Protein AF-A0AAE1VNE7-F1 (afdb_monomer)

Secondary structure (DSSP, 8-state):
-GGGG-TT--EEE--SS---SB--HHHHTT-TT--EEE--SS--EEE---S---S----SEEE-TTSEEESPPPGGGTTS-GGGTTT-TT---GGGGGTS-EEEEEEETTEEEEEEE-TTT--EEEEEEES-B-TT-TTHHHHHHHHHT--BTTB--EEEEEE-SS-EEEEEE--TT-BHHHHHTSSSPPPHHHHHHHHHHHHHHHHHHHHS-SS----SS--GGGEEEPTTS-EEE-STTGGGTB---TTS--TTS-THHHHGGGS--TT------HHHHHHHHHHHHHHHHH---TTSSSSS-HHHHHHHHHTT---GGGS-GGGGG-GGGHHHHHHHHHHHHHHT-SSTTTSPPHHHHHHHHHHHHGGGG-

Mean predicted aligned error: 14.88 Å

Organism: NCBI:txid243964

Structure (mmCIF, N/CA/C/O backbone):
data_AF-A0AAE1VNE7-F1
#
_entry.id   AF-A0AAE1VNE7-F1
#
loop_
_atom_site.group_PDB
_atom_site.id
_atom_site.type_symbol
_atom_site.label_atom_id
_atom_site.label_alt_id
_atom_site.label_comp_id
_atom_site.label_asym_id
_atom_site.label_entity_id
_atom_site.label_seq_id
_atom_site.pdbx_PDB_ins_code
_atom_site.Cartn_x
_atom_site.Cartn_y
_atom_site.Cartn_z
_atom_site.occupancy
_atom_site.B_iso_or_equiv
_atom_site.auth_seq_id
_atom_site.auth_comp_id
_atom_site.auth_asym_id
_atom_site.auth_atom_id
_atom_site.pdbx_PDB_model_num
ATOM 1 N N . MET A 1 1 ? 17.280 -9.539 -52.969 1.00 55.34 1 MET A N 1
ATOM 2 C CA . MET A 1 1 ? 16.227 -9.885 -53.967 1.00 55.34 1 MET A CA 1
ATOM 3 C C . MET A 1 1 ? 16.177 -8.709 -54.932 1.00 55.34 1 MET A C 1
ATOM 5 O O . MET A 1 1 ? 16.381 -7.601 -54.491 1.00 55.34 1 MET A O 1
ATOM 9 N N . GLY A 1 2 ? 15.908 -8.838 -56.229 1.00 69.00 2 GLY A N 1
ATOM 10 C CA . GLY A 1 2 ? 15.891 -7.660 -57.131 1.00 69.00 2 GLY A CA 1
ATOM 11 C C . GLY A 1 2 ? 14.767 -6.630 -56.879 1.00 69.00 2 GLY A C 1
ATOM 12 O O . GLY A 1 2 ? 14.366 -5.930 -57.807 1.00 69.00 2 GLY A O 1
ATOM 13 N N . ILE A 1 3 ? 14.211 -6.562 -55.664 1.00 75.56 3 ILE A N 1
ATOM 14 C CA . ILE A 1 3 ? 13.011 -5.808 -55.309 1.00 75.56 3 ILE A CA 1
ATOM 15 C C . ILE A 1 3 ? 13.206 -4.307 -55.479 1.00 75.56 3 ILE A C 1
ATOM 17 O O . ILE A 1 3 ? 12.274 -3.623 -55.882 1.00 75.56 3 ILE A O 1
ATOM 21 N N . ASN A 1 4 ? 14.432 -3.807 -55.302 1.00 77.12 4 ASN A N 1
ATOM 22 C CA . ASN A 1 4 ? 14.792 -2.407 -55.522 1.00 77.12 4 ASN A CA 1
ATOM 23 C C . ASN A 1 4 ? 14.531 -1.907 -56.957 1.00 77.12 4 ASN A C 1
ATOM 25 O O . ASN A 1 4 ? 14.513 -0.693 -57.183 1.00 77.12 4 ASN A O 1
ATOM 29 N N . ARG A 1 5 ? 14.321 -2.806 -57.930 1.00 84.25 5 ARG A N 1
ATOM 30 C CA . ARG A 1 5 ? 13.934 -2.469 -59.311 1.00 84.25 5 ARG A CA 1
ATOM 31 C C . ARG A 1 5 ? 12.447 -2.126 -59.451 1.00 84.25 5 ARG A C 1
ATOM 33 O O . ARG A 1 5 ? 12.064 -1.488 -60.427 1.00 84.25 5 ARG A O 1
ATOM 40 N N . LEU A 1 6 ? 11.612 -2.488 -58.478 1.00 82.75 6 LEU A N 1
ATOM 41 C CA . LEU A 1 6 ? 10.163 -2.280 -58.507 1.00 82.75 6 LEU A CA 1
ATOM 42 C C . LEU A 1 6 ? 9.791 -0.864 -58.042 1.00 82.75 6 LEU A C 1
ATOM 44 O O . LEU A 1 6 ? 9.143 -0.677 -57.016 1.00 82.75 6 LEU A O 1
ATOM 48 N N . LYS A 1 7 ? 10.200 0.161 -58.799 1.00 84.06 7 LYS A N 1
ATOM 49 C CA . LYS A 1 7 ? 10.051 1.576 -58.398 1.00 84.06 7 LYS A CA 1
ATOM 50 C C . LYS A 1 7 ? 8.604 2.023 -58.161 1.00 84.06 7 LYS A C 1
ATOM 52 O O . LYS A 1 7 ? 8.387 2.957 -57.397 1.00 84.06 7 LYS A O 1
ATOM 57 N N . SER A 1 8 ? 7.628 1.342 -58.760 1.00 84.88 8 SER A N 1
ATOM 58 C CA . SER A 1 8 ? 6.193 1.621 -58.593 1.00 84.88 8 SER A CA 1
ATOM 59 C C . SER A 1 8 ? 5.527 0.841 -57.452 1.00 84.88 8 SER A C 1
ATOM 61 O O . SER A 1 8 ? 4.324 0.999 -57.244 1.00 84.88 8 SER A O 1
ATOM 63 N N . LEU A 1 9 ? 6.261 -0.016 -56.730 1.00 84.00 9 LEU A N 1
ATOM 64 C CA . LEU A 1 9 ? 5.701 -0.868 -55.682 1.00 84.00 9 LEU A CA 1
ATOM 65 C C . LEU A 1 9 ? 5.194 -0.025 -54.505 1.00 84.00 9 LEU A C 1
ATOM 67 O O . LEU A 1 9 ? 5.948 0.748 -53.917 1.00 84.00 9 LEU A O 1
ATOM 71 N N . LYS A 1 10 ? 3.913 -0.199 -54.159 1.00 84.19 10 LYS A N 1
ATOM 72 C CA . LYS A 1 10 ? 3.251 0.525 -53.058 1.00 84.19 10 LYS A CA 1
ATOM 73 C C . LYS A 1 10 ? 2.963 -0.339 -51.838 1.00 84.19 10 LYS A C 1
ATOM 75 O O . LYS A 1 10 ? 2.961 0.170 -50.721 1.00 84.19 10 LYS A O 1
ATOM 80 N N . ARG A 1 11 ? 2.729 -1.635 -52.037 1.00 87.94 11 ARG A N 1
ATOM 81 C CA . ARG A 1 11 ? 2.425 -2.598 -50.978 1.00 87.94 11 ARG A CA 1
ATOM 82 C C . ARG A 1 11 ? 3.226 -3.867 -51.213 1.00 87.94 11 ARG A C 1
ATOM 84 O O . ARG A 1 11 ? 3.195 -4.408 -52.313 1.00 87.94 11 ARG A O 1
ATOM 91 N N . LEU A 1 12 ? 3.921 -4.307 -50.174 1.00 86.75 12 LEU A N 1
ATOM 92 C CA . LEU A 1 12 ? 4.586 -5.595 -50.099 1.00 86.75 12 LEU A CA 1
ATOM 93 C C . LEU A 1 12 ? 4.041 -6.329 -48.879 1.00 86.75 12 LEU A C 1
ATOM 95 O O . LEU A 1 12 ? 4.176 -5.850 -47.756 1.00 86.75 12 LEU A O 1
ATOM 99 N N . ASP A 1 13 ? 3.404 -7.465 -49.117 1.00 89.56 13 ASP A N 1
ATOM 100 C CA . ASP A 1 13 ? 2.813 -8.296 -48.077 1.00 89.56 13 ASP A CA 1
ATOM 101 C C . ASP A 1 13 ? 3.308 -9.727 -48.279 1.00 89.56 13 ASP A C 1
ATOM 103 O O . ASP A 1 13 ? 3.004 -10.353 -49.292 1.00 89.56 13 ASP A O 1
ATOM 107 N N . LEU A 1 14 ? 4.149 -10.187 -47.359 1.00 87.62 14 LEU A N 1
ATOM 108 C CA . LEU A 1 14 ? 4.720 -11.534 -47.320 1.00 87.62 14 LEU A CA 1
ATOM 109 C C . LEU A 1 14 ? 4.334 -12.246 -46.015 1.00 87.62 14 LEU A C 1
ATOM 111 O O . LEU A 1 14 ? 4.975 -13.224 -45.636 1.00 87.62 14 LEU A O 1
ATOM 115 N N . SER A 1 15 ? 3.333 -11.730 -45.298 1.00 90.75 15 SER A N 1
ATOM 116 C CA . SER A 1 15 ? 2.900 -12.244 -43.998 1.00 90.75 15 SER A CA 1
ATOM 117 C C . SER A 1 15 ? 2.448 -13.712 -44.053 1.00 90.75 15 SER A C 1
ATOM 119 O O . SER A 1 15 ? 2.023 -14.190 -45.101 1.00 90.75 15 SER A O 1
ATOM 121 N N . PHE A 1 16 ? 2.554 -14.430 -42.931 1.00 90.06 16 PHE A N 1
ATOM 122 C CA . PHE A 1 16 ? 2.102 -15.818 -42.749 1.00 90.06 16 PHE A CA 1
ATOM 123 C C . PHE A 1 16 ? 2.696 -16.811 -43.755 1.00 90.06 16 PHE A C 1
ATOM 125 O O . PHE A 1 16 ? 1.987 -17.621 -44.351 1.00 90.06 16 PHE A O 1
ATOM 132 N N . ASN A 1 17 ? 4.010 -16.740 -43.946 1.00 89.94 17 ASN A N 1
ATOM 133 C CA . ASN A 1 17 ? 4.757 -17.671 -44.786 1.00 89.94 17 ASN A CA 1
ATOM 134 C C . ASN A 1 17 ? 5.909 -18.300 -43.985 1.00 89.94 17 ASN A C 1
ATOM 136 O O . ASN A 1 17 ? 6.130 -17.999 -42.813 1.00 89.94 17 ASN A O 1
ATOM 140 N N . GLU A 1 18 ? 6.670 -19.183 -44.625 1.00 90.75 18 GLU A N 1
ATOM 141 C CA . GLU A 1 18 ? 7.853 -19.825 -44.034 1.00 90.75 18 GLU A CA 1
ATOM 142 C C . GLU A 1 18 ? 9.164 -19.204 -44.542 1.00 90.75 18 GLU A C 1
ATOM 144 O O . GLU A 1 18 ? 10.213 -19.852 -44.584 1.00 90.75 18 GLU A O 1
ATOM 149 N N . PHE A 1 19 ? 9.133 -17.936 -44.963 1.00 87.81 19 PHE A N 1
ATOM 150 C CA . PHE A 1 19 ? 10.329 -17.293 -45.492 1.00 87.81 19 PHE A CA 1
ATOM 151 C C . PHE A 1 19 ? 11.383 -17.118 -44.402 1.00 87.81 19 PHE A C 1
ATOM 153 O O . PHE A 1 19 ? 11.101 -16.681 -43.286 1.00 87.81 19 PHE A O 1
ATOM 160 N N . SER A 1 20 ? 12.624 -17.442 -44.750 1.00 82.75 20 SER A N 1
ATOM 161 C CA . SER A 1 20 ? 13.781 -17.357 -43.870 1.00 82.75 20 SER A CA 1
ATOM 162 C C . SER A 1 20 ? 14.940 -16.711 -44.620 1.00 82.75 20 SER A C 1
ATOM 164 O O . SER A 1 20 ? 15.373 -17.199 -45.658 1.00 82.75 20 SER A O 1
ATOM 166 N N . SER A 1 21 ? 15.403 -15.567 -44.123 1.00 82.75 21 SER A N 1
ATOM 167 C CA . SER A 1 21 ? 16.664 -14.900 -44.476 1.00 82.75 21 SER A CA 1
ATOM 168 C C . SER A 1 21 ? 16.736 -13.571 -43.727 1.00 82.75 21 SER A C 1
ATOM 170 O O . SER A 1 21 ? 15.773 -13.145 -43.084 1.00 82.75 21 SER A O 1
ATOM 172 N N . GLU A 1 22 ? 17.848 -12.857 -43.871 1.00 83.50 22 GLU A N 1
ATOM 173 C CA . GLU A 1 22 ? 17.850 -11.431 -43.565 1.00 83.50 22 GLU A CA 1
ATOM 174 C C . GLU A 1 22 ? 17.065 -10.643 -44.613 1.00 83.50 22 GLU A C 1
ATOM 176 O O . GLU A 1 22 ? 17.094 -10.969 -45.806 1.00 83.50 22 GLU A O 1
ATOM 181 N N . ILE A 1 23 ? 16.357 -9.604 -44.169 1.00 76.81 23 ILE A N 1
ATOM 182 C CA . ILE A 1 23 ? 15.694 -8.677 -45.084 1.00 76.81 23 ILE A CA 1
ATOM 183 C C . ILE A 1 23 ? 16.707 -7.641 -45.569 1.00 76.81 23 ILE A C 1
ATOM 185 O O . ILE A 1 23 ? 17.356 -6.991 -44.748 1.00 76.81 23 ILE A O 1
ATOM 189 N N . PRO A 1 24 ? 16.815 -7.416 -46.888 1.00 75.88 24 PRO A N 1
ATOM 190 C CA . PRO A 1 24 ? 17.729 -6.430 -47.441 1.00 75.88 24 PRO A CA 1
ATOM 191 C C . PRO A 1 24 ? 17.167 -5.014 -47.242 1.00 75.88 24 PRO A C 1
ATOM 193 O O . PRO A 1 24 ? 16.573 -4.416 -48.140 1.00 75.88 24 PRO A O 1
ATOM 196 N N . VAL A 1 25 ? 17.350 -4.459 -46.040 1.00 75.44 25 VAL A N 1
ATOM 197 C CA . VAL A 1 25 ? 16.875 -3.115 -45.652 1.00 75.44 25 VAL A CA 1
ATOM 198 C C . VAL A 1 25 ? 17.381 -2.040 -46.624 1.00 75.44 25 VAL A C 1
ATOM 200 O O . VAL A 1 25 ? 16.646 -1.123 -46.984 1.00 75.44 25 VAL A O 1
ATOM 203 N N . THR A 1 26 ? 18.607 -2.193 -47.127 1.00 75.94 26 THR A N 1
ATOM 204 C CA . THR A 1 26 ? 19.210 -1.305 -48.132 1.00 75.94 26 THR A CA 1
ATOM 205 C C . THR A 1 26 ? 18.457 -1.301 -49.465 1.00 75.94 26 THR A C 1
ATOM 207 O O . THR A 1 26 ? 18.368 -0.254 -50.104 1.00 75.94 26 THR A O 1
ATOM 210 N N . GLU A 1 27 ? 17.879 -2.430 -49.882 1.00 79.25 27 GLU A N 1
ATOM 211 C CA . GLU A 1 27 ? 17.074 -2.542 -51.105 1.00 79.25 27 GLU A CA 1
ATOM 212 C C . GLU A 1 27 ? 15.667 -1.963 -50.900 1.00 79.25 27 GLU A C 1
ATOM 214 O O . GLU A 1 27 ? 15.164 -1.258 -51.778 1.00 79.25 27 GLU A O 1
ATOM 219 N N . LEU A 1 28 ? 15.050 -2.201 -49.734 1.00 77.62 28 LEU A N 1
ATOM 220 C CA . LEU A 1 28 ? 13.747 -1.626 -49.370 1.00 77.62 28 LEU A CA 1
ATOM 221 C C . LEU A 1 28 ? 13.791 -0.094 -49.316 1.00 77.62 28 LEU A C 1
ATOM 223 O O . LEU A 1 28 ? 12.857 0.567 -49.767 1.00 77.62 28 LEU A O 1
ATOM 227 N N . ASN A 1 29 ? 14.909 0.471 -48.855 1.00 74.75 29 ASN A N 1
ATOM 228 C CA . ASN A 1 29 ? 15.132 1.918 -48.824 1.00 74.75 29 ASN A CA 1
ATOM 229 C C . ASN A 1 29 ? 15.161 2.564 -50.222 1.00 74.75 29 ASN A C 1
ATOM 231 O O . ASN A 1 29 ? 14.992 3.775 -50.343 1.00 74.75 29 ASN A O 1
ATOM 235 N N . GLN A 1 30 ? 15.354 1.787 -51.291 1.00 77.44 30 GLN A N 1
ATOM 236 C CA . GLN A 1 30 ? 15.402 2.294 -52.668 1.00 77.44 30 GLN A CA 1
ATOM 237 C C . GLN A 1 30 ? 14.022 2.338 -53.350 1.00 77.44 30 GLN A C 1
ATOM 239 O O . GLN A 1 30 ? 13.952 2.557 -54.569 1.00 77.44 30 GLN A O 1
ATOM 244 N N . LEU A 1 31 ? 12.937 2.116 -52.598 1.00 80.38 31 LEU A N 1
ATOM 245 C CA . LEU A 1 31 ? 11.558 2.076 -53.085 1.00 80.38 31 LEU A CA 1
ATOM 246 C C . LEU A 1 31 ? 10.800 3.363 -52.703 1.00 80.38 31 LEU A C 1
ATOM 248 O O . LEU A 1 31 ? 10.296 3.469 -51.588 1.00 80.38 31 LEU A O 1
ATOM 252 N N . PRO A 1 32 ? 10.670 4.340 -53.621 1.00 79.12 32 PRO A N 1
ATOM 253 C CA . PRO A 1 32 ? 10.179 5.687 -53.297 1.00 79.12 32 PRO A CA 1
ATOM 254 C C . PRO A 1 32 ? 8.667 5.768 -53.032 1.00 79.12 32 PRO A C 1
ATOM 256 O O . PRO A 1 32 ? 8.162 6.806 -52.609 1.00 79.12 32 PRO A O 1
ATOM 259 N N . HIS A 1 33 ? 7.919 4.706 -53.336 1.00 83.94 33 HIS A N 1
ATOM 260 C CA . HIS A 1 33 ? 6.458 4.685 -53.243 1.00 83.94 33 HIS A CA 1
ATOM 261 C C . HIS A 1 33 ? 5.922 3.602 -52.311 1.00 83.94 33 HIS A C 1
ATOM 263 O O . HIS A 1 33 ? 4.703 3.455 -52.210 1.00 83.94 33 HIS A O 1
ATOM 269 N N . LEU A 1 34 ? 6.798 2.860 -51.630 1.00 84.00 34 LEU A N 1
ATOM 270 C CA . LEU A 1 34 ? 6.374 1.785 -50.748 1.00 84.00 34 LEU A CA 1
ATOM 271 C C . LEU A 1 34 ? 5.711 2.381 -49.497 1.00 84.00 34 LEU A C 1
ATOM 273 O O . LEU A 1 34 ? 6.306 3.152 -48.752 1.00 84.00 34 LEU A O 1
ATOM 277 N N . MET A 1 35 ? 4.442 2.045 -49.292 1.00 84.94 35 MET A N 1
ATOM 278 C CA . MET A 1 35 ? 3.613 2.541 -48.192 1.00 84.94 35 MET A CA 1
ATOM 279 C C . MET A 1 35 ? 3.193 1.424 -47.241 1.00 84.94 35 MET A C 1
ATOM 281 O O . MET A 1 35 ? 2.962 1.701 -46.068 1.00 84.94 35 MET A O 1
ATOM 285 N N . THR A 1 36 ? 3.112 0.183 -47.714 1.00 87.50 36 THR A N 1
ATOM 286 C CA . THR A 1 36 ? 2.771 -0.967 -46.875 1.00 87.50 36 THR A CA 1
ATOM 287 C C . THR A 1 36 ? 3.875 -2.012 -46.924 1.00 87.50 36 THR A C 1
ATOM 289 O O . THR A 1 36 ? 4.247 -2.448 -48.014 1.00 87.50 36 THR A O 1
ATOM 292 N N . LEU A 1 37 ? 4.349 -2.435 -45.752 1.00 88.00 37 LEU A N 1
ATOM 293 C CA . LEU A 1 37 ? 5.242 -3.580 -45.593 1.00 88.00 37 LEU A CA 1
ATOM 294 C C . LEU A 1 37 ? 4.729 -4.506 -44.489 1.00 88.00 37 LEU A C 1
ATOM 296 O O . LEU A 1 37 ? 4.773 -4.154 -43.313 1.00 88.00 37 LEU A O 1
ATOM 300 N N . ARG A 1 38 ? 4.255 -5.690 -44.868 1.00 90.00 38 ARG A N 1
ATOM 301 C CA . ARG A 1 38 ? 3.780 -6.726 -43.943 1.00 90.00 38 ARG A CA 1
ATOM 302 C C . ARG A 1 38 ? 4.599 -7.985 -44.119 1.00 90.00 38 ARG A C 1
ATOM 304 O O . ARG A 1 38 ? 4.781 -8.462 -45.236 1.00 90.00 38 ARG A O 1
ATOM 311 N N . LEU A 1 39 ? 5.153 -8.466 -43.022 1.00 89.69 39 LEU A N 1
ATOM 312 C CA . LEU A 1 39 ? 6.116 -9.560 -42.974 1.00 89.69 39 LEU A CA 1
ATOM 313 C C . LEU A 1 39 ? 5.802 -10.507 -41.814 1.00 89.69 39 LEU A C 1
ATOM 315 O O . LEU A 1 39 ? 6.605 -11.392 -41.532 1.00 89.69 39 LEU A O 1
ATOM 319 N N . GLU A 1 40 ? 4.689 -10.303 -41.105 1.00 91.25 40 GLU A N 1
ATOM 320 C CA . GLU A 1 40 ? 4.411 -10.988 -39.850 1.00 91.25 40 GLU A CA 1
ATOM 321 C C . GLU A 1 40 ? 4.373 -12.513 -39.983 1.00 91.25 40 GLU A C 1
ATOM 323 O O . GLU A 1 40 ? 4.068 -13.039 -41.049 1.00 91.25 40 GLU A O 1
ATOM 328 N N . PHE A 1 41 ? 4.697 -13.211 -38.894 1.00 90.62 41 PHE A N 1
ATOM 329 C CA . PHE A 1 41 ? 4.684 -14.673 -38.795 1.00 90.62 41 PHE A CA 1
ATOM 330 C C . PHE A 1 41 ? 5.463 -15.355 -39.927 1.00 90.62 41 PHE A C 1
ATOM 332 O O . PHE A 1 41 ? 4.905 -16.096 -40.731 1.00 90.62 41 PHE A O 1
ATOM 339 N N . ASN A 1 42 ? 6.761 -15.063 -39.974 1.00 89.31 42 ASN A N 1
ATOM 340 C CA . ASN A 1 42 ? 7.753 -15.688 -40.846 1.00 89.31 42 ASN A CA 1
ATOM 341 C C . ASN A 1 42 ? 9.008 -16.032 -40.019 1.00 89.31 42 ASN A C 1
ATOM 343 O O . ASN A 1 42 ? 9.038 -15.889 -38.798 1.00 89.31 42 ASN A O 1
ATOM 347 N N . SER A 1 43 ? 10.076 -16.481 -40.676 1.00 88.31 43 SER A N 1
ATOM 348 C CA . SER A 1 43 ? 11.383 -16.748 -40.061 1.00 88.31 43 SER A CA 1
ATOM 349 C C . SER A 1 43 ? 12.458 -15.734 -40.479 1.00 88.31 43 SER A C 1
ATOM 351 O O . SER A 1 43 ? 13.650 -16.054 -40.464 1.00 88.31 43 SER A O 1
ATOM 353 N N . PHE A 1 44 ? 12.077 -14.507 -40.852 1.00 87.25 44 PHE A N 1
ATOM 354 C CA . PHE A 1 44 ? 13.041 -13.470 -41.234 1.00 87.25 44 PHE A CA 1
ATOM 355 C C . PHE A 1 44 ? 13.895 -13.007 -40.045 1.00 87.25 44 PHE A C 1
ATOM 357 O O . PHE A 1 44 ? 13.420 -12.948 -38.912 1.00 87.25 44 PHE A O 1
ATOM 364 N N . SER A 1 45 ? 15.156 -12.655 -40.292 1.00 83.50 45 SER A N 1
ATOM 365 C CA . SER A 1 45 ? 16.134 -12.269 -39.264 1.00 83.50 45 SER A CA 1
ATOM 366 C C . SER A 1 45 ? 16.923 -11.007 -39.638 1.00 83.50 45 SER A C 1
ATOM 368 O O . SER A 1 45 ? 16.654 -10.359 -40.647 1.00 83.50 45 SER A O 1
ATOM 370 N N . GLY A 1 46 ? 17.906 -10.643 -38.812 1.00 77.25 46 GLY A N 1
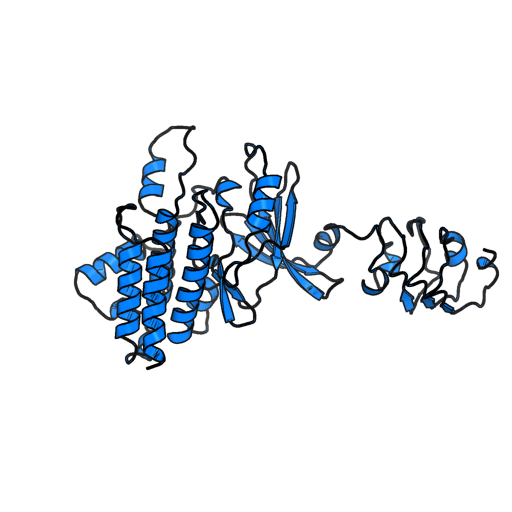ATOM 371 C CA . GLY A 1 46 ? 18.781 -9.489 -39.035 1.00 77.25 46 GLY A CA 1
ATOM 372 C C . GLY A 1 46 ? 18.386 -8.264 -38.207 1.00 77.25 46 GLY A C 1
ATOM 373 O O . GLY A 1 46 ? 17.514 -8.337 -37.334 1.00 77.25 46 GLY A O 1
ATOM 374 N N . SER A 1 47 ? 19.063 -7.144 -38.467 1.00 74.81 47 SER A N 1
ATOM 375 C CA . SER A 1 47 ? 18.833 -5.859 -37.800 1.00 74.81 47 SER A CA 1
ATOM 376 C C . SER A 1 47 ? 18.296 -4.821 -38.775 1.00 74.81 47 SER A C 1
ATOM 378 O O . SER A 1 47 ? 18.741 -4.726 -39.915 1.00 74.81 47 SER A O 1
ATOM 380 N N . LEU A 1 48 ? 17.376 -3.984 -38.299 1.00 71.69 48 LEU A N 1
ATOM 381 C CA . LEU A 1 48 ? 16.848 -2.846 -39.057 1.00 71.69 48 LEU A CA 1
ATOM 382 C C . LEU A 1 48 ? 17.761 -1.605 -38.969 1.00 71.69 48 LEU A C 1
ATOM 384 O O . LEU A 1 48 ? 17.420 -0.542 -39.485 1.00 71.69 48 LEU A O 1
ATOM 388 N N . SER A 1 49 ? 18.923 -1.733 -38.315 1.00 61.41 49 SER A N 1
ATOM 389 C CA . SER A 1 49 ? 19.874 -0.659 -37.996 1.00 61.41 49 SER A CA 1
ATOM 390 C C . SER A 1 49 ? 20.831 -0.302 -39.142 1.00 61.41 49 SER A C 1
ATOM 392 O O . SER A 1 49 ? 22.037 -0.208 -38.924 1.00 61.41 49 SER A O 1
ATOM 394 N N . ALA A 1 50 ? 20.327 -0.129 -40.362 1.00 54.97 50 ALA A N 1
ATOM 395 C CA . ALA A 1 50 ? 21.117 0.523 -41.402 1.00 54.97 50 ALA A CA 1
ATOM 396 C C . ALA A 1 50 ? 21.046 2.036 -41.155 1.00 54.97 50 ALA A C 1
ATOM 398 O O . ALA A 1 50 ? 19.963 2.624 -41.239 1.00 54.97 50 ALA A O 1
ATOM 399 N N . ASP A 1 51 ? 22.179 2.619 -40.768 1.00 52.75 51 ASP A N 1
ATOM 400 C CA . ASP A 1 51 ? 22.327 4.036 -40.455 1.00 52.75 51 ASP A CA 1
ATOM 401 C C . ASP A 1 51 ? 21.682 4.919 -41.537 1.00 52.75 51 ASP A C 1
ATOM 403 O O . ASP A 1 51 ? 21.876 4.724 -42.735 1.00 52.75 51 ASP A O 1
ATOM 407 N N . GLU A 1 52 ? 20.873 5.877 -41.077 1.00 53.56 52 GLU A N 1
ATOM 408 C CA . GLU A 1 52 ? 20.291 6.956 -41.882 1.00 53.56 52 GLU A CA 1
ATOM 409 C C . GLU A 1 52 ? 19.382 6.508 -43.044 1.00 53.56 52 GLU A C 1
ATOM 411 O O . GLU A 1 52 ? 19.595 6.839 -44.213 1.00 53.56 52 GLU A O 1
ATOM 416 N N . ALA A 1 53 ? 18.273 5.832 -42.718 1.00 52.31 53 ALA A N 1
ATOM 417 C CA . ALA A 1 53 ? 17.128 5.714 -43.623 1.00 52.31 53 ALA A CA 1
ATOM 418 C C . ALA A 1 53 ? 16.555 7.112 -43.934 1.00 52.31 53 ALA A C 1
ATOM 420 O O . ALA A 1 53 ? 15.664 7.639 -43.266 1.00 52.31 53 ALA A O 1
ATOM 421 N N . LYS A 1 54 ? 17.121 7.740 -44.960 1.00 47.00 54 LYS A N 1
ATOM 422 C CA . LYS A 1 54 ? 16.677 8.994 -45.555 1.00 47.00 54 LYS A CA 1
ATOM 423 C C . LYS A 1 54 ? 15.227 8.821 -46.009 1.00 47.00 54 LYS A C 1
ATOM 425 O O . LYS A 1 54 ? 15.008 8.159 -47.012 1.00 47.00 54 LYS A O 1
ATOM 430 N N . ALA A 1 55 ? 14.276 9.373 -45.250 1.00 48.16 55 ALA A N 1
ATOM 431 C CA . ALA A 1 55 ? 12.996 10.012 -45.621 1.00 48.16 55 ALA A CA 1
ATOM 432 C C . ALA A 1 55 ? 12.082 9.459 -46.756 1.00 48.16 55 ALA A C 1
ATOM 434 O O . ALA A 1 55 ? 11.008 10.014 -46.969 1.00 48.16 55 ALA A O 1
ATOM 435 N N . ALA A 1 56 ? 12.440 8.407 -47.491 1.00 48.75 56 ALA A N 1
ATOM 436 C CA . ALA A 1 56 ? 11.795 8.012 -48.742 1.00 48.75 56 ALA A CA 1
ATOM 437 C C . ALA A 1 56 ? 10.620 7.052 -48.535 1.00 48.75 56 ALA A C 1
ATOM 439 O O . ALA A 1 56 ? 9.718 6.999 -49.366 1.00 48.75 56 ALA A O 1
ATOM 440 N N . VAL A 1 57 ? 10.598 6.327 -47.415 1.00 59.38 57 VAL A N 1
ATOM 441 C CA . VAL A 1 57 ? 9.565 5.329 -47.145 1.00 59.38 57 VAL A CA 1
ATOM 442 C C . VAL A 1 57 ? 8.654 5.835 -46.036 1.00 59.38 57 VAL A C 1
ATOM 444 O O . VAL A 1 57 ? 8.778 5.488 -44.862 1.00 59.38 57 VAL A O 1
ATOM 447 N N . SER A 1 58 ? 7.720 6.712 -46.405 1.00 66.94 58 SER A N 1
ATOM 448 C CA . SER A 1 58 ? 6.589 7.048 -45.537 1.00 66.94 58 SER A CA 1
ATOM 449 C C . SER A 1 58 ? 5.621 5.870 -45.511 1.00 66.94 58 SER A C 1
ATOM 451 O O . SER A 1 58 ? 4.525 5.932 -46.069 1.00 66.94 58 SER A O 1
ATOM 453 N N . PHE A 1 59 ? 6.034 4.785 -44.850 1.00 74.12 59 PHE A N 1
ATOM 454 C CA . PHE A 1 59 ? 5.149 3.672 -44.559 1.00 74.12 59 PHE A CA 1
ATOM 455 C C . PHE A 1 59 ? 3.896 4.220 -43.861 1.00 74.12 59 PHE A C 1
ATOM 457 O O . PHE A 1 59 ? 3.992 5.020 -42.922 1.00 74.12 59 PHE A O 1
ATOM 464 N N . LYS A 1 60 ? 2.732 3.825 -44.364 1.00 81.25 60 LYS A N 1
ATOM 465 C CA . LYS A 1 60 ? 1.420 4.011 -43.746 1.00 81.25 60 LYS A CA 1
ATOM 466 C C . LYS A 1 60 ? 1.033 2.779 -42.933 1.00 81.25 60 LYS A C 1
ATOM 468 O O . LYS A 1 60 ? 0.367 2.915 -41.918 1.00 81.25 60 LYS A O 1
ATOM 473 N N . GLU A 1 61 ? 1.486 1.601 -43.357 1.00 82.75 61 GLU A N 1
ATOM 474 C CA . GLU A 1 61 ? 1.209 0.321 -42.710 1.00 82.75 61 GLU A CA 1
ATOM 475 C C . GLU A 1 61 ? 2.505 -0.500 -42.650 1.00 82.75 61 GLU A C 1
ATOM 477 O O . GLU A 1 61 ? 3.199 -0.659 -43.655 1.00 82.75 61 GLU A O 1
ATOM 482 N N . PHE A 1 62 ? 2.856 -0.994 -41.466 1.00 86.38 62 PHE A N 1
ATOM 483 C CA . PHE A 1 62 ? 4.084 -1.751 -41.240 1.00 86.38 62 PHE A CA 1
ATOM 484 C C . PHE A 1 62 ? 3.853 -2.820 -40.168 1.00 86.38 62 PHE A C 1
ATOM 486 O O . PHE A 1 62 ? 3.311 -2.503 -39.106 1.00 86.38 62 PHE A O 1
ATOM 493 N N . ASN A 1 63 ? 4.264 -4.063 -40.423 1.00 83.06 63 ASN A N 1
ATOM 494 C CA . ASN A 1 63 ? 4.228 -5.151 -39.445 1.00 83.06 63 ASN A CA 1
ATOM 495 C C . ASN A 1 63 ? 5.312 -6.202 -39.738 1.00 83.06 63 ASN A C 1
ATOM 497 O O . ASN A 1 63 ? 5.415 -6.701 -40.854 1.00 83.06 63 ASN A O 1
ATOM 501 N N . ILE A 1 64 ? 6.115 -6.532 -38.728 1.00 86.25 64 ILE A N 1
ATOM 502 C CA . ILE A 1 64 ? 7.167 -7.557 -38.757 1.00 86.25 64 ILE A CA 1
ATOM 503 C C . ILE A 1 64 ? 7.057 -8.550 -37.592 1.00 86.25 64 ILE A C 1
ATOM 505 O O . ILE A 1 64 ? 7.983 -9.325 -37.362 1.00 86.25 64 ILE A O 1
ATOM 509 N N . SER A 1 65 ? 5.956 -8.525 -36.840 1.00 85.81 65 SER A N 1
ATOM 510 C CA . SER A 1 65 ? 5.729 -9.382 -35.669 1.00 85.81 65 SER A CA 1
ATOM 511 C C . SER A 1 65 ? 5.920 -10.874 -35.963 1.00 85.81 65 SER A C 1
ATOM 513 O O . SER A 1 65 ? 5.789 -11.330 -37.092 1.00 85.81 65 SER A O 1
ATOM 515 N N . GLY A 1 66 ? 6.275 -11.661 -34.949 1.00 81.75 66 GLY A N 1
ATOM 516 C CA . GLY A 1 66 ? 6.431 -13.110 -35.081 1.00 81.75 66 GLY A CA 1
ATOM 517 C C . GLY A 1 66 ? 7.595 -13.538 -35.980 1.00 81.75 66 GLY A C 1
ATOM 518 O O . GLY A 1 66 ? 7.522 -14.611 -36.562 1.00 81.75 66 GLY A O 1
ATOM 519 N N . ASN A 1 67 ? 8.636 -12.707 -36.106 1.00 84.50 67 ASN A N 1
ATOM 520 C CA . ASN A 1 67 ? 9.877 -13.012 -36.827 1.00 84.50 67 ASN A CA 1
ATOM 521 C C . ASN A 1 67 ? 11.082 -13.117 -35.878 1.00 84.50 67 ASN A C 1
ATOM 523 O O . ASN A 1 67 ? 10.970 -13.002 -34.662 1.00 84.50 67 ASN A O 1
ATOM 527 N N . ASN A 1 68 ? 12.278 -13.308 -36.429 1.00 82.88 68 ASN A N 1
ATOM 528 C CA . ASN A 1 68 ? 13.540 -13.428 -35.703 1.00 82.88 68 ASN A CA 1
ATOM 529 C C . ASN A 1 68 ? 14.400 -12.142 -35.763 1.00 82.88 68 ASN A C 1
ATOM 531 O O . ASN A 1 68 ? 15.625 -12.213 -35.647 1.00 82.88 68 ASN A O 1
ATOM 535 N N . PHE A 1 69 ? 13.788 -10.966 -35.964 1.00 77.19 69 PHE A N 1
ATOM 536 C CA . PHE A 1 69 ? 14.509 -9.684 -35.986 1.00 77.19 69 PHE A CA 1
ATOM 537 C C . PHE A 1 69 ? 15.111 -9.331 -34.623 1.00 77.19 69 PHE A C 1
ATOM 539 O O . PHE A 1 69 ? 14.545 -9.632 -33.565 1.00 77.19 69 PHE A O 1
ATOM 546 N N . SER A 1 70 ? 16.266 -8.663 -34.655 1.00 71.62 70 SER A N 1
ATOM 547 C CA . SER A 1 70 ? 16.995 -8.240 -33.459 1.00 71.62 70 SER A CA 1
ATOM 548 C C . SER A 1 70 ? 17.628 -6.852 -33.613 1.00 71.62 70 SER A C 1
ATOM 550 O O . SER A 1 70 ? 17.626 -6.282 -34.699 1.00 71.62 70 SER A O 1
ATOM 552 N N . GLY A 1 71 ? 18.146 -6.280 -32.522 1.00 69.44 71 GLY A N 1
ATOM 553 C CA . GLY A 1 71 ? 18.717 -4.927 -32.519 1.00 69.44 71 GLY A CA 1
ATOM 554 C C . GLY A 1 71 ? 17.745 -3.857 -32.010 1.00 69.44 71 GLY A C 1
ATOM 555 O O . GLY A 1 71 ? 16.733 -4.167 -31.386 1.00 69.44 71 GLY A O 1
ATOM 556 N N . LYS A 1 72 ? 18.081 -2.579 -32.217 1.00 65.94 72 LYS A N 1
ATOM 557 C CA . LYS A 1 72 ? 17.253 -1.436 -31.786 1.00 65.94 72 LYS A CA 1
ATOM 558 C C . LYS A 1 72 ? 16.223 -1.086 -32.861 1.00 65.94 72 LYS A C 1
ATOM 560 O O . LYS A 1 72 ? 16.559 -1.125 -34.042 1.00 65.94 72 LYS A O 1
ATOM 565 N N . ILE A 1 73 ? 15.014 -0.677 -32.461 1.00 67.56 73 ILE A N 1
ATOM 566 C CA . ILE A 1 73 ? 14.028 -0.102 -33.390 1.00 67.56 73 ILE A CA 1
ATOM 567 C C . ILE A 1 73 ? 14.573 1.246 -33.888 1.00 67.56 73 ILE A C 1
ATOM 569 O O . ILE A 1 73 ? 14.837 2.131 -33.067 1.00 67.56 73 ILE A O 1
ATOM 573 N N . PRO A 1 74 ? 14.756 1.435 -35.204 1.00 69.56 74 PRO A N 1
ATOM 574 C CA . PRO A 1 74 ? 15.136 2.728 -35.757 1.00 69.56 74 PRO A CA 1
ATOM 575 C C . PRO A 1 74 ? 14.048 3.789 -35.536 1.00 69.56 74 PRO A C 1
ATOM 577 O O . PRO A 1 74 ? 12.859 3.497 -35.649 1.00 69.56 74 PRO A O 1
ATOM 580 N N . ASN A 1 75 ? 14.434 5.051 -35.317 1.00 66.31 75 ASN A N 1
ATOM 581 C CA . ASN A 1 75 ? 13.486 6.147 -35.047 1.00 66.31 75 ASN A CA 1
ATOM 582 C C . ASN A 1 75 ? 12.416 6.339 -36.142 1.00 66.31 75 ASN A C 1
ATOM 584 O O . ASN A 1 75 ? 11.316 6.786 -35.856 1.00 66.31 75 ASN A O 1
ATOM 588 N N . TRP A 1 76 ? 12.696 5.994 -37.399 1.00 69.62 76 TRP A N 1
ATOM 589 C CA . TRP A 1 76 ? 11.719 6.118 -38.490 1.00 69.62 76 TRP A CA 1
ATOM 590 C C . TRP A 1 76 ? 10.605 5.051 -38.445 1.00 69.62 76 TRP A C 1
ATOM 592 O O . TRP A 1 76 ? 9.564 5.222 -39.083 1.00 69.62 76 TRP A O 1
ATOM 602 N N . LEU A 1 77 ? 10.796 3.982 -37.662 1.00 70.00 77 LEU A N 1
ATOM 603 C CA . LEU A 1 77 ? 9.800 2.943 -37.388 1.00 70.00 77 LEU A CA 1
ATOM 604 C C . LEU A 1 77 ? 9.058 3.143 -36.062 1.00 70.00 77 LEU A C 1
ATOM 606 O O . LEU A 1 77 ? 8.063 2.460 -35.833 1.00 70.00 77 LEU A O 1
ATOM 610 N N . SER A 1 78 ? 9.471 4.093 -35.215 1.00 67.62 78 SER A N 1
ATOM 611 C CA . SER A 1 78 ? 8.874 4.287 -33.882 1.00 67.62 78 SER A CA 1
ATOM 612 C C . SER A 1 78 ? 7.421 4.768 -33.907 1.00 67.62 78 SER A C 1
ATOM 614 O O . SER A 1 78 ? 6.745 4.739 -32.888 1.00 67.62 78 SER A O 1
ATOM 616 N N . LYS A 1 79 ? 6.932 5.224 -35.064 1.00 68.88 79 LYS A N 1
ATOM 617 C CA . LYS A 1 79 ? 5.537 5.640 -35.258 1.00 68.88 79 LYS A CA 1
ATOM 618 C C . LYS A 1 79 ? 4.546 4.470 -35.372 1.00 68.88 79 LYS A C 1
ATOM 620 O O . LYS A 1 79 ? 3.345 4.718 -35.417 1.00 68.88 79 LYS A O 1
ATOM 625 N N . PHE A 1 80 ? 5.027 3.231 -35.500 1.00 69.88 80 PHE A N 1
ATOM 626 C CA . PHE A 1 80 ? 4.185 2.038 -35.622 1.00 69.88 80 PHE A CA 1
ATOM 627 C C . PHE A 1 80 ? 3.937 1.389 -34.255 1.00 69.88 80 PHE A C 1
ATOM 629 O O . PHE A 1 80 ? 4.829 1.416 -33.410 1.00 69.88 80 PHE A O 1
ATOM 636 N N . PRO A 1 81 ? 2.745 0.806 -34.023 1.00 65.50 81 PRO A N 1
ATOM 637 C CA . PRO A 1 81 ? 2.388 0.218 -32.733 1.00 65.50 81 PRO A CA 1
ATOM 638 C C . PRO A 1 81 ? 3.268 -0.991 -32.409 1.00 65.50 81 PRO A C 1
ATOM 640 O O . PRO A 1 81 ? 3.722 -1.690 -33.313 1.00 65.50 81 PRO A O 1
ATOM 643 N N . VAL A 1 82 ? 3.444 -1.323 -31.128 1.00 58.22 82 VAL A N 1
ATOM 644 C CA . VAL A 1 82 ? 4.307 -2.459 -30.759 1.00 58.22 82 VAL A CA 1
ATOM 645 C C . VAL A 1 82 ? 3.802 -3.814 -31.207 1.00 58.22 82 VAL A C 1
ATOM 647 O O . VAL A 1 82 ? 4.616 -4.695 -31.475 1.00 58.22 82 VAL A O 1
ATOM 650 N N . ALA A 1 83 ? 2.498 -3.963 -31.433 1.00 71.56 83 ALA A N 1
ATOM 651 C CA . ALA A 1 83 ? 1.945 -5.127 -32.120 1.00 71.56 83 ALA A CA 1
ATOM 652 C C . ALA A 1 83 ? 2.613 -5.400 -33.485 1.00 71.56 83 ALA A C 1
ATOM 654 O O . ALA A 1 83 ? 2.652 -6.546 -33.914 1.00 71.56 83 ALA A O 1
ATOM 655 N N . SER A 1 84 ? 3.193 -4.386 -34.140 1.00 75.69 84 SER A N 1
ATOM 656 C CA . SER A 1 84 ? 3.973 -4.537 -35.374 1.00 75.69 84 SER A CA 1
ATOM 657 C C . SER A 1 84 ? 5.350 -5.182 -35.170 1.00 75.69 84 SER A C 1
ATOM 659 O O . SER A 1 84 ? 6.020 -5.487 -36.151 1.00 75.69 84 SER A O 1
ATOM 661 N N . PHE A 1 85 ? 5.794 -5.383 -33.929 1.00 69.88 85 PHE A N 1
ATOM 662 C CA . PHE A 1 85 ? 7.125 -5.888 -33.570 1.00 69.88 85 PHE A CA 1
ATOM 663 C C . PHE A 1 85 ? 7.082 -7.056 -32.566 1.00 69.88 85 PHE A C 1
ATOM 665 O O . PHE A 1 85 ? 8.116 -7.679 -32.311 1.00 69.88 85 PHE A O 1
ATOM 672 N N . THR A 1 86 ? 5.914 -7.377 -31.995 1.00 69.50 86 THR A N 1
ATOM 673 C CA . THR A 1 86 ? 5.734 -8.446 -30.996 1.00 69.50 86 THR A CA 1
ATOM 674 C C . THR A 1 86 ? 6.276 -9.788 -31.485 1.00 69.50 86 THR A C 1
ATOM 676 O O . THR A 1 86 ? 6.178 -10.126 -32.658 1.00 69.50 86 THR A O 1
ATOM 679 N N . GLY A 1 87 ? 6.882 -10.577 -30.596 1.00 65.94 87 GLY A N 1
ATOM 680 C CA . GLY A 1 87 ? 7.458 -11.882 -30.951 1.00 65.94 87 GLY A CA 1
ATOM 681 C C . GLY A 1 87 ? 8.824 -11.830 -31.652 1.00 65.94 87 GLY A C 1
ATOM 682 O O . GLY A 1 87 ? 9.430 -12.883 -31.828 1.00 65.94 87 GLY A O 1
ATOM 683 N N . CYS A 1 88 ? 9.353 -10.644 -31.987 1.00 70.88 88 CYS A N 1
ATOM 684 C CA . CYS A 1 88 ? 10.738 -10.496 -32.444 1.00 70.88 88 CYS A CA 1
ATOM 685 C C . CYS A 1 88 ? 11.730 -10.646 -31.281 1.00 70.88 88 CYS A C 1
ATOM 687 O O . CYS A 1 88 ? 11.554 -10.059 -30.214 1.00 70.88 88 CYS A O 1
ATOM 689 N N . LYS A 1 89 ? 12.811 -11.409 -31.482 1.00 60.22 89 LYS A N 1
ATOM 690 C CA . LYS A 1 89 ? 13.703 -11.845 -30.390 1.00 60.22 89 LYS A CA 1
ATOM 691 C C . LYS A 1 89 ? 14.575 -10.743 -29.763 1.00 60.22 89 LYS A C 1
ATOM 693 O O . LYS A 1 89 ? 15.166 -10.989 -28.713 1.00 60.22 89 LYS A O 1
ATOM 698 N N . GLY A 1 90 ? 14.682 -9.552 -30.366 1.00 53.25 90 GLY A N 1
ATOM 699 C CA . GLY A 1 90 ? 15.557 -8.471 -29.876 1.00 53.25 90 GLY A CA 1
ATOM 700 C C . GLY A 1 90 ? 14.905 -7.287 -29.154 1.00 53.25 90 GLY A C 1
ATOM 701 O O . GLY A 1 90 ? 15.645 -6.474 -28.603 1.00 53.25 90 GLY A O 1
ATOM 702 N N . PHE A 1 91 ? 13.575 -7.171 -29.102 1.00 53.62 91 PHE A N 1
ATOM 703 C CA . PHE A 1 91 ? 12.888 -5.998 -28.523 1.00 53.62 91 PHE A CA 1
ATOM 704 C C . PHE A 1 91 ? 12.473 -6.207 -27.056 1.00 53.62 91 PHE A C 1
ATOM 706 O O . PHE A 1 91 ? 11.332 -5.984 -26.674 1.00 53.62 91 PHE A O 1
ATOM 713 N N . ASN A 1 92 ? 13.417 -6.652 -26.221 1.00 45.09 92 ASN A N 1
ATOM 714 C CA . ASN A 1 92 ? 13.155 -7.103 -24.846 1.00 45.09 92 ASN A CA 1
ATOM 715 C C . ASN A 1 92 ? 13.788 -6.201 -23.766 1.00 45.09 92 ASN A C 1
ATOM 717 O O . ASN A 1 92 ? 14.404 -6.730 -22.836 1.00 45.09 92 ASN A O 1
ATOM 721 N N . LYS A 1 93 ? 13.738 -4.861 -23.859 1.00 45.84 93 LYS A N 1
ATOM 722 C CA . LYS A 1 93 ? 14.465 -4.016 -22.888 1.00 45.84 93 LYS A CA 1
ATOM 723 C C . LYS A 1 93 ? 13.665 -2.874 -22.266 1.00 45.84 93 LYS A C 1
ATOM 725 O O . LYS A 1 93 ? 13.139 -2.004 -22.935 1.00 45.84 93 LYS A O 1
ATOM 730 N N . VAL A 1 94 ? 13.782 -2.850 -20.936 1.00 44.16 94 VAL A N 1
ATOM 731 C CA . VAL A 1 94 ? 13.572 -1.787 -19.933 1.00 44.16 94 VAL A CA 1
ATOM 732 C C . VAL A 1 94 ? 13.916 -0.354 -20.392 1.00 44.16 94 VAL A C 1
ATOM 734 O O . VAL A 1 94 ? 13.454 0.594 -19.767 1.00 44.16 94 VAL A O 1
ATOM 737 N N . ASP A 1 95 ? 14.665 -0.167 -21.480 1.00 45.59 95 ASP A N 1
ATOM 738 C CA . ASP A 1 95 ? 15.015 1.141 -22.047 1.00 45.59 95 ASP A CA 1
ATOM 739 C C . ASP A 1 95 ? 13.797 1.930 -22.572 1.00 45.59 95 ASP A C 1
ATOM 741 O O . ASP A 1 95 ? 13.853 3.159 -22.635 1.00 45.59 95 ASP A O 1
ATOM 745 N N . ASP A 1 96 ? 12.667 1.277 -22.866 1.00 44.53 96 ASP A N 1
ATOM 746 C CA . ASP A 1 96 ? 11.426 1.983 -23.225 1.00 44.53 96 ASP A CA 1
ATOM 747 C C . ASP A 1 96 ? 10.773 2.689 -22.015 1.00 44.53 96 ASP A C 1
ATOM 749 O O . ASP A 1 96 ? 10.070 3.687 -22.186 1.00 44.53 96 ASP A O 1
ATOM 753 N N . LEU A 1 97 ? 11.115 2.297 -20.773 1.00 41.97 97 LEU A N 1
ATOM 754 C CA . LEU A 1 97 ? 10.752 3.060 -19.565 1.00 41.97 97 LEU A CA 1
ATOM 755 C C . LEU A 1 97 ? 11.480 4.413 -19.484 1.00 41.97 97 LEU A C 1
ATOM 757 O O . LEU A 1 97 ? 11.020 5.297 -18.766 1.00 41.97 97 LEU A O 1
ATOM 761 N N . LEU A 1 98 ? 12.595 4.594 -20.208 1.00 41.97 98 LEU A N 1
ATOM 762 C CA . LEU A 1 98 ? 13.373 5.841 -20.214 1.00 41.97 98 LEU A CA 1
ATOM 763 C C . LEU A 1 98 ? 12.873 6.865 -21.250 1.00 41.97 98 LEU A C 1
ATOM 765 O O . LEU A 1 98 ? 13.275 8.025 -21.184 1.00 41.97 98 LEU A O 1
ATOM 769 N N . LYS A 1 99 ? 12.010 6.465 -22.196 1.00 42.94 99 LYS A N 1
ATOM 770 C CA . LYS A 1 99 ? 11.435 7.352 -23.232 1.00 42.94 99 LYS A CA 1
ATOM 771 C C . LYS A 1 99 ? 9.997 7.786 -22.950 1.00 42.94 99 LYS A C 1
ATOM 773 O O . LYS A 1 99 ? 9.516 8.738 -23.560 1.00 42.94 99 LYS A O 1
ATOM 778 N N . ALA A 1 100 ? 9.307 7.093 -22.054 1.00 48.34 100 ALA A N 1
ATOM 779 C CA . ALA A 1 100 ? 7.970 7.457 -21.623 1.00 48.34 100 ALA A CA 1
ATOM 780 C C . ALA A 1 100 ? 8.000 8.739 -20.774 1.00 48.34 100 ALA A C 1
ATOM 782 O O . ALA A 1 100 ? 8.917 8.951 -19.979 1.00 48.34 100 ALA A O 1
ATOM 783 N N . SER A 1 101 ? 6.986 9.597 -20.918 1.00 52.69 101 SER A N 1
ATOM 784 C CA . SER A 1 101 ? 6.799 10.757 -20.044 1.00 52.69 101 SER A CA 1
ATOM 785 C C . SER A 1 101 ? 6.634 10.270 -18.602 1.00 52.69 101 SER A C 1
ATOM 787 O O . SER A 1 101 ? 5.571 9.777 -18.2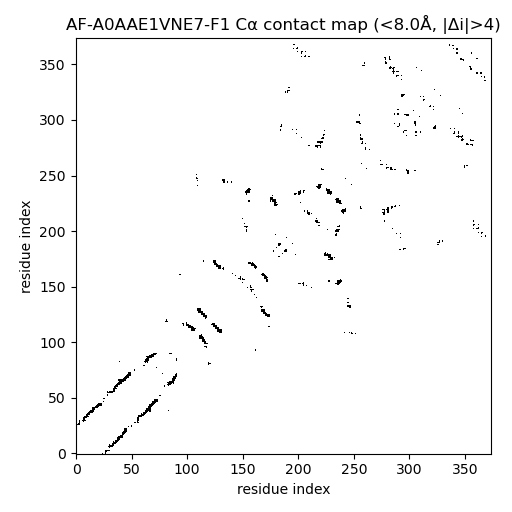23 1.00 52.69 101 SER A O 1
ATOM 789 N N . ALA A 1 102 ? 7.708 10.348 -17.821 1.00 62.28 102 ALA A N 1
ATOM 790 C CA . ALA A 1 102 ? 7.712 9.942 -16.428 1.00 62.28 102 ALA A CA 1
ATOM 791 C C . ALA A 1 102 ? 7.134 11.078 -15.575 1.00 62.28 102 ALA A C 1
ATOM 793 O O . ALA A 1 102 ? 7.771 12.113 -15.378 1.00 62.28 102 ALA A O 1
ATOM 794 N N . GLU A 1 103 ? 5.923 10.886 -15.060 1.00 76.50 103 GLU A N 1
ATOM 795 C CA . GLU A 1 103 ? 5.328 11.795 -14.082 1.00 76.50 103 GLU A CA 1
ATOM 796 C C . GLU A 1 103 ? 5.831 11.399 -12.688 1.00 76.50 103 GLU A C 1
ATOM 798 O O . GLU A 1 103 ? 5.661 10.260 -12.249 1.00 76.50 103 GLU A O 1
ATOM 803 N N . MET A 1 104 ? 6.478 12.319 -11.971 1.00 75.50 104 MET A N 1
ATOM 804 C CA . MET A 1 104 ? 6.907 12.053 -10.598 1.00 75.50 104 MET A CA 1
ATOM 805 C C . MET A 1 104 ? 5.682 11.992 -9.677 1.00 75.50 104 MET A C 1
ATOM 807 O O . MET A 1 104 ? 5.065 13.013 -9.393 1.00 75.50 104 MET A O 1
ATOM 811 N N . LEU A 1 105 ? 5.374 10.802 -9.156 1.00 80.19 105 LEU A N 1
ATOM 812 C CA . LEU A 1 105 ? 4.274 10.599 -8.206 1.00 80.19 105 LEU A CA 1
ATOM 813 C C . LEU A 1 105 ? 4.629 11.087 -6.800 1.00 80.19 105 LEU A C 1
ATOM 815 O O . LEU A 1 105 ? 3.764 11.528 -6.048 1.00 80.19 105 LEU A O 1
ATOM 819 N N . GLY A 1 106 ? 5.904 10.980 -6.416 1.00 72.38 106 GLY A N 1
ATOM 820 C CA . GLY A 1 106 ? 6.363 11.460 -5.118 1.00 72.38 106 GLY A CA 1
ATOM 821 C C . GLY A 1 106 ? 7.715 10.911 -4.682 1.00 72.38 106 GLY A C 1
ATOM 822 O O . GLY A 1 106 ? 8.227 9.922 -5.211 1.00 72.38 106 GLY A O 1
ATOM 823 N N . LYS A 1 107 ? 8.292 11.570 -3.673 1.00 73.50 107 LYS A N 1
ATOM 824 C CA . LYS A 1 107 ? 9.535 11.163 -3.011 1.00 73.50 107 LYS A CA 1
ATOM 825 C C . LYS A 1 107 ? 9.214 10.600 -1.628 1.00 73.50 107 LYS A C 1
ATOM 827 O O . LYS A 1 107 ? 8.759 11.324 -0.747 1.00 73.50 107 LYS A O 1
ATOM 832 N N . GLY A 1 108 ? 9.444 9.304 -1.451 1.00 67.50 108 GLY A N 1
ATOM 833 C CA . GLY A 1 108 ? 9.292 8.599 -0.183 1.00 67.50 108 GLY A CA 1
ATOM 834 C C . GLY A 1 108 ? 10.615 8.447 0.570 1.00 67.50 108 GLY A C 1
ATOM 835 O O . GLY A 1 108 ? 11.688 8.810 0.092 1.00 67.50 108 GLY A O 1
ATOM 836 N N . SER A 1 109 ? 10.543 7.837 1.753 1.00 67.69 109 SER A N 1
ATOM 837 C CA . SER A 1 109 ? 11.713 7.555 2.608 1.00 67.69 109 SER A CA 1
ATOM 838 C C . SER A 1 109 ? 12.694 6.526 2.023 1.00 67.69 109 SER A C 1
ATOM 840 O O . SER A 1 109 ? 13.824 6.414 2.489 1.00 67.69 109 SER A O 1
ATOM 842 N N . VAL A 1 110 ? 12.255 5.782 1.008 1.00 69.62 110 VAL A N 1
ATOM 843 C CA . VAL A 1 110 ? 12.965 4.645 0.402 1.00 69.62 110 VAL A CA 1
ATOM 844 C C . VAL A 1 110 ? 13.328 4.876 -1.072 1.00 69.62 110 VAL A C 1
ATOM 846 O O . VAL A 1 110 ? 14.025 4.064 -1.672 1.00 69.62 110 VAL A O 1
ATOM 849 N N . GLY A 1 111 ? 12.844 5.952 -1.696 1.00 77.06 111 GLY A N 1
ATOM 850 C CA . GLY A 1 111 ? 12.899 6.092 -3.150 1.00 77.06 111 GLY A CA 1
ATOM 851 C C . GLY A 1 111 ? 12.044 7.226 -3.694 1.00 77.06 111 GLY A C 1
ATOM 852 O O . GLY A 1 111 ? 11.188 7.760 -2.990 1.00 77.06 111 GLY A O 1
ATOM 853 N N . THR A 1 112 ? 12.233 7.532 -4.971 1.00 81.94 112 THR A N 1
ATOM 854 C CA . THR A 1 112 ? 11.303 8.342 -5.765 1.00 81.94 112 THR A CA 1
ATOM 855 C C . THR A 1 112 ? 10.498 7.421 -6.675 1.00 81.94 112 THR A C 1
ATOM 857 O O . THR A 1 112 ? 11.074 6.540 -7.315 1.00 81.94 112 THR A O 1
ATOM 860 N N . SER A 1 113 ? 9.183 7.618 -6.728 1.00 87.62 113 SER A N 1
ATOM 861 C CA . SER A 1 113 ? 8.275 6.854 -7.585 1.00 87.62 113 SER A CA 1
ATOM 862 C C . SER A 1 113 ? 7.852 7.684 -8.791 1.00 87.62 113 SER A C 1
ATOM 864 O O . SER A 1 113 ? 7.468 8.847 -8.647 1.00 87.62 113 SER A O 1
ATOM 866 N N . TYR A 1 114 ? 7.883 7.062 -9.964 1.00 83.00 114 TYR A N 1
ATOM 867 C CA . TYR A 1 114 ? 7.496 7.655 -11.238 1.00 83.00 114 TYR A CA 1
ATOM 868 C C . TYR A 1 114 ? 6.379 6.827 -11.860 1.00 83.00 114 TYR A C 1
ATOM 870 O O . TYR A 1 114 ? 6.485 5.603 -11.926 1.00 83.00 114 TYR A O 1
ATOM 878 N N . LYS A 1 115 ? 5.319 7.488 -12.316 1.00 86.88 115 LYS A N 1
ATOM 879 C CA . LYS A 1 115 ? 4.296 6.894 -13.170 1.00 86.88 115 LYS A CA 1
ATOM 880 C C . LYS A 1 115 ? 4.811 6.927 -14.595 1.00 86.88 115 LYS A C 1
ATOM 882 O O . LYS A 1 115 ? 5.200 7.981 -15.095 1.00 86.88 115 LYS A O 1
ATOM 887 N N . VAL A 1 116 ? 4.813 5.766 -15.226 1.00 80.56 116 VAL A N 1
ATOM 888 C CA . VAL A 1 116 ? 5.366 5.577 -16.557 1.00 80.56 116 VAL A CA 1
ATOM 889 C C . VAL A 1 116 ? 4.306 4.889 -17.400 1.00 80.56 116 VAL A C 1
ATOM 891 O O . VAL A 1 116 ? 3.888 3.774 -17.091 1.00 80.56 116 VAL A O 1
ATOM 894 N N . ALA A 1 117 ? 3.839 5.577 -18.438 1.00 75.50 117 ALA A N 1
ATOM 895 C CA . ALA A 1 117 ? 2.988 4.971 -19.451 1.00 75.50 117 ALA A CA 1
ATOM 896 C C . ALA A 1 117 ? 3.881 4.208 -20.429 1.00 75.50 117 ALA A C 1
ATOM 898 O O . ALA A 1 117 ? 4.719 4.804 -21.104 1.00 75.50 117 ALA A O 1
ATOM 899 N N . ILE A 1 118 ? 3.720 2.893 -20.492 1.00 66.31 118 ILE A N 1
ATOM 900 C CA . ILE A 1 118 ? 4.384 2.065 -21.488 1.00 66.31 118 ILE A CA 1
ATOM 901 C C . ILE A 1 118 ? 3.653 2.326 -22.805 1.00 66.31 118 ILE A C 1
ATOM 903 O O . ILE A 1 118 ? 2.561 1.807 -23.032 1.00 66.31 118 ILE A O 1
ATOM 907 N N . LEU A 1 119 ? 4.253 3.176 -23.646 1.00 49.03 119 LEU A N 1
ATOM 908 C CA . LEU A 1 119 ? 3.683 3.653 -24.918 1.00 49.03 119 LEU A CA 1
ATOM 909 C C . LEU A 1 119 ? 3.220 2.506 -25.833 1.00 49.03 119 LEU A C 1
ATOM 911 O O . LEU A 1 119 ? 2.302 2.663 -26.631 1.00 49.03 119 LEU A O 1
ATOM 915 N N . ASP A 1 120 ? 3.837 1.348 -25.649 1.00 48.84 120 ASP A N 1
ATOM 916 C CA . ASP A 1 120 ? 3.753 0.176 -26.500 1.00 48.84 120 ASP A CA 1
ATOM 917 C C . ASP A 1 120 ? 2.604 -0.779 -26.150 1.00 48.84 120 ASP A C 1
ATOM 919 O O . ASP A 1 120 ? 2.018 -1.398 -27.038 1.00 48.84 120 ASP A O 1
ATOM 923 N N . SER A 1 121 ? 2.269 -0.900 -24.862 1.00 54.25 121 SER A N 1
ATOM 924 C CA . SER A 1 121 ? 1.180 -1.758 -24.374 1.00 54.25 121 SER A CA 1
ATOM 925 C C . SER A 1 121 ? -0.039 -0.973 -23.892 1.00 54.25 121 SER A C 1
ATOM 927 O O . SER A 1 121 ? -1.098 -1.560 -23.691 1.00 54.25 121 SER A O 1
ATOM 929 N N . GLY A 1 122 ? 0.097 0.340 -23.681 1.00 62.84 122 GLY A N 1
ATOM 930 C CA . GLY A 1 122 ? -0.899 1.144 -22.974 1.00 62.84 122 GLY A CA 1
ATOM 931 C C . GLY A 1 122 ? -0.929 0.880 -21.463 1.00 62.84 122 GLY A C 1
ATOM 932 O O . GLY A 1 122 ? -1.690 1.536 -20.750 1.00 62.84 122 GLY A O 1
ATOM 933 N N . ASP A 1 123 ? -0.093 -0.037 -20.960 1.00 67.31 123 ASP A N 1
ATOM 934 C CA . ASP A 1 123 ? 0.038 -0.284 -19.529 1.00 67.31 123 ASP A CA 1
ATOM 935 C C . ASP A 1 123 ? 0.617 0.949 -18.846 1.00 67.31 123 ASP A C 1
ATOM 937 O O . ASP A 1 123 ? 1.551 1.590 -19.330 1.00 67.31 123 ASP A O 1
ATOM 941 N N . VAL A 1 124 ? 0.122 1.232 -17.649 1.00 82.00 124 VAL A N 1
ATOM 942 C CA . VAL A 1 124 ? 0.731 2.223 -16.772 1.00 82.00 124 VAL A CA 1
ATOM 943 C C . VAL A 1 124 ? 1.399 1.480 -15.628 1.00 82.00 124 VAL A C 1
ATOM 945 O O . VAL A 1 124 ? 0.770 0.685 -14.929 1.00 82.00 124 VAL A O 1
ATOM 948 N N . VAL A 1 125 ? 2.687 1.740 -15.432 1.00 84.94 125 VAL A N 1
ATOM 949 C CA . VAL A 1 125 ? 3.482 1.146 -14.357 1.00 84.94 125 VAL A CA 1
ATOM 950 C C . VAL A 1 125 ? 4.038 2.221 -13.440 1.00 84.94 125 VAL A C 1
ATOM 952 O O . VAL A 1 125 ? 4.138 3.399 -13.793 1.00 84.94 125 VAL A O 1
ATOM 955 N N . VAL A 1 126 ? 4.424 1.803 -12.242 1.00 89.19 126 VAL A N 1
ATOM 956 C CA . VAL A 1 126 ? 5.209 2.611 -11.317 1.00 89.19 126 VAL A CA 1
ATOM 957 C C . VAL A 1 126 ? 6.638 2.102 -11.325 1.00 89.19 126 VAL A C 1
ATOM 959 O O . VAL A 1 126 ? 6.899 0.954 -10.964 1.00 89.19 126 VAL A O 1
ATOM 962 N N . VAL A 1 127 ? 7.570 2.979 -11.689 1.00 84.62 127 VAL A N 1
ATOM 963 C CA . VAL A 1 127 ? 9.006 2.741 -11.550 1.00 84.62 127 VAL A CA 1
ATOM 964 C C . VAL A 1 127 ? 9.486 3.454 -10.299 1.00 84.62 127 VAL A C 1
ATOM 966 O O . VAL A 1 127 ? 9.428 4.680 -10.195 1.00 84.62 127 VAL A O 1
ATOM 969 N N . LYS A 1 128 ? 9.980 2.687 -9.332 1.00 86.19 128 LYS A N 1
ATOM 970 C CA . LYS A 1 128 ? 10.542 3.215 -8.096 1.00 86.19 128 LYS A CA 1
ATOM 971 C C . LYS A 1 128 ? 12.059 3.183 -8.147 1.00 86.19 128 LYS A C 1
ATOM 973 O O . LYS A 1 128 ? 12.662 2.111 -8.116 1.00 86.19 128 LYS A O 1
ATOM 978 N N . ARG A 1 129 ? 12.670 4.369 -8.182 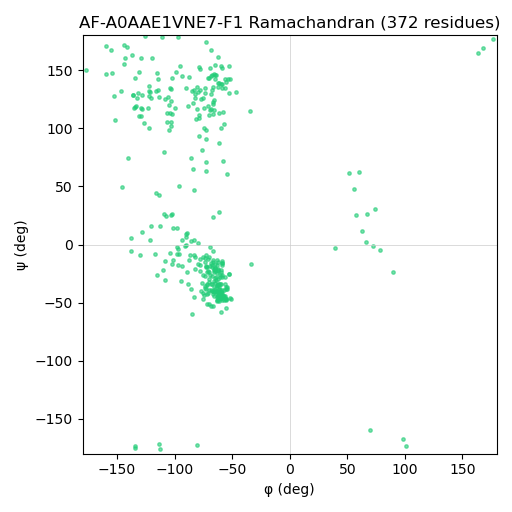1.00 82.12 129 ARG A N 1
ATOM 979 C CA . ARG A 1 129 ? 14.119 4.550 -8.081 1.00 82.12 129 ARG A CA 1
ATOM 980 C C . ARG A 1 129 ? 14.516 4.662 -6.625 1.00 82.12 129 ARG A C 1
ATOM 982 O O . ARG A 1 129 ? 14.086 5.564 -5.907 1.00 82.12 129 ARG A O 1
ATOM 989 N N . VAL A 1 130 ? 15.342 3.732 -6.196 1.00 82.12 130 VAL A N 1
ATOM 990 C CA . VAL A 1 130 ? 15.730 3.569 -4.805 1.00 82.12 130 VAL A CA 1
ATOM 991 C C . VAL A 1 130 ? 16.909 4.498 -4.465 1.00 82.12 130 VAL A C 1
ATOM 993 O O . VAL A 1 130 ? 17.861 4.562 -5.234 1.00 82.12 130 VAL A O 1
ATOM 996 N N . ILE A 1 131 ? 16.833 5.247 -3.349 1.00 70.44 131 ILE A N 1
ATOM 997 C CA . ILE A 1 131 ? 17.747 6.383 -3.057 1.00 70.44 131 ILE A CA 1
ATOM 998 C C . ILE A 1 131 ? 19.214 5.953 -2.918 1.00 70.44 131 ILE A C 1
ATOM 1000 O O . ILE A 1 131 ? 20.086 6.595 -3.493 1.00 70.44 131 ILE A O 1
ATOM 1004 N N . GLU A 1 132 ? 19.495 4.903 -2.145 1.00 66.50 132 GLU A N 1
ATOM 1005 C CA . GLU A 1 132 ? 20.870 4.473 -1.883 1.00 66.50 132 GLU A CA 1
ATOM 1006 C C . GLU A 1 132 ? 20.915 2.968 -1.613 1.00 66.50 132 GLU A C 1
ATOM 1008 O O . GLU A 1 132 ? 20.464 2.479 -0.574 1.00 66.50 132 GLU A O 1
ATOM 1013 N N . LYS A 1 133 ? 21.441 2.213 -2.580 1.00 60.44 133 LYS A N 1
ATOM 1014 C CA . LYS A 1 133 ? 21.587 0.760 -2.476 1.00 60.44 133 LYS A CA 1
ATOM 1015 C C . LYS A 1 133 ? 22.635 0.419 -1.414 1.00 60.44 133 LYS A C 1
ATOM 1017 O O . LYS A 1 133 ? 23.766 0.903 -1.469 1.00 60.44 133 LYS A O 1
ATOM 1022 N N . LEU A 1 134 ? 22.300 -0.466 -0.472 1.00 60.69 134 LEU A N 1
ATOM 1023 C CA . LEU A 1 134 ? 23.283 -0.973 0.489 1.00 60.69 134 LEU A CA 1
ATOM 1024 C C . LEU A 1 134 ? 24.413 -1.714 -0.247 1.00 60.69 134 LEU A C 1
ATOM 1026 O O . LEU A 1 134 ? 24.213 -2.814 -0.762 1.00 60.69 134 LEU A O 1
ATOM 1030 N N . LYS A 1 135 ? 25.635 -1.162 -0.213 1.00 56.44 135 LYS A N 1
ATOM 1031 C CA . LYS A 1 135 ? 26.840 -1.767 -0.824 1.00 56.44 135 LYS A CA 1
ATOM 1032 C C . LYS A 1 135 ? 27.188 -3.169 -0.283 1.00 56.44 135 LYS A C 1
ATOM 1034 O O . LYS A 1 135 ? 28.008 -3.859 -0.874 1.00 56.44 135 LYS A O 1
ATOM 1039 N N . LYS A 1 136 ? 26.601 -3.587 0.848 1.00 56.44 136 LYS A N 1
ATOM 1040 C CA . LYS A 1 136 ? 26.944 -4.825 1.578 1.00 56.44 136 LYS A CA 1
ATOM 1041 C C . LYS A 1 136 ? 26.045 -6.033 1.288 1.00 56.44 136 LYS A C 1
ATOM 1043 O O . LYS A 1 136 ? 26.306 -7.104 1.835 1.00 56.44 136 LYS A O 1
ATOM 1048 N N . ILE A 1 137 ? 24.992 -5.906 0.480 1.00 61.62 137 ILE A N 1
ATOM 1049 C CA . ILE A 1 137 ? 24.116 -7.052 0.198 1.00 61.62 137 ILE A CA 1
ATOM 1050 C C . ILE A 1 137 ? 24.798 -7.946 -0.835 1.00 61.62 137 ILE A C 1
ATOM 1052 O O . ILE A 1 137 ? 24.914 -7.577 -2.000 1.00 61.62 137 ILE A O 1
ATOM 1056 N N . LYS A 1 138 ? 25.253 -9.122 -0.386 1.00 61.06 138 LYS A N 1
ATOM 1057 C CA . LYS A 1 138 ? 25.978 -10.089 -1.224 1.00 61.06 138 LYS A CA 1
ATOM 1058 C C . LYS A 1 138 ? 25.120 -10.675 -2.354 1.00 61.06 138 LYS A C 1
ATOM 1060 O O . LYS A 1 138 ? 25.673 -11.001 -3.393 1.00 61.06 138 LYS A O 1
ATOM 1065 N N . ASP A 1 139 ? 23.801 -10.776 -2.161 1.00 73.12 139 ASP A N 1
ATOM 1066 C CA . ASP A 1 139 ? 22.867 -11.339 -3.147 1.00 73.12 139 ASP A CA 1
ATOM 1067 C C . ASP A 1 139 ? 21.543 -10.551 -3.211 1.00 73.12 139 ASP A C 1
ATOM 1069 O O . ASP A 1 139 ? 20.505 -10.958 -2.690 1.00 73.12 139 ASP A O 1
ATOM 1073 N N . VAL A 1 140 ? 21.593 -9.363 -3.823 1.00 73.81 140 VAL A N 1
ATOM 1074 C CA . VAL A 1 140 ? 20.400 -8.522 -4.065 1.00 73.81 140 VAL A CA 1
ATOM 1075 C C . VAL A 1 140 ? 19.426 -9.210 -5.022 1.00 73.81 140 VAL A C 1
ATOM 1077 O O . VAL A 1 140 ? 18.217 -9.051 -4.907 1.00 73.81 140 VAL A O 1
ATOM 1080 N N . ASP A 1 141 ? 19.957 -9.975 -5.966 1.00 73.44 141 ASP A N 1
ATOM 1081 C CA . ASP A 1 141 ? 19.216 -10.585 -7.061 1.00 73.44 141 ASP A CA 1
ATOM 1082 C C . ASP A 1 141 ? 18.390 -11.792 -6.579 1.00 73.44 141 ASP A C 1
ATOM 1084 O O . ASP A 1 141 ? 17.186 -11.869 -6.823 1.00 73.44 141 ASP A O 1
ATOM 1088 N N . GLY A 1 142 ? 18.990 -12.690 -5.790 1.00 74.25 142 GLY A N 1
ATOM 1089 C CA . GLY A 1 142 ? 18.275 -13.764 -5.098 1.00 74.25 142 GLY A CA 1
ATOM 1090 C C . GLY A 1 142 ? 17.261 -13.240 -4.084 1.00 74.25 142 GLY A C 1
ATOM 1091 O O . GLY A 1 142 ? 16.157 -13.780 -3.984 1.00 74.25 142 GLY A O 1
ATOM 1092 N N . PHE A 1 143 ? 17.580 -12.135 -3.401 1.00 75.25 143 PHE A N 1
ATOM 1093 C CA . PHE A 1 143 ? 16.622 -11.431 -2.555 1.00 75.25 143 PHE A CA 1
ATOM 1094 C C . PHE A 1 143 ? 15.415 -10.964 -3.381 1.00 75.25 143 PHE A C 1
ATOM 1096 O O . PHE A 1 143 ? 14.301 -11.392 -3.103 1.00 75.25 143 PHE A O 1
ATOM 1103 N N . LEU A 1 144 ? 15.613 -10.164 -4.434 1.00 77.69 144 LEU A N 1
ATOM 1104 C CA . LEU A 1 144 ? 14.527 -9.636 -5.271 1.00 77.69 144 LEU A CA 1
ATOM 1105 C C . LEU A 1 144 ? 13.695 -10.733 -5.941 1.00 77.69 144 LEU A C 1
ATOM 1107 O O . LEU A 1 144 ? 12.481 -10.571 -6.032 1.00 77.69 144 LEU A O 1
ATOM 1111 N N . ARG A 1 145 ? 14.289 -11.873 -6.318 1.00 74.50 145 ARG A N 1
ATOM 1112 C CA . ARG A 1 145 ? 13.537 -13.054 -6.778 1.00 74.50 145 ARG A CA 1
ATOM 1113 C C . ARG A 1 145 ? 12.593 -13.613 -5.713 1.00 74.50 145 ARG A C 1
ATOM 1115 O O . ARG A 1 145 ? 11.462 -13.965 -6.035 1.00 74.50 145 ARG A O 1
ATOM 1122 N N . LEU A 1 146 ? 13.015 -13.664 -4.447 1.00 72.69 146 LEU A N 1
ATOM 1123 C CA . LEU A 1 146 ? 12.157 -14.117 -3.347 1.00 72.69 146 LEU A CA 1
ATOM 1124 C C . LEU A 1 146 ? 10.931 -13.202 -3.176 1.00 72.69 146 LEU A C 1
ATOM 1126 O O . LEU A 1 146 ? 9.816 -13.708 -3.046 1.00 72.69 146 LEU A O 1
ATOM 1130 N N . PHE A 1 147 ? 11.116 -11.876 -3.220 1.00 73.12 147 PHE A N 1
ATOM 1131 C CA . PHE A 1 147 ? 10.002 -10.909 -3.144 1.00 73.12 147 PHE A CA 1
ATOM 1132 C C . PHE A 1 147 ? 9.168 -10.896 -4.416 1.00 73.12 147 PHE A C 1
ATOM 1134 O O . PHE A 1 147 ? 7.951 -10.751 -4.353 1.00 73.12 147 PHE A O 1
ATOM 1141 N N . GLY A 1 148 ? 9.812 -11.116 -5.560 1.00 72.38 148 GLY A N 1
ATOM 1142 C CA . GLY A 1 148 ? 9.176 -11.285 -6.855 1.00 72.38 148 GLY A CA 1
ATOM 1143 C C . GLY A 1 148 ? 8.189 -12.445 -6.900 1.00 72.38 148 GLY A C 1
ATOM 1144 O O . GLY A 1 148 ? 7.329 -12.424 -7.767 1.00 72.38 148 GLY A O 1
ATOM 1145 N N . ASN A 1 149 ? 8.238 -13.393 -5.958 1.00 74.88 149 ASN A N 1
ATOM 1146 C CA . ASN A 1 149 ? 7.288 -14.505 -5.852 1.00 74.88 149 ASN A CA 1
ATOM 1147 C C . ASN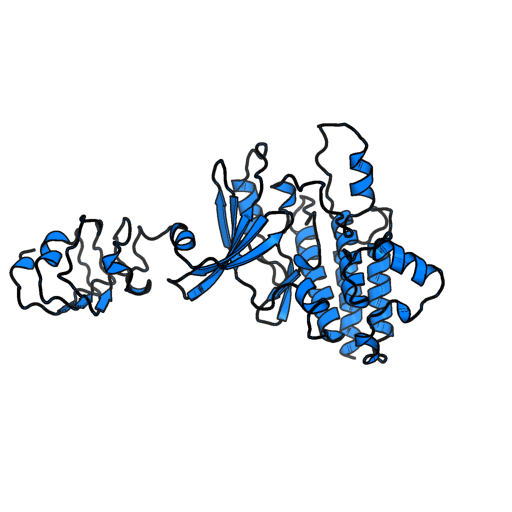 A 1 149 ? 6.136 -14.253 -4.864 1.00 74.88 149 ASN A C 1
ATOM 1149 O O . ASN A 1 149 ? 5.189 -15.038 -4.820 1.00 74.88 149 ASN A O 1
ATOM 1153 N N . LEU A 1 150 ? 6.172 -13.164 -4.086 1.00 77.94 150 LEU A N 1
ATOM 1154 C CA . LEU A 1 150 ? 5.065 -12.795 -3.204 1.00 77.94 150 LEU A CA 1
ATOM 1155 C C . LEU A 1 150 ? 3.852 -12.422 -4.066 1.00 77.94 150 LEU A C 1
ATOM 1157 O O . LEU A 1 150 ? 3.876 -11.427 -4.792 1.00 77.94 150 LEU A O 1
ATOM 1161 N N . ARG A 1 151 ? 2.803 -13.245 -4.009 1.00 83.19 151 ARG A N 1
ATOM 1162 C CA . ARG A 1 151 ? 1.538 -13.045 -4.725 1.00 83.19 151 ARG A CA 1
ATOM 1163 C C . ARG A 1 151 ? 0.381 -13.184 -3.749 1.00 83.19 151 ARG A C 1
ATOM 1165 O O . ARG A 1 151 ? 0.195 -14.241 -3.151 1.00 83.19 151 ARG A O 1
ATOM 1172 N N . HIS A 1 152 ? -0.375 -12.107 -3.574 1.00 89.56 152 HIS A N 1
ATOM 1173 C CA . HIS A 1 152 ? -1.556 -12.068 -2.718 1.00 89.56 152 HIS A CA 1
ATOM 1174 C C . HIS A 1 152 ? -2.448 -10.897 -3.138 1.00 89.56 152 HIS A C 1
ATOM 1176 O O . HIS A 1 152 ? -1.937 -9.847 -3.517 1.00 89.56 152 HIS A O 1
ATOM 1182 N N . THR A 1 153 ? -3.768 -11.044 -3.018 1.00 90.88 153 THR A N 1
ATOM 1183 C CA . THR A 1 153 ? -4.758 -10.029 -3.432 1.00 90.88 153 THR A CA 1
ATOM 1184 C C . THR A 1 153 ? -4.595 -8.684 -2.727 1.00 90.88 153 THR A C 1
ATOM 1186 O O . THR A 1 153 ? -4.980 -7.663 -3.266 1.00 90.88 153 THR A O 1
ATOM 1189 N N . ASN A 1 154 ? -4.024 -8.681 -1.522 1.00 96.75 154 ASN A N 1
ATOM 1190 C CA . ASN A 1 154 ? -3.754 -7.476 -0.729 1.00 96.75 154 ASN A CA 1
ATOM 1191 C C . ASN A 1 154 ? -2.260 -7.112 -0.658 1.00 96.75 154 ASN A C 1
ATOM 1193 O O . ASN A 1 154 ? -1.825 -6.503 0.319 1.00 96.75 154 ASN A O 1
ATOM 1197 N N . VAL A 1 155 ? -1.451 -7.524 -1.639 1.00 92.75 155 VAL A N 1
ATOM 1198 C CA . VAL A 1 155 ? -0.021 -7.185 -1.732 1.00 92.75 155 VAL A CA 1
ATOM 1199 C C . VAL A 1 155 ? 0.295 -6.730 -3.152 1.00 92.75 155 VAL A C 1
ATOM 1201 O O . VAL A 1 155 ? 0.054 -7.458 -4.114 1.00 92.75 155 VAL A O 1
ATOM 1204 N N . VAL A 1 156 ? 0.888 -5.544 -3.286 1.00 91.81 156 VAL A N 1
ATOM 1205 C CA . VAL A 1 156 ? 1.365 -5.038 -4.575 1.00 91.81 156 VAL A CA 1
ATOM 1206 C C . VAL A 1 156 ? 2.560 -5.878 -5.018 1.00 91.81 156 VAL A C 1
ATOM 1208 O O . VAL A 1 156 ? 3.602 -5.916 -4.362 1.00 91.81 156 VAL A O 1
ATOM 1211 N N . SER A 1 157 ? 2.387 -6.587 -6.129 1.00 84.06 157 SER A N 1
ATOM 1212 C CA . SER A 1 157 ? 3.360 -7.559 -6.621 1.00 84.06 157 SER A CA 1
ATOM 1213 C C . SER A 1 157 ? 4.466 -6.878 -7.425 1.00 84.06 157 SER A C 1
ATOM 1215 O O . SER A 1 157 ? 4.193 -6.058 -8.298 1.00 84.06 157 SER A O 1
ATOM 1217 N N . LEU A 1 158 ? 5.724 -7.233 -7.148 1.00 82.31 158 LEU A N 1
ATOM 1218 C CA . LEU A 1 158 ? 6.862 -6.786 -7.954 1.00 82.31 158 LEU A CA 1
ATOM 1219 C C . LEU A 1 158 ? 6.783 -7.445 -9.340 1.00 82.31 158 LEU A C 1
ATOM 1221 O O . LEU A 1 158 ? 6.873 -8.672 -9.441 1.00 82.31 158 LEU A O 1
ATOM 1225 N N . ARG A 1 159 ? 6.625 -6.634 -10.391 1.00 76.12 159 ARG A N 1
ATOM 1226 C CA . ARG A 1 159 ? 6.517 -7.091 -11.787 1.00 76.12 159 ARG A CA 1
ATOM 1227 C C . ARG A 1 159 ? 7.890 -7.339 -12.398 1.00 76.12 159 ARG A C 1
ATOM 1229 O O . ARG A 1 159 ? 8.106 -8.362 -13.038 1.00 76.12 159 ARG A O 1
ATOM 1236 N N . ALA A 1 160 ? 8.815 -6.410 -12.180 1.00 75.62 160 ALA A N 1
ATOM 1237 C CA . ALA A 1 160 ? 10.189 -6.499 -12.658 1.00 75.62 160 ALA A CA 1
ATOM 1238 C C . ALA A 1 160 ? 11.123 -5.652 -11.788 1.00 75.62 160 ALA A C 1
ATOM 1240 O O . ALA A 1 160 ? 10.683 -4.820 -10.994 1.00 75.62 160 ALA A O 1
ATOM 1241 N N . TYR A 1 161 ? 12.428 -5.839 -11.954 1.00 77.62 161 TYR A N 1
ATOM 1242 C CA . TYR A 1 161 ? 13.436 -4.967 -11.365 1.00 77.62 161 TYR A CA 1
ATOM 1243 C C . TYR A 1 161 ? 14.619 -4.799 -12.315 1.00 77.62 161 TYR A C 1
ATOM 1245 O O . TYR A 1 161 ? 14.907 -5.667 -13.136 1.00 77.62 161 TYR A O 1
ATOM 1253 N N . TYR A 1 162 ? 15.328 -3.687 -12.162 1.00 75.19 162 TYR A N 1
ATOM 1254 C CA . TYR A 1 162 ? 16.641 -3.460 -12.751 1.00 75.19 162 TYR A CA 1
ATOM 1255 C C . TYR A 1 162 ? 17.633 -3.189 -11.627 1.00 75.19 162 TYR A C 1
ATOM 1257 O O . TYR A 1 162 ? 17.369 -2.384 -10.737 1.00 75.19 162 TYR A O 1
ATOM 1265 N N . SER A 1 163 ? 18.776 -3.867 -11.654 1.00 75.12 163 SER A N 1
ATOM 1266 C CA . SER A 1 163 ? 19.811 -3.718 -10.637 1.00 75.12 163 SER A CA 1
ATOM 1267 C C . SER A 1 163 ? 21.180 -3.622 -11.297 1.00 75.12 163 SER A C 1
ATOM 1269 O O . SER A 1 163 ? 21.651 -4.585 -11.896 1.00 75.12 163 SER A O 1
ATOM 1271 N N . SER A 1 164 ? 21.850 -2.487 -11.106 1.00 73.50 164 SER A N 1
ATOM 1272 C CA . SER A 1 164 ? 23.249 -2.266 -11.474 1.00 73.50 164 SER A CA 1
ATOM 1273 C C . SER A 1 164 ? 24.113 -2.074 -10.217 1.00 73.50 164 SER A C 1
ATOM 1275 O O . SER A 1 164 ? 23.665 -2.298 -9.084 1.00 73.50 164 SER A O 1
ATOM 1277 N N . LYS A 1 165 ? 25.384 -1.692 -10.394 1.00 69.81 165 LYS A N 1
ATOM 1278 C CA . LYS A 1 165 ? 26.264 -1.331 -9.269 1.00 69.81 165 LYS A CA 1
ATOM 1279 C C . LYS A 1 165 ? 25.796 -0.062 -8.548 1.00 69.81 165 LYS A C 1
ATOM 1281 O O . LYS A 1 165 ? 25.988 0.039 -7.341 1.00 69.81 165 LYS A O 1
ATOM 1286 N N . GLU A 1 166 ? 25.176 0.863 -9.273 1.00 71.62 166 GLU A N 1
ATOM 1287 C CA . GLU A 1 166 ? 24.837 2.204 -8.782 1.00 71.62 166 GLU A CA 1
ATOM 1288 C C . GLU A 1 166 ? 23.332 2.400 -8.590 1.00 71.62 166 GLU A C 1
ATOM 1290 O O . GLU A 1 166 ? 22.920 3.234 -7.789 1.00 71.62 166 GLU A O 1
ATOM 1295 N N . GLU A 1 167 ? 22.502 1.600 -9.264 1.00 73.69 167 GLU A N 1
ATOM 1296 C CA . GLU A 1 167 ? 21.057 1.806 -9.289 1.00 73.69 167 GLU A CA 1
ATOM 1297 C C . GLU A 1 167 ? 20.262 0.540 -8.980 1.00 73.69 167 GLU A C 1
ATOM 1299 O O . GLU A 1 167 ? 20.649 -0.585 -9.313 1.00 73.69 167 GLU A O 1
ATOM 1304 N N . LEU A 1 168 ? 19.106 0.755 -8.354 1.00 78.44 168 LEU A N 1
ATOM 1305 C CA . LEU A 1 168 ? 18.055 -0.236 -8.195 1.00 78.44 168 LEU A CA 1
ATOM 1306 C C . LEU A 1 168 ? 16.718 0.414 -8.563 1.00 78.44 168 LEU A C 1
ATOM 1308 O O . LEU A 1 168 ? 16.301 1.393 -7.937 1.00 78.44 168 LEU A O 1
ATOM 1312 N N . LEU A 1 169 ? 16.063 -0.144 -9.577 1.00 81.69 169 LEU A N 1
ATOM 1313 C CA . LEU A 1 169 ? 14.723 0.230 -10.010 1.00 81.69 169 LEU A CA 1
ATOM 1314 C C . LEU A 1 169 ? 13.784 -0.945 -9.764 1.00 81.69 169 LEU A C 1
ATOM 1316 O O . LEU A 1 169 ? 14.098 -2.081 -10.119 1.00 81.69 169 LEU A O 1
ATOM 1320 N N . LEU A 1 170 ? 12.632 -0.666 -9.169 1.00 84.00 170 LEU A N 1
ATOM 1321 C CA . LEU A 1 170 ? 11.580 -1.645 -8.912 1.00 84.00 170 LEU A CA 1
ATOM 1322 C C . LEU A 1 170 ? 10.343 -1.250 -9.712 1.00 84.00 170 LEU A C 1
ATOM 1324 O O . LEU A 1 170 ? 9.960 -0.082 -9.695 1.00 84.00 170 LEU A O 1
ATOM 1328 N N . VAL A 1 171 ? 9.740 -2.203 -10.417 1.00 82.31 171 VAL A N 1
ATOM 1329 C CA . VAL A 1 171 ? 8.596 -1.964 -11.300 1.00 82.31 171 VAL A CA 1
ATOM 1330 C C . VAL A 1 171 ? 7.363 -2.661 -10.737 1.00 82.31 171 VAL A C 1
ATOM 1332 O O . VAL A 1 171 ? 7.386 -3.868 -10.483 1.00 82.31 171 VAL A O 1
ATOM 1335 N N . TYR A 1 172 ? 6.289 -1.898 -10.574 1.00 85.94 172 TYR A N 1
ATOM 1336 C CA . TYR A 1 172 ? 4.988 -2.345 -10.076 1.00 85.94 172 TYR A CA 1
ATOM 1337 C C . TYR A 1 172 ? 3.881 -1.888 -11.025 1.00 85.94 172 TYR A C 1
ATOM 1339 O O . TYR A 1 172 ? 4.072 -0.935 -11.781 1.00 85.94 172 TYR A O 1
ATOM 1347 N N . ASP A 1 173 ? 2.713 -2.517 -10.960 1.00 84.31 173 ASP A N 1
ATOM 1348 C CA . ASP A 1 173 ? 1.536 -2.006 -11.665 1.00 84.31 173 ASP A CA 1
ATOM 1349 C C . ASP A 1 173 ? 1.060 -0.684 -11.038 1.00 84.31 173 ASP A C 1
ATOM 1351 O O . ASP A 1 173 ? 1.179 -0.467 -9.826 1.00 84.31 173 ASP A O 1
ATOM 1355 N N . PHE A 1 174 ? 0.548 0.232 -11.864 1.00 87.62 174 PHE A N 1
ATOM 1356 C CA . PHE A 1 174 ? -0.007 1.493 -11.380 1.00 87.62 174 PHE A CA 1
ATOM 1357 C C . PHE A 1 174 ? -1.399 1.290 -10.786 1.00 87.62 174 PHE A C 1
ATOM 1359 O O . PHE A 1 174 ? -2.308 0.804 -11.453 1.00 87.62 174 PHE A O 1
ATOM 1366 N N . LEU A 1 175 ? -1.570 1.721 -9.535 1.00 91.25 175 LEU A N 1
ATOM 1367 C CA . LEU A 1 175 ? -2.845 1.678 -8.829 1.00 91.25 175 LEU A CA 1
ATOM 1368 C C . LEU A 1 175 ? -3.472 3.086 -8.810 1.00 91.25 175 LEU A C 1
ATOM 1370 O O . LEU A 1 175 ? -2.984 3.959 -8.085 1.00 91.25 175 LEU A O 1
ATOM 1374 N N . PRO A 1 176 ? -4.522 3.342 -9.619 1.00 84.38 176 PRO A N 1
ATOM 1375 C CA . PRO A 1 176 ? -5.004 4.698 -9.899 1.00 84.38 176 PRO A CA 1
ATOM 1376 C C . PRO A 1 176 ? -5.704 5.367 -8.714 1.00 84.38 176 PRO A C 1
ATOM 1378 O O . PRO A 1 176 ? -5.729 6.593 -8.643 1.00 84.38 176 PRO A O 1
ATOM 1381 N N . ASN A 1 177 ? -6.227 4.585 -7.766 1.00 88.62 177 ASN A N 1
ATOM 1382 C CA . ASN A 1 177 ? -6.946 5.105 -6.600 1.00 88.62 177 ASN A CA 1
ATOM 1383 C C . ASN A 1 177 ? -6.005 5.621 -5.493 1.00 88.62 177 ASN A C 1
ATOM 1385 O O . ASN A 1 177 ? -6.464 6.104 -4.458 1.00 88.62 177 ASN A O 1
ATOM 1389 N N . GLY A 1 178 ? -4.688 5.572 -5.721 1.00 91.06 178 GLY A N 1
ATOM 1390 C CA . GLY A 1 178 ? -3.691 6.179 -4.846 1.00 91.06 178 GLY A CA 1
ATOM 1391 C C . GLY A 1 178 ? -3.548 5.471 -3.498 1.00 91.06 178 GLY A C 1
ATOM 1392 O O . GLY A 1 178 ? -3.868 4.292 -3.354 1.00 91.06 178 GLY A O 1
ATOM 1393 N N . SER A 1 179 ? -3.000 6.190 -2.515 1.00 94.12 179 SER A N 1
ATOM 1394 C CA . SER A 1 179 ? -2.741 5.663 -1.174 1.00 94.12 179 SER A CA 1
ATOM 1395 C C . SER A 1 179 ? -3.858 5.986 -0.186 1.00 94.12 179 SER A C 1
ATOM 1397 O O . SER A 1 179 ? -4.516 7.025 -0.281 1.00 94.12 179 SER A O 1
ATOM 1399 N N . LEU A 1 180 ? -4.003 5.144 0.838 1.00 95.69 180 LEU A N 1
ATOM 1400 C CA . LEU A 1 180 ? -4.918 5.365 1.954 1.00 95.69 180 LEU A CA 1
ATOM 1401 C C . LEU A 1 180 ? -4.660 6.714 2.633 1.00 95.69 180 LEU A C 1
ATOM 1403 O O . LEU A 1 180 ? -5.612 7.400 2.987 1.00 95.69 180 LEU A O 1
ATOM 1407 N N . ARG A 1 181 ? -3.394 7.133 2.767 1.00 92.88 181 ARG A N 1
ATOM 1408 C CA . ARG A 1 181 ? -3.043 8.466 3.285 1.00 92.88 181 ARG A CA 1
ATOM 1409 C C . ARG A 1 181 ? -3.721 9.589 2.497 1.00 92.88 181 ARG A C 1
ATOM 1411 O O . ARG A 1 181 ? -4.270 10.508 3.099 1.00 92.88 181 ARG A O 1
ATOM 1418 N N . ASN A 1 182 ? -3.667 9.533 1.167 1.00 91.75 182 ASN A N 1
ATOM 1419 C CA . ASN A 1 182 ? -4.253 10.571 0.316 1.00 91.75 182 ASN A CA 1
ATOM 1420 C C . ASN A 1 182 ? -5.782 10.546 0.361 1.00 91.75 182 ASN A C 1
ATOM 1422 O O . ASN A 1 182 ? -6.402 11.597 0.251 1.00 91.75 182 ASN A O 1
ATOM 1426 N N . LEU A 1 183 ? -6.380 9.366 0.536 1.00 92.69 183 LEU A N 1
ATOM 1427 C CA . LEU A 1 183 ? -7.828 9.216 0.652 1.00 92.69 183 LEU A CA 1
ATOM 1428 C C . LEU A 1 183 ? -8.350 9.677 2.021 1.00 92.69 183 LEU A C 1
ATOM 1430 O O . LEU A 1 183 ? -9.337 10.398 2.077 1.00 92.69 183 LEU A O 1
ATOM 1434 N N . LEU A 1 184 ? -7.671 9.329 3.120 1.00 91.19 184 LEU A N 1
ATOM 1435 C CA . LEU A 1 184 ? -8.064 9.732 4.478 1.00 91.19 184 LEU A CA 1
ATOM 1436 C C . LEU A 1 184 ? -7.922 11.236 4.725 1.00 91.19 184 LEU A C 1
ATOM 1438 O O . LEU A 1 184 ? -8.695 11.802 5.487 1.00 91.19 184 LEU A O 1
ATOM 1442 N N . HIS A 1 185 ? -6.923 11.874 4.115 1.00 88.69 185 HIS A N 1
ATOM 1443 C CA . HIS A 1 185 ? -6.625 13.298 4.319 1.00 88.69 185 HIS A CA 1
ATOM 1444 C C . HIS A 1 185 ? -6.896 14.141 3.067 1.00 88.69 185 HIS A C 1
ATOM 1446 O O . HIS A 1 185 ? -6.392 15.259 2.936 1.00 88.69 185 HIS A O 1
ATOM 1452 N N . GLY A 1 186 ? -7.638 13.570 2.119 1.00 85.00 186 GLY A N 1
ATOM 1453 C CA . GLY A 1 186 ? -8.052 14.223 0.889 1.00 85.00 186 GLY A CA 1
ATOM 1454 C C . GLY A 1 186 ? -9.264 15.126 1.094 1.00 85.00 186 GLY A C 1
ATOM 1455 O O . GLY A 1 186 ? -9.725 15.362 2.206 1.00 85.00 186 GLY A O 1
ATOM 1456 N N . ARG A 1 187 ? -9.799 15.637 -0.019 1.00 79.00 187 ARG A N 1
ATOM 1457 C CA . ARG A 1 187 ? -10.994 16.498 -0.003 1.00 79.00 187 ARG A CA 1
ATOM 1458 C C . ARG A 1 187 ? -12.292 15.731 0.241 1.00 79.00 187 ARG A C 1
ATOM 1460 O O . ARG A 1 187 ? -13.254 16.330 0.701 1.00 79.00 187 ARG A O 1
ATOM 1467 N N . THR A 1 188 ? -12.321 14.446 -0.107 1.00 84.31 188 THR A N 1
ATOM 1468 C CA . THR A 1 188 ? -13.514 13.604 -0.002 1.00 84.31 188 THR A CA 1
ATOM 1469 C C . THR A 1 188 ? -13.367 12.678 1.201 1.00 84.31 188 THR A C 1
ATOM 1471 O O . THR A 1 188 ? -12.496 11.807 1.166 1.00 84.31 188 THR A O 1
ATOM 1474 N N . PRO A 1 189 ? -14.192 12.836 2.250 1.00 85.94 189 PRO A N 1
ATOM 1475 C CA . PRO A 1 189 ? -14.163 11.950 3.404 1.00 85.94 189 PRO A CA 1
ATOM 1476 C C . PRO A 1 189 ? -14.515 10.511 3.026 1.00 85.94 189 PRO A C 1
ATOM 1478 O O . PRO A 1 189 ? -15.453 10.272 2.266 1.00 85.94 189 PRO A O 1
ATOM 1481 N N . LEU A 1 190 ? -13.794 9.548 3.600 1.00 93.12 190 LEU A N 1
ATOM 1482 C CA . LEU A 1 190 ? -14.161 8.136 3.511 1.00 93.12 190 LEU A CA 1
ATOM 1483 C C . LEU A 1 190 ? -15.256 7.801 4.527 1.00 93.12 190 LEU A C 1
ATOM 1485 O O . LEU A 1 190 ? -15.139 8.180 5.699 1.00 93.12 190 LEU A O 1
ATOM 1489 N N . ASP A 1 191 ? -16.264 7.043 4.093 1.00 93.94 191 ASP A N 1
ATOM 1490 C CA . ASP A 1 191 ? -17.259 6.435 4.978 1.00 93.94 191 ASP A CA 1
ATOM 1491 C C . ASP A 1 191 ? -16.661 5.330 5.869 1.00 93.94 191 ASP A C 1
ATOM 1493 O O . ASP A 1 191 ? -15.521 4.885 5.681 1.00 93.94 191 ASP A O 1
ATOM 1497 N N . TRP A 1 192 ? -17.427 4.913 6.882 1.00 95.19 192 TRP A N 1
ATOM 1498 C CA . TRP A 1 192 ? -16.986 3.904 7.844 1.00 95.19 192 TRP A CA 1
ATOM 1499 C C . TRP A 1 192 ? -16.723 2.537 7.195 1.00 95.19 192 TRP A C 1
ATOM 1501 O O . TRP A 1 192 ? -15.653 1.958 7.399 1.00 95.19 192 TRP A O 1
ATOM 1511 N N . THR A 1 193 ? -17.649 2.042 6.373 1.00 95.00 193 THR A N 1
ATOM 1512 C CA . THR A 1 193 ? -17.545 0.724 5.730 1.00 95.00 193 THR A CA 1
ATOM 1513 C C . THR A 1 193 ? -16.290 0.625 4.855 1.00 95.00 193 THR A C 1
ATOM 1515 O O . THR A 1 193 ? -15.545 -0.357 4.916 1.00 95.00 193 THR A O 1
ATOM 1518 N N . THR A 1 194 ? -15.968 1.675 4.101 1.00 95.75 194 THR A N 1
ATOM 1519 C CA . THR A 1 194 ? -14.764 1.775 3.266 1.00 95.75 194 THR A CA 1
ATOM 1520 C C . THR A 1 194 ? -13.497 1.817 4.119 1.00 95.75 194 THR A C 1
ATOM 1522 O O . THR A 1 194 ? -12.522 1.118 3.824 1.00 95.75 194 THR A O 1
ATOM 1525 N N . ARG A 1 195 ? -13.502 2.582 5.218 1.00 97.25 195 ARG A N 1
ATOM 1526 C CA . ARG A 1 195 ? -12.394 2.624 6.189 1.00 97.25 195 ARG A CA 1
ATOM 1527 C C . ARG A 1 195 ? -12.113 1.245 6.789 1.00 97.25 195 ARG A C 1
ATOM 1529 O O . ARG A 1 195 ? -10.956 0.811 6.802 1.00 97.25 195 ARG A O 1
ATOM 1536 N N . LEU A 1 196 ? -13.153 0.536 7.229 1.00 97.25 196 LEU A N 1
ATOM 1537 C CA . LEU A 1 196 ? -13.041 -0.811 7.791 1.00 97.25 196 LEU A CA 1
ATOM 1538 C C . LEU A 1 196 ? -12.583 -1.829 6.732 1.00 97.25 196 LEU A C 1
ATOM 1540 O O . LEU A 1 196 ? -11.689 -2.637 7.003 1.00 97.25 196 LEU A O 1
ATOM 1544 N N . LYS A 1 197 ? -13.099 -1.738 5.497 1.00 97.56 197 LYS A N 1
ATOM 1545 C CA . LYS A 1 197 ? -12.654 -2.553 4.351 1.00 97.56 197 LYS A CA 1
ATOM 1546 C C . LYS A 1 197 ? -11.154 -2.391 4.097 1.00 97.56 197 LYS A C 1
ATOM 1548 O O . LYS A 1 197 ? -10.446 -3.386 3.919 1.00 97.56 197 LYS A O 1
ATOM 1553 N N . TYR A 1 198 ? -10.648 -1.157 4.098 1.00 98.31 198 TYR A N 1
ATOM 1554 C CA . TYR A 1 198 ? -9.223 -0.890 3.895 1.00 98.31 198 TYR A CA 1
ATOM 1555 C C . TYR A 1 198 ? -8.361 -1.388 5.057 1.00 98.31 198 TYR A C 1
ATOM 1557 O O . TYR A 1 198 ? -7.311 -1.989 4.810 1.00 98.31 198 TYR A O 1
ATOM 1565 N N . ALA A 1 199 ? -8.819 -1.227 6.304 1.00 98.50 199 ALA A N 1
ATOM 1566 C CA . ALA A 1 199 ? -8.157 -1.792 7.481 1.00 98.50 199 ALA A CA 1
ATOM 1567 C C . ALA A 1 199 ? -8.006 -3.319 7.363 1.00 98.50 199 ALA A C 1
ATOM 1569 O O . ALA A 1 199 ? -6.912 -3.858 7.555 1.00 98.50 199 ALA A O 1
ATOM 1570 N N . LEU A 1 200 ? -9.087 -4.013 6.988 1.00 98.56 200 LEU A N 1
ATOM 1571 C CA . LEU A 1 200 ? -9.098 -5.465 6.823 1.00 98.56 200 LEU A CA 1
ATOM 1572 C C . LEU A 1 200 ? -8.191 -5.920 5.671 1.00 98.56 200 LEU A C 1
ATOM 1574 O O . LEU A 1 200 ? -7.422 -6.868 5.836 1.00 98.56 200 LEU A O 1
ATOM 1578 N N . GLY A 1 201 ? -8.237 -5.245 4.519 1.00 98.31 201 GLY A N 1
ATOM 1579 C CA . GLY A 1 201 ? -7.366 -5.558 3.381 1.00 98.31 201 GLY A CA 1
ATOM 1580 C C . GLY A 1 201 ? -5.882 -5.420 3.731 1.00 98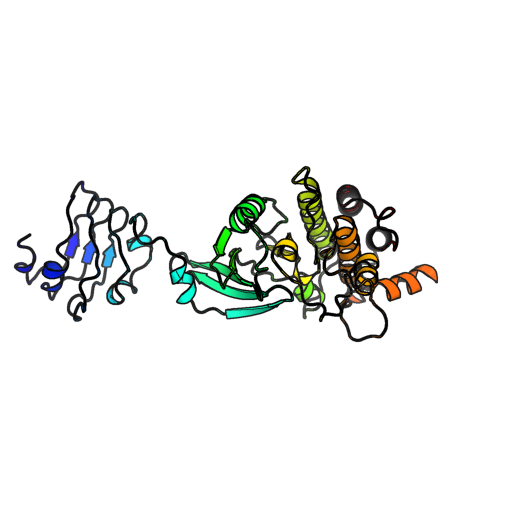.31 201 GLY A C 1
ATOM 1581 O O . GLY A 1 201 ? -5.093 -6.337 3.491 1.00 98.31 201 GLY A O 1
ATOM 1582 N N . ALA A 1 202 ? -5.504 -4.330 4.401 1.00 98.50 202 ALA A N 1
ATOM 1583 C CA . ALA A 1 202 ? -4.136 -4.132 4.875 1.00 98.50 202 ALA A CA 1
ATOM 1584 C C . ALA A 1 202 ? -3.708 -5.196 5.908 1.00 98.50 202 ALA A C 1
ATOM 1586 O O . ALA A 1 202 ? -2.589 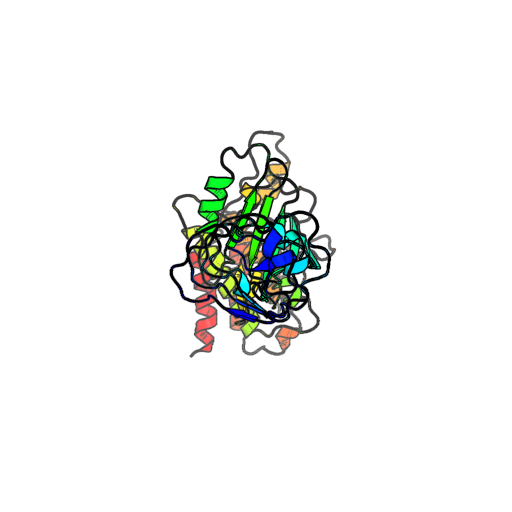-5.715 5.828 1.00 98.50 202 ALA A O 1
ATOM 1587 N N . ALA A 1 203 ? -4.600 -5.586 6.831 1.00 98.56 203 ALA A N 1
ATOM 1588 C CA . ALA A 1 203 ? -4.336 -6.655 7.797 1.00 98.56 203 ALA A CA 1
ATOM 1589 C C . ALA A 1 203 ? -4.059 -8.000 7.106 1.00 98.56 203 ALA A C 1
ATOM 1591 O O . ALA A 1 203 ? -3.071 -8.660 7.436 1.00 98.56 203 ALA A O 1
ATOM 1592 N N . LYS A 1 204 ? -4.871 -8.363 6.100 1.00 98.38 204 LYS A N 1
ATOM 1593 C CA . LYS A 1 204 ? -4.692 -9.572 5.275 1.00 98.38 204 LYS A CA 1
ATOM 1594 C C . LYS A 1 204 ? -3.334 -9.590 4.571 1.00 98.38 204 LYS A C 1
ATOM 1596 O O . LYS A 1 204 ? -2.648 -10.616 4.582 1.00 98.38 204 LYS A O 1
ATOM 1601 N N . GLY A 1 205 ? -2.920 -8.457 3.998 1.00 97.00 205 GLY A N 1
ATOM 1602 C CA . GLY A 1 205 ? -1.615 -8.304 3.344 1.00 97.00 205 GLY A CA 1
ATOM 1603 C C . GLY A 1 205 ? -0.439 -8.491 4.308 1.00 97.00 205 GLY A C 1
ATOM 1604 O O . GLY A 1 205 ? 0.491 -9.251 4.028 1.00 97.00 205 GLY A O 1
ATOM 1605 N N . LEU A 1 206 ? -0.490 -7.862 5.486 1.00 96.69 206 LEU A N 1
ATOM 1606 C CA . LEU A 1 206 ? 0.555 -8.013 6.506 1.00 96.69 206 LEU A CA 1
ATOM 1607 C C . LEU A 1 206 ? 0.585 -9.423 7.108 1.00 96.69 206 LEU A C 1
ATOM 1609 O O . LEU A 1 206 ? 1.664 -9.980 7.323 1.00 96.69 206 LEU A O 1
ATOM 1613 N N . ARG A 1 207 ? -0.581 -10.036 7.340 1.00 96.50 207 ARG A N 1
ATOM 1614 C CA . ARG A 1 207 ? -0.688 -11.427 7.796 1.00 96.50 207 ARG A CA 1
ATOM 1615 C C . ARG A 1 207 ? -0.076 -12.396 6.795 1.00 96.50 207 ARG A C 1
ATOM 1617 O O . ARG A 1 207 ? 0.658 -13.297 7.205 1.00 96.50 207 ARG A O 1
ATOM 1624 N N . PHE A 1 208 ? -0.327 -12.188 5.501 1.00 94.75 208 PHE A N 1
ATOM 1625 C CA . PHE A 1 208 ? 0.317 -12.944 4.429 1.00 94.75 208 PHE A CA 1
ATOM 1626 C C . PHE A 1 208 ? 1.834 -12.848 4.540 1.00 94.75 208 PHE A C 1
ATOM 1628 O O . PHE A 1 208 ? 2.496 -13.877 4.694 1.00 94.75 208 PHE A O 1
ATOM 1635 N N . LEU A 1 209 ? 2.363 -11.625 4.576 1.00 92.44 209 LEU A N 1
ATOM 1636 C CA . LEU A 1 209 ? 3.798 -11.373 4.662 1.00 92.44 209 LEU A CA 1
ATOM 1637 C C . LEU A 1 209 ? 4.437 -12.050 5.883 1.00 92.44 209 LEU A C 1
ATOM 1639 O O . LEU A 1 209 ? 5.484 -12.684 5.765 1.00 92.44 209 LEU A O 1
ATOM 1643 N N . HIS A 1 210 ? 3.793 -11.968 7.051 1.00 93.19 210 HIS A N 1
ATOM 1644 C CA . HIS A 1 210 ? 4.300 -12.570 8.291 1.00 93.19 210 HIS A CA 1
ATOM 1645 C C . HIS A 1 210 ? 4.271 -14.104 8.287 1.00 93.19 210 HIS A C 1
ATOM 1647 O O . HIS A 1 210 ? 4.975 -14.718 9.092 1.00 93.19 210 HIS A O 1
ATOM 1653 N N . SER A 1 211 ? 3.480 -14.712 7.399 1.00 90.31 211 SER A N 1
ATOM 1654 C CA . SER A 1 211 ? 3.320 -16.167 7.265 1.00 90.31 211 SER A CA 1
ATOM 1655 C C . SER A 1 211 ? 4.106 -16.795 6.109 1.00 90.31 211 SER A C 1
ATOM 1657 O O . SER A 1 211 ? 4.228 -18.015 6.067 1.00 90.31 211 SER A O 1
ATOM 1659 N N . TYR A 1 212 ? 4.628 -15.989 5.178 1.00 81.62 212 TYR A N 1
ATOM 1660 C CA . TYR A 1 212 ? 5.094 -16.460 3.868 1.00 81.62 212 TYR A CA 1
ATOM 1661 C C . TYR A 1 212 ? 6.297 -17.423 3.914 1.00 81.62 212 TYR A C 1
ATOM 1663 O O . TYR A 1 212 ? 6.517 -18.160 2.957 1.00 81.62 212 TYR A O 1
ATOM 1671 N N . ASN A 1 213 ? 7.083 -17.470 5.000 1.00 68.81 213 ASN A N 1
ATOM 1672 C CA . ASN A 1 213 ? 8.180 -18.438 5.130 1.00 68.81 213 ASN A CA 1
ATOM 1673 C C . ASN A 1 213 ? 8.616 -18.663 6.599 1.00 68.81 213 ASN A C 1
ATOM 1675 O O . ASN A 1 213 ? 8.235 -17.917 7.500 1.00 68.81 213 ASN A O 1
ATOM 1679 N N . LYS A 1 214 ? 9.484 -19.661 6.849 1.00 60.34 214 LYS A N 1
ATOM 1680 C CA . LYS A 1 214 ? 10.201 -19.863 8.130 1.00 60.34 214 LYS A CA 1
ATOM 1681 C C . LYS A 1 214 ? 11.138 -18.694 8.469 1.00 60.34 214 LYS A C 1
ATOM 1683 O O . LYS A 1 214 ? 11.506 -18.508 9.631 1.00 60.34 214 LYS A O 1
ATOM 1688 N N . THR A 1 215 ? 11.537 -17.905 7.470 1.00 60.78 215 THR A N 1
ATOM 1689 C CA . THR A 1 215 ? 12.246 -16.642 7.673 1.00 60.78 215 THR A CA 1
ATOM 1690 C C . THR A 1 215 ? 11.241 -15.595 8.157 1.00 60.78 215 THR A C 1
ATOM 1692 O O . THR A 1 215 ? 10.190 -15.400 7.558 1.00 60.78 215 THR A O 1
ATOM 1695 N N . LYS A 1 216 ? 11.529 -14.940 9.288 1.00 73.06 216 LYS A N 1
ATOM 1696 C CA . LYS A 1 216 ? 10.639 -13.961 9.943 1.00 73.06 216 LYS A CA 1
ATOM 1697 C C . LYS A 1 216 ? 10.580 -12.641 9.161 1.00 73.06 216 LYS A C 1
ATOM 1699 O O . LYS A 1 216 ? 11.035 -11.610 9.655 1.00 73.06 216 LYS A O 1
ATOM 1704 N N . ILE A 1 217 ? 10.070 -12.688 7.933 1.00 84.19 217 ILE A N 1
ATOM 1705 C CA . ILE A 1 217 ? 9.919 -11.528 7.056 1.00 84.19 217 ILE A CA 1
ATOM 1706 C C . ILE A 1 217 ? 8.971 -10.526 7.724 1.00 84.19 217 ILE A C 1
ATOM 1708 O O . ILE A 1 217 ? 7.975 -10.904 8.348 1.00 84.19 217 ILE A O 1
ATOM 1712 N N . CYS A 1 218 ? 9.320 -9.248 7.614 1.00 89.00 218 CYS A N 1
ATOM 1713 C CA . CYS A 1 218 ? 8.534 -8.112 8.075 1.00 89.00 218 CYS A CA 1
ATOM 1714 C C . CYS A 1 218 ? 8.556 -7.005 7.011 1.00 89.00 218 CYS A C 1
ATOM 1716 O O . CYS A 1 218 ? 9.390 -7.018 6.103 1.00 89.00 218 CYS A O 1
ATOM 1718 N N . HIS A 1 219 ? 7.635 -6.056 7.104 1.00 90.50 219 HIS A N 1
ATOM 1719 C CA . HIS A 1 219 ? 7.567 -4.884 6.244 1.00 90.50 219 HIS A CA 1
ATOM 1720 C C . HIS A 1 219 ? 8.705 -3.907 6.574 1.00 90.50 219 HIS A C 1
ATOM 1722 O O . HIS A 1 219 ? 9.481 -3.516 5.700 1.00 90.50 219 HIS A O 1
ATOM 1728 N N . GLY A 1 220 ? 8.851 -3.563 7.857 1.00 84.19 220 GLY A N 1
ATOM 1729 C CA . GLY A 1 220 ? 9.937 -2.758 8.423 1.00 84.19 220 GLY A CA 1
ATOM 1730 C C . GLY A 1 220 ? 9.692 -1.248 8.435 1.00 84.19 220 GLY A C 1
ATOM 1731 O O . GLY A 1 220 ? 10.249 -0.549 9.273 1.00 84.19 220 GLY A O 1
ATOM 1732 N N . ASN A 1 221 ? 8.834 -0.717 7.568 1.00 81.12 221 ASN A N 1
ATOM 1733 C CA . ASN A 1 221 ? 8.500 0.713 7.580 1.00 81.12 221 ASN A CA 1
ATOM 1734 C C . ASN A 1 221 ? 7.045 0.975 7.177 1.00 81.12 221 ASN A C 1
ATOM 1736 O O . ASN A 1 221 ? 6.804 1.748 6.267 1.00 81.12 221 ASN A O 1
ATOM 1740 N N . PHE A 1 222 ? 6.099 0.264 7.792 1.00 91.75 222 PHE A N 1
ATOM 1741 C CA . PHE A 1 222 ? 4.696 0.288 7.375 1.00 91.75 222 PHE A CA 1
ATOM 1742 C C . PHE A 1 222 ? 3.989 1.596 7.765 1.00 91.75 222 PHE A C 1
ATOM 1744 O O . PHE A 1 222 ? 4.065 2.020 8.919 1.00 91.75 222 PHE A O 1
ATOM 1751 N N . THR A 1 223 ? 3.298 2.228 6.820 1.00 92.25 223 THR A N 1
ATOM 1752 C CA . THR A 1 223 ? 2.543 3.479 6.999 1.00 92.25 223 THR A CA 1
ATOM 1753 C C . THR A 1 223 ? 1.266 3.478 6.149 1.00 92.25 223 THR A C 1
ATOM 1755 O O . THR A 1 223 ? 1.088 2.618 5.289 1.00 92.25 223 THR A O 1
ATOM 1758 N N . SER A 1 224 ? 0.384 4.467 6.328 1.00 93.88 224 SER A N 1
ATOM 1759 C CA . SER A 1 224 ? -0.801 4.634 5.466 1.00 93.88 224 SER A CA 1
ATOM 1760 C C . SER A 1 224 ? -0.463 5.027 4.022 1.00 93.88 224 SER A C 1
ATOM 1762 O O . SER A 1 224 ? -1.294 4.853 3.132 1.00 93.88 224 SER A O 1
ATOM 1764 N N . SER A 1 225 ? 0.754 5.515 3.753 1.00 91.75 225 SER A N 1
ATOM 1765 C CA . SER A 1 225 ? 1.239 5.727 2.383 1.00 91.75 225 SER A CA 1
ATOM 1766 C C . SER A 1 225 ? 1.558 4.417 1.661 1.00 91.75 225 SER A C 1
ATOM 1768 O O . SER A 1 225 ? 1.528 4.398 0.435 1.00 91.75 225 SER A O 1
ATOM 1770 N N . ASP A 1 226 ? 1.848 3.347 2.409 1.00 93.06 226 ASP A N 1
ATOM 1771 C CA . ASP A 1 226 ? 2.196 2.027 1.869 1.00 93.06 226 ASP A CA 1
ATOM 1772 C C . ASP A 1 226 ? 0.959 1.139 1.662 1.00 93.06 226 ASP A C 1
ATOM 1774 O O . ASP A 1 226 ? 1.082 -0.044 1.359 1.00 93.06 226 ASP A O 1
ATOM 1778 N N . ILE A 1 227 ? -0.244 1.682 1.862 1.00 96.81 227 ILE A N 1
ATOM 1779 C CA . ILE A 1 227 ? -1.504 1.013 1.545 1.00 96.81 227 ILE A CA 1
ATOM 1780 C C . ILE A 1 227 ? -2.056 1.692 0.302 1.00 96.81 227 ILE A C 1
ATOM 1782 O O . ILE A 1 227 ? -2.539 2.819 0.378 1.00 96.81 227 ILE A O 1
ATOM 1786 N N . LEU A 1 228 ? -1.966 1.017 -0.837 1.00 96.38 228 LEU A N 1
ATOM 1787 C CA . LEU A 1 228 ? -2.495 1.480 -2.114 1.00 96.38 228 LEU A CA 1
ATOM 1788 C C . LEU A 1 228 ? -3.846 0.830 -2.393 1.00 96.38 228 LEU A C 1
ATOM 1790 O O . LEU A 1 228 ? -4.084 -0.302 -1.977 1.00 96.38 228 LEU A O 1
ATOM 1794 N N . ILE A 1 229 ? -4.725 1.535 -3.096 1.00 96.31 229 ILE A N 1
ATOM 1795 C CA . ILE A 1 229 ? -6.047 1.023 -3.454 1.00 96.31 229 ILE A CA 1
ATOM 1796 C C . ILE A 1 229 ? -6.046 0.593 -4.921 1.00 96.31 229 ILE A C 1
ATOM 1798 O O . ILE A 1 229 ? -5.717 1.385 -5.805 1.00 96.31 229 ILE A O 1
ATOM 1802 N N . ASP A 1 230 ? -6.392 -0.668 -5.181 1.00 87.19 230 ASP A N 1
ATOM 1803 C CA . ASP A 1 230 ? -6.487 -1.205 -6.540 1.00 87.19 230 ASP A CA 1
ATOM 1804 C C . ASP A 1 230 ? -7.714 -0.666 -7.297 1.00 87.19 230 ASP A C 1
ATOM 1806 O O . ASP A 1 230 ? -8.559 0.042 -6.742 1.00 87.19 230 ASP A O 1
ATOM 1810 N N . HIS A 1 231 ? -7.828 -0.995 -8.584 1.00 86.88 231 HIS A N 1
ATOM 1811 C CA . HIS A 1 231 ? -8.946 -0.573 -9.438 1.00 86.88 231 HIS A CA 1
ATOM 1812 C C . HIS A 1 231 ? -10.307 -1.152 -9.028 1.00 86.88 231 HIS A C 1
ATOM 1814 O O . HIS A 1 231 ? -11.332 -0.613 -9.434 1.00 86.88 231 HIS A O 1
ATOM 1820 N N . TYR A 1 232 ? -10.333 -2.200 -8.205 1.00 85.38 232 TYR A N 1
ATOM 1821 C CA . TYR A 1 232 ? -11.551 -2.781 -7.633 1.00 85.38 232 TYR A CA 1
ATOM 1822 C C . TYR A 1 232 ? -11.891 -2.202 -6.246 1.00 85.38 232 TYR A C 1
ATOM 1824 O O . TYR A 1 232 ? -12.839 -2.647 -5.592 1.00 85.38 232 TYR A O 1
ATOM 1832 N N . GLY A 1 233 ? -11.120 -1.224 -5.764 1.00 88.44 233 GLY A N 1
ATOM 1833 C CA . GLY A 1 233 ? -11.320 -0.619 -4.452 1.00 88.44 233 GLY A CA 1
ATOM 1834 C C . GLY A 1 233 ? -10.887 -1.525 -3.297 1.00 88.44 233 GLY A C 1
ATOM 1835 O O . GLY A 1 233 ? -11.509 -1.486 -2.233 1.00 88.44 233 GLY A O 1
ATOM 1836 N N . ASN A 1 234 ? -9.881 -2.381 -3.483 1.00 92.31 234 ASN A N 1
ATOM 1837 C CA . ASN A 1 234 ? -9.279 -3.190 -2.423 1.00 92.31 234 ASN A CA 1
ATOM 1838 C C . ASN A 1 234 ? -7.943 -2.597 -1.974 1.00 92.31 234 ASN A C 1
ATOM 1840 O O . ASN A 1 234 ? -7.160 -2.102 -2.779 1.00 92.31 234 ASN A O 1
ATOM 1844 N N . ALA A 1 235 ? -7.666 -2.690 -0.673 1.00 97.44 235 ALA A N 1
ATOM 1845 C CA . ALA A 1 235 ? -6.400 -2.245 -0.107 1.00 97.44 235 ALA A CA 1
ATOM 1846 C C . ALA A 1 235 ? -5.282 -3.274 -0.331 1.00 97.44 235 ALA A C 1
ATOM 1848 O O . ALA A 1 235 ? -5.434 -4.453 -0.001 1.00 97.44 235 ALA A O 1
ATOM 1849 N N . CYS A 1 236 ? -4.137 -2.801 -0.811 1.00 97.19 236 CYS A N 1
ATOM 1850 C CA . CYS A 1 236 ? -2.943 -3.574 -1.121 1.00 97.19 236 CYS A CA 1
ATOM 1851 C C . CYS A 1 236 ? -1.723 -2.950 -0.444 1.00 97.19 236 CYS A C 1
ATOM 1853 O O . CYS A 1 236 ? -1.464 -1.760 -0.607 1.00 97.19 236 CYS A O 1
ATOM 1855 N N . ILE A 1 237 ? -0.942 -3.745 0.289 1.00 96.25 237 ILE A N 1
ATOM 1856 C CA . ILE A 1 237 ? 0.306 -3.253 0.884 1.00 96.25 237 ILE A CA 1
ATOM 1857 C C . ILE A 1 237 ? 1.413 -3.187 -0.178 1.00 96.25 237 ILE A C 1
ATOM 1859 O O . ILE A 1 237 ? 1.604 -4.139 -0.937 1.00 96.25 237 ILE A O 1
ATOM 1863 N N . SER A 1 238 ? 2.139 -2.076 -0.246 1.00 92.69 238 SER A N 1
ATOM 1864 C CA . SER A 1 238 ? 3.276 -1.843 -1.145 1.00 92.69 238 SER A CA 1
ATOM 1865 C C . SER A 1 238 ? 4.590 -1.776 -0.368 1.00 92.69 238 SER A C 1
ATOM 1867 O O . SER A 1 238 ? 4.592 -1.896 0.846 1.00 92.69 238 SER A O 1
ATOM 1869 N N . ASP A 1 239 ? 5.724 -1.592 -1.054 1.00 86.62 239 ASP A N 1
ATOM 1870 C CA . ASP A 1 239 ? 7.016 -1.260 -0.420 1.00 86.62 239 ASP A CA 1
ATOM 1871 C C . ASP A 1 239 ? 7.532 -2.247 0.641 1.00 86.62 239 ASP A C 1
ATOM 1873 O O . ASP A 1 239 ? 8.361 -1.924 1.503 1.00 86.62 239 ASP A O 1
ATOM 1877 N N . ILE A 1 240 ? 7.098 -3.499 0.519 1.00 86.88 240 ILE A N 1
ATOM 1878 C CA . ILE A 1 240 ? 7.466 -4.577 1.422 1.00 86.88 240 ILE A CA 1
ATOM 1879 C C . ILE A 1 240 ? 8.978 -4.831 1.386 1.00 86.88 240 ILE A C 1
ATOM 1881 O O . ILE A 1 240 ? 9.609 -4.900 0.332 1.00 86.88 240 ILE A O 1
ATOM 1885 N N . CYS A 1 241 ? 9.565 -5.005 2.571 1.00 76.31 241 CYS A N 1
ATOM 1886 C CA . CYS A 1 241 ? 10.927 -5.513 2.760 1.00 76.31 241 CYS A CA 1
ATOM 1887 C C . CYS A 1 241 ? 12.059 -4.648 2.181 1.00 76.31 241 CYS A C 1
ATOM 1889 O O . CYS A 1 241 ? 13.219 -5.062 2.200 1.00 76.31 241 CYS A O 1
ATOM 1891 N N . LEU A 1 242 ? 11.769 -3.409 1.774 1.00 76.12 242 LEU A N 1
ATOM 1892 C CA . LEU A 1 242 ? 12.782 -2.463 1.298 1.00 76.12 242 LEU A CA 1
ATOM 1893 C C . LEU A 1 242 ? 13.822 -2.113 2.374 1.00 76.12 242 LEU A C 1
ATOM 1895 O O . LEU A 1 242 ? 14.952 -1.767 2.046 1.00 76.12 242 LEU A O 1
ATOM 1899 N N . HIS A 1 243 ? 13.492 -2.280 3.657 1.00 75.38 243 HIS A N 1
ATOM 1900 C CA . HIS A 1 243 ? 14.434 -2.104 4.767 1.00 75.38 243 HIS A CA 1
ATOM 1901 C C . HIS A 1 243 ? 15.626 -3.079 4.737 1.00 75.38 243 HIS A C 1
ATOM 1903 O O . HIS A 1 243 ? 16.653 -2.801 5.350 1.00 75.38 243 HIS A O 1
ATOM 1909 N N . LEU A 1 244 ? 15.500 -4.218 4.049 1.00 74.31 244 LEU A N 1
ATOM 1910 C CA . LEU A 1 244 ? 16.593 -5.179 3.858 1.00 74.31 244 LEU A CA 1
ATOM 1911 C C . LEU A 1 244 ? 17.506 -4.768 2.699 1.00 74.31 244 LEU A C 1
ATOM 1913 O O . LEU A 1 244 ? 18.655 -5.195 2.656 1.00 74.31 244 LEU A O 1
ATOM 1917 N N . LEU A 1 245 ? 17.004 -3.927 1.791 1.00 68.69 245 LEU A N 1
ATOM 1918 C CA . LEU A 1 245 ? 17.726 -3.404 0.633 1.00 68.69 245 LEU A CA 1
ATOM 1919 C C . LEU A 1 245 ? 18.396 -2.049 0.907 1.00 68.69 245 LEU A C 1
ATOM 1921 O O . LEU A 1 245 ? 19.309 -1.663 0.172 1.00 68.69 245 LEU A O 1
ATOM 1925 N N . LEU A 1 246 ? 17.957 -1.339 1.956 1.00 69.44 246 LEU A N 1
ATOM 1926 C CA . LEU A 1 246 ? 18.235 0.085 2.145 1.00 69.44 246 LEU A CA 1
ATOM 1927 C C . LEU A 1 246 ? 18.683 0.485 3.536 1.00 69.44 246 LEU A C 1
ATOM 1929 O O . LEU A 1 246 ? 18.141 0.048 4.550 1.00 69.44 246 LEU A O 1
ATOM 1933 N N . GLN A 1 247 ? 19.611 1.442 3.564 1.00 60.47 247 GLN A N 1
ATOM 1934 C CA . GLN A 1 247 ? 19.852 2.240 4.751 1.00 60.47 247 GLN A CA 1
ATOM 1935 C C . GLN A 1 247 ? 18.764 3.308 4.824 1.00 60.47 247 GLN A C 1
ATOM 1937 O O . GLN A 1 247 ? 18.866 4.361 4.209 1.00 60.47 247 GLN A O 1
ATOM 1942 N N . ILE A 1 248 ? 17.683 3.020 5.549 1.00 60.78 248 ILE A N 1
ATOM 1943 C CA . ILE A 1 248 ? 16.605 3.995 5.745 1.00 60.78 248 ILE A CA 1
ATOM 1944 C C . ILE A 1 248 ? 17.169 5.164 6.576 1.00 60.78 248 ILE A C 1
ATOM 1946 O O . ILE A 1 248 ? 17.530 4.934 7.741 1.00 60.78 248 ILE A O 1
ATOM 1950 N N . PRO A 1 249 ? 17.241 6.398 6.030 1.00 54.06 249 PRO A N 1
ATOM 1951 C CA . PRO A 1 249 ? 17.808 7.538 6.739 1.00 54.06 249 PRO A CA 1
ATOM 1952 C C . PRO A 1 249 ? 17.106 7.774 8.080 1.00 54.06 249 PRO A C 1
ATOM 1954 O O . PRO A 1 249 ? 15.886 7.641 8.211 1.00 54.06 249 PRO A O 1
ATOM 1957 N N . ASN A 1 250 ? 17.874 8.166 9.098 1.00 49.38 250 ASN A N 1
ATOM 1958 C CA . ASN A 1 250 ? 17.357 8.485 10.435 1.00 49.38 250 ASN A CA 1
ATOM 1959 C C . ASN A 1 250 ? 16.462 9.738 10.473 1.00 49.38 250 ASN A C 1
ATOM 1961 O O . ASN A 1 250 ? 15.880 10.024 11.514 1.00 49.38 250 ASN A O 1
ATOM 1965 N N . SER A 1 251 ? 16.336 10.465 9.360 1.00 45.12 251 SER A N 1
ATOM 1966 C CA . SER A 1 251 ? 15.880 11.857 9.316 1.00 45.12 251 SER A CA 1
ATOM 1967 C C . SER A 1 251 ? 14.369 12.082 9.261 1.00 45.12 251 SER A C 1
ATOM 1969 O O . SER A 1 251 ? 13.944 13.230 9.211 1.00 45.12 251 SER A O 1
ATOM 1971 N N . SER A 1 252 ? 13.527 11.048 9.314 1.00 47.25 252 SER A N 1
ATOM 1972 C CA . SER A 1 252 ? 12.090 11.272 9.489 1.00 47.25 252 SER A CA 1
ATOM 1973 C C . SER A 1 252 ? 11.666 10.917 10.907 1.00 47.25 252 SER A C 1
ATOM 1975 O O . SER A 1 252 ? 11.902 9.800 11.386 1.00 47.25 252 SER A O 1
ATOM 1977 N N . ASN A 1 253 ? 10.992 11.873 11.549 1.00 51.22 253 ASN A N 1
ATOM 1978 C CA . ASN A 1 253 ? 10.053 11.698 12.656 1.00 51.22 253 ASN A CA 1
ATOM 1979 C C . ASN A 1 253 ? 8.949 10.700 12.257 1.00 51.22 253 ASN A C 1
ATOM 1981 O O . ASN A 1 253 ? 7.773 11.047 12.169 1.00 51.22 253 ASN A O 1
ATOM 1985 N N . ASN A 1 254 ? 9.321 9.457 11.944 1.00 59.12 254 ASN A N 1
ATOM 1986 C CA . ASN A 1 254 ? 8.392 8.423 11.549 1.00 59.12 254 ASN A CA 1
ATOM 1987 C C . ASN A 1 254 ? 7.638 7.998 12.810 1.00 59.12 254 ASN A C 1
ATOM 1989 O O . ASN A 1 254 ? 8.080 7.133 13.567 1.00 59.12 254 ASN A O 1
ATOM 1993 N N . ARG A 1 255 ? 6.511 8.670 13.047 1.00 74.62 255 ARG A N 1
ATOM 1994 C CA . ARG A 1 255 ? 5.656 8.488 14.223 1.00 74.62 255 ARG A CA 1
ATOM 1995 C C . ARG A 1 255 ? 4.922 7.144 14.235 1.00 74.62 255 ARG A C 1
ATOM 1997 O O . ARG A 1 255 ? 4.252 6.845 15.218 1.00 74.62 255 ARG A O 1
ATOM 2004 N N . TYR A 1 256 ? 5.102 6.333 13.191 1.00 84.50 256 TYR A N 1
ATOM 2005 C CA . TYR A 1 256 ? 4.654 4.945 13.113 1.00 84.50 256 TYR A CA 1
ATOM 2006 C C . TYR A 1 256 ? 5.674 3.966 13.711 1.00 84.50 256 TYR A C 1
ATOM 2008 O O . TYR A 1 256 ? 5.375 2.781 13.854 1.00 84.50 256 TYR A O 1
ATOM 2016 N N . LYS A 1 257 ? 6.890 4.424 14.057 1.00 85.19 257 LYS A N 1
ATOM 2017 C CA . LYS A 1 257 ? 7.940 3.561 14.613 1.00 85.19 257 LYS A CA 1
ATOM 2018 C C . LYS A 1 257 ? 7.569 3.059 16.002 1.00 85.19 257 LYS A C 1
ATOM 2020 O O . LYS A 1 257 ? 7.208 3.832 16.889 1.00 85.19 257 LYS A O 1
ATOM 2025 N N . ALA A 1 258 ? 7.762 1.759 16.184 1.00 88.25 258 ALA A N 1
ATOM 2026 C CA . ALA A 1 258 ? 7.635 1.112 17.475 1.00 88.25 258 ALA A CA 1
ATOM 2027 C C . ALA A 1 258 ? 8.703 1.624 18.470 1.00 88.25 258 ALA A C 1
ATOM 2029 O O . ALA A 1 258 ? 9.831 1.923 18.049 1.00 88.25 258 ALA A O 1
ATOM 2030 N N . PRO A 1 259 ? 8.395 1.725 19.778 1.00 87.31 259 PRO A N 1
ATOM 2031 C CA . PRO A 1 259 ? 9.310 2.272 20.784 1.00 87.31 259 PRO A CA 1
ATOM 2032 C C . PRO A 1 259 ? 10.688 1.595 20.812 1.00 87.31 259 PRO A C 1
ATOM 2034 O O . PRO A 1 259 ? 11.708 2.275 20.926 1.00 87.31 259 PRO A O 1
ATOM 2037 N N . GLU A 1 260 ? 10.743 0.276 20.617 1.00 84.81 260 GLU A N 1
ATOM 2038 C CA . GLU A 1 260 ? 11.979 -0.514 20.637 1.00 84.81 260 GLU A CA 1
ATOM 2039 C C . GLU A 1 260 ? 12.963 -0.162 19.510 1.00 84.81 260 GLU A C 1
ATOM 2041 O O . GLU A 1 260 ? 14.166 -0.376 19.656 1.00 84.81 260 GLU A O 1
ATOM 2046 N N . LEU A 1 261 ? 12.479 0.419 18.405 1.00 79.75 261 LEU A N 1
ATOM 2047 C CA . LEU A 1 261 ? 13.323 0.865 17.291 1.00 79.75 261 LEU A CA 1
ATOM 2048 C C . LEU A 1 261 ? 14.001 2.216 17.573 1.00 79.75 261 LEU A C 1
ATOM 2050 O O . LEU A 1 261 ? 14.955 2.579 16.883 1.00 79.75 261 LEU A O 1
ATOM 2054 N N . SER A 1 262 ? 13.516 2.967 18.569 1.00 69.25 262 SER A N 1
ATOM 2055 C CA . SER A 1 262 ? 14.091 4.257 18.975 1.00 69.25 262 SER A CA 1
ATOM 2056 C C . SER A 1 262 ? 15.237 4.083 19.977 1.00 69.25 262 SER A C 1
ATOM 2058 O O . SER A 1 262 ? 16.254 4.763 19.862 1.00 69.25 262 SER A O 1
ATOM 2060 N N . THR A 1 263 ? 15.114 3.134 20.911 1.00 57.09 263 THR A N 1
ATOM 2061 C CA . THR A 1 263 ? 16.118 2.860 21.960 1.00 57.09 263 THR A CA 1
ATOM 2062 C C . THR A 1 263 ? 17.429 2.295 21.399 1.00 57.09 263 THR A C 1
ATOM 2064 O O . THR A 1 263 ? 18.495 2.527 21.962 1.00 57.09 263 THR A O 1
ATOM 2067 N N . GLN A 1 264 ? 17.384 1.613 20.250 1.00 52.91 264 GLN A N 1
ATOM 2068 C CA . GLN A 1 264 ? 18.576 1.079 19.574 1.00 52.91 264 GLN A CA 1
ATOM 2069 C C . GLN A 1 264 ? 19.484 2.158 18.957 1.00 52.91 264 GLN A C 1
ATOM 2071 O O . GLN A 1 264 ? 20.606 1.843 18.576 1.00 52.91 264 GLN A O 1
ATOM 2076 N N . ASN A 1 265 ? 19.046 3.422 18.877 1.00 48.97 265 ASN A N 1
ATOM 2077 C CA . ASN A 1 265 ? 19.869 4.507 18.330 1.00 48.97 265 ASN A CA 1
ATOM 2078 C C . ASN A 1 265 ? 20.942 5.020 19.318 1.00 48.97 265 ASN A C 1
ATOM 2080 O O . ASN A 1 265 ? 21.832 5.746 18.892 1.00 48.97 265 ASN A O 1
ATOM 2084 N N . ASN A 1 266 ? 20.883 4.646 20.605 1.00 45.12 266 ASN A N 1
ATOM 2085 C CA . ASN A 1 266 ? 21.812 5.135 21.640 1.00 45.12 266 ASN A CA 1
ATOM 2086 C C . ASN A 1 266 ? 22.980 4.180 21.950 1.00 45.12 266 ASN A C 1
ATOM 2088 O O . ASN A 1 266 ? 23.839 4.513 22.761 1.00 45.12 266 ASN A O 1
ATOM 2092 N N . MET A 1 267 ? 23.039 3.002 21.322 1.00 44.72 267 MET A N 1
ATOM 2093 C CA . MET A 1 267 ? 24.171 2.083 21.461 1.00 44.72 267 MET A CA 1
ATOM 2094 C C . MET A 1 267 ? 25.046 2.181 20.210 1.00 44.72 267 MET A C 1
ATOM 2096 O O . MET A 1 267 ? 24.705 1.617 19.170 1.00 44.72 267 MET A O 1
ATOM 2100 N N . ASN A 1 268 ? 26.173 2.892 20.326 1.00 41.44 268 ASN A N 1
ATOM 2101 C CA . ASN A 1 268 ? 27.273 2.967 19.356 1.00 41.44 268 ASN A CA 1
ATOM 2102 C C . ASN A 1 268 ? 27.867 1.573 19.075 1.00 41.44 268 ASN A C 1
ATOM 2104 O O . ASN A 1 268 ? 28.973 1.240 19.491 1.00 41.44 268 ASN A O 1
ATOM 2108 N N . THR A 1 269 ? 27.140 0.727 18.353 1.00 42.06 269 THR A N 1
ATOM 2109 C CA . THR A 1 269 ? 27.684 -0.513 17.812 1.00 42.06 269 THR A CA 1
ATOM 2110 C C . THR A 1 269 ? 27.406 -0.532 16.320 1.00 42.06 269 THR A C 1
ATOM 2112 O O . THR A 1 269 ? 26.295 -0.792 15.864 1.00 42.06 269 THR A O 1
ATOM 2115 N N . ASN A 1 270 ? 28.460 -0.279 15.544 1.00 43.59 270 ASN A N 1
ATOM 2116 C CA . ASN A 1 270 ? 28.535 -0.443 14.088 1.00 43.59 270 ASN A CA 1
ATOM 2117 C C . ASN A 1 270 ? 28.322 -1.908 13.628 1.00 43.59 270 ASN A C 1
ATOM 2119 O O . ASN A 1 270 ? 28.864 -2.328 12.607 1.00 43.59 270 ASN A O 1
ATOM 2123 N N . GLN A 1 271 ? 27.577 -2.718 14.387 1.00 41.28 271 GLN A N 1
ATOM 2124 C CA . GLN A 1 271 ? 27.478 -4.163 14.206 1.00 41.28 271 GLN A CA 1
ATOM 2125 C C . GLN A 1 271 ? 26.065 -4.746 14.337 1.00 41.28 271 GLN A C 1
ATOM 2127 O O . GLN A 1 271 ? 25.899 -5.913 14.004 1.00 41.28 271 GLN A O 1
ATOM 2132 N N . ASN A 1 272 ? 25.033 -3.977 14.711 1.00 39.25 272 ASN A N 1
ATOM 2133 C CA . ASN A 1 272 ? 23.654 -4.478 14.665 1.00 39.25 272 ASN A CA 1
ATOM 2134 C C . ASN A 1 272 ? 22.767 -3.597 13.772 1.00 39.25 272 ASN A C 1
ATOM 2136 O O . ASN A 1 272 ? 22.317 -2.540 14.218 1.00 39.25 272 ASN A O 1
ATOM 2140 N N . PRO A 1 273 ? 22.497 -3.995 12.510 1.00 50.78 273 PRO A N 1
ATOM 2141 C CA . PRO A 1 273 ? 21.494 -3.311 11.700 1.00 50.78 273 PRO A CA 1
ATOM 2142 C C . PRO A 1 273 ? 20.159 -3.310 12.455 1.00 50.78 273 PRO A C 1
ATOM 2144 O O . PRO A 1 273 ? 19.818 -4.305 13.099 1.00 50.78 273 PRO A O 1
ATOM 2147 N N . ARG A 1 274 ? 19.422 -2.187 12.391 1.00 59.00 274 ARG A N 1
ATOM 2148 C CA . ARG A 1 274 ? 18.068 -2.031 12.954 1.00 59.00 274 ARG A CA 1
ATOM 2149 C C . ARG A 1 274 ? 17.294 -3.334 12.828 1.00 59.00 274 ARG A C 1
ATOM 2151 O O . ARG A 1 274 ? 17.003 -3.776 11.715 1.00 59.00 274 ARG A O 1
ATOM 2158 N N . LYS A 1 275 ? 16.950 -3.947 13.959 1.00 69.31 275 LYS A N 1
ATOM 2159 C CA . LYS A 1 275 ? 16.256 -5.233 13.939 1.00 69.31 275 LYS A CA 1
ATOM 2160 C C . LYS A 1 275 ? 14.758 -4.991 13.814 1.00 69.31 275 LYS A C 1
ATOM 2162 O O . LYS A 1 275 ? 14.012 -5.117 14.783 1.00 69.31 275 LYS A O 1
ATOM 2167 N N . PHE A 1 276 ? 14.340 -4.606 12.611 1.00 83.19 276 PHE A N 1
ATOM 2168 C CA . PHE A 1 276 ? 12.935 -4.631 12.224 1.00 83.19 276 PHE A CA 1
ATOM 2169 C C . PHE A 1 276 ? 12.357 -6.022 12.502 1.00 83.19 276 PHE A C 1
ATOM 2171 O O . PHE A 1 276 ? 13.044 -7.042 12.394 1.00 83.19 276 PHE A O 1
ATOM 2178 N N . SER A 1 277 ? 11.106 -6.061 12.945 1.00 89.81 277 SER A N 1
ATOM 2179 C CA . SER A 1 277 ? 10.448 -7.298 13.338 1.00 89.81 277 SER A CA 1
ATOM 2180 C C . SER A 1 277 ? 8.981 -7.297 12.937 1.00 89.81 277 SER A C 1
ATOM 2182 O O . SER A 1 277 ? 8.351 -6.256 12.773 1.00 89.81 277 SER A O 1
ATOM 2184 N N . GLN A 1 278 ? 8.387 -8.485 12.879 1.00 93.44 278 GLN A N 1
ATOM 2185 C CA . GLN A 1 278 ? 6.942 -8.613 12.686 1.00 93.44 278 GLN A CA 1
ATOM 2186 C C . GLN A 1 278 ? 6.153 -7.852 13.764 1.00 93.44 278 GLN A C 1
ATOM 2188 O O . GLN A 1 278 ? 5.119 -7.262 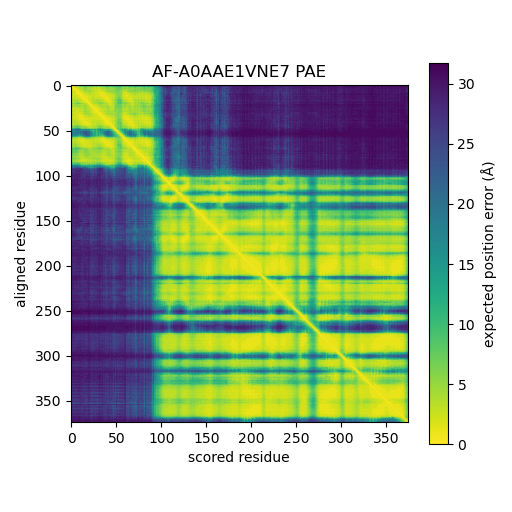13.482 1.00 93.44 278 GLN A O 1
ATOM 2193 N N . LYS A 1 279 ? 6.666 -7.790 15.002 1.00 94.44 279 LYS A N 1
ATOM 2194 C CA . LYS A 1 279 ? 6.018 -7.049 16.094 1.00 94.44 279 LYS A CA 1
ATOM 2195 C C . LYS A 1 279 ? 6.152 -5.533 15.952 1.00 94.44 279 LYS A C 1
ATOM 2197 O O . LYS A 1 279 ? 5.283 -4.820 16.450 1.00 94.44 279 LYS A O 1
ATOM 2202 N N . SER A 1 280 ? 7.193 -5.031 15.283 1.00 93.19 280 SER A N 1
ATOM 2203 C CA . SER A 1 280 ? 7.262 -3.605 14.953 1.00 93.19 280 SER A CA 1
ATOM 2204 C C . SER A 1 280 ? 6.268 -3.239 13.851 1.00 93.19 280 SER A C 1
ATOM 2206 O O . SER A 1 280 ? 5.660 -2.181 13.953 1.00 93.19 280 SER A O 1
ATOM 2208 N N . ASP A 1 281 ? 6.017 -4.127 12.878 1.00 94.88 281 ASP A N 1
ATOM 2209 C CA . ASP A 1 281 ? 4.950 -3.906 11.886 1.00 94.88 281 ASP A CA 1
ATOM 2210 C C . ASP A 1 281 ? 3.570 -3.858 12.541 1.00 94.88 281 ASP A C 1
ATOM 2212 O O . ASP A 1 281 ? 2.771 -2.998 12.194 1.00 94.88 281 ASP A O 1
ATOM 2216 N N . VAL A 1 282 ? 3.300 -4.745 13.511 1.00 97.31 282 VAL A N 1
ATOM 2217 C CA . VAL A 1 282 ? 2.033 -4.744 14.267 1.00 97.31 282 VAL A CA 1
ATOM 2218 C C . VAL A 1 282 ? 1.811 -3.387 14.937 1.00 97.31 282 VAL A C 1
ATOM 2220 O O . VAL A 1 282 ? 0.723 -2.830 14.848 1.00 97.31 282 VAL A O 1
ATOM 2223 N N . TYR A 1 283 ? 2.847 -2.811 15.553 1.00 96.25 283 TYR A N 1
ATOM 2224 C CA . TYR A 1 283 ? 2.746 -1.476 16.145 1.00 96.25 283 TYR A CA 1
ATOM 2225 C C . TYR A 1 283 ? 2.452 -0.405 15.092 1.00 96.25 283 TYR A C 1
ATOM 2227 O O . TYR A 1 283 ? 1.551 0.413 15.275 1.00 96.25 283 TYR A O 1
ATOM 2235 N N . SER A 1 284 ? 3.183 -0.415 13.974 1.00 95.12 284 SER A N 1
ATOM 2236 C CA . SER A 1 284 ? 2.962 0.532 12.879 1.00 95.12 284 SER A CA 1
ATOM 2237 C C . SER A 1 284 ? 1.557 0.406 12.279 1.00 95.12 284 SER A C 1
ATOM 2239 O O . SER A 1 284 ? 0.918 1.421 12.011 1.00 95.12 284 SER A O 1
ATOM 2241 N N . PHE A 1 285 ? 1.034 -0.817 12.156 1.00 98.06 285 PHE A N 1
ATOM 2242 C CA . PHE A 1 285 ? -0.348 -1.084 11.766 1.00 98.06 285 PHE A CA 1
ATOM 2243 C C . PHE A 1 285 ? -1.346 -0.512 12.783 1.00 98.06 285 PHE A C 1
ATOM 2245 O O . PHE A 1 285 ? -2.319 0.118 12.388 1.00 98.06 285 PHE A O 1
ATOM 2252 N N . GLY A 1 286 ? -1.067 -0.621 14.086 1.00 97.81 286 GLY A N 1
ATOM 2253 C CA . GLY A 1 286 ? -1.857 0.039 15.131 1.00 97.81 286 GLY A CA 1
ATOM 2254 C C . GLY A 1 286 ? -1.941 1.559 14.956 1.00 97.81 286 GLY A C 1
ATOM 2255 O O . GLY A 1 286 ? -3.011 2.134 15.127 1.00 97.81 286 GLY A O 1
ATOM 2256 N N . VAL A 1 287 ? -0.850 2.217 14.545 1.00 95.75 287 VAL A N 1
ATOM 2257 C CA . VAL A 1 287 ? -0.872 3.658 14.227 1.00 95.75 287 VAL A CA 1
ATOM 2258 C C . VAL A 1 287 ? -1.735 3.944 12.996 1.00 95.75 287 VAL A C 1
ATOM 2260 O O . VAL A 1 287 ? -2.492 4.909 13.016 1.00 95.75 287 VAL A O 1
ATOM 2263 N N . VAL A 1 288 ? -1.675 3.102 11.959 1.00 97.06 288 VAL A N 1
ATOM 2264 C CA . VAL A 1 288 ? -2.549 3.223 10.776 1.00 97.06 288 VAL A CA 1
ATOM 2265 C C . VAL A 1 288 ? -4.025 3.074 11.153 1.00 97.06 288 VAL A C 1
ATOM 2267 O O . VAL A 1 288 ? -4.846 3.857 10.687 1.00 97.06 288 VAL A O 1
ATOM 2270 N N . LEU A 1 289 ? -4.373 2.131 12.035 1.00 98.00 289 LEU A N 1
ATOM 2271 C CA . LEU A 1 289 ? -5.745 2.000 12.536 1.00 98.00 289 LEU A CA 1
ATOM 2272 C C . LEU A 1 289 ? -6.211 3.270 13.260 1.00 98.00 289 LEU A C 1
ATOM 2274 O O . LEU A 1 289 ? -7.346 3.697 13.071 1.00 98.00 289 LEU A O 1
ATOM 2278 N N . LEU A 1 290 ? -5.336 3.914 14.039 1.00 95.62 290 LEU A N 1
ATOM 2279 C CA . LEU A 1 290 ? -5.665 5.205 14.645 1.00 95.62 290 LEU A CA 1
ATOM 2280 C C . LEU A 1 290 ? -5.859 6.309 13.603 1.00 95.62 290 LEU A C 1
ATOM 2282 O O . LEU A 1 290 ? -6.753 7.130 13.775 1.00 95.62 290 LEU A O 1
ATOM 2286 N N . GLU A 1 291 ? -5.069 6.355 12.530 1.00 95.06 291 GLU A N 1
ATOM 2287 C CA . GLU A 1 291 ? -5.3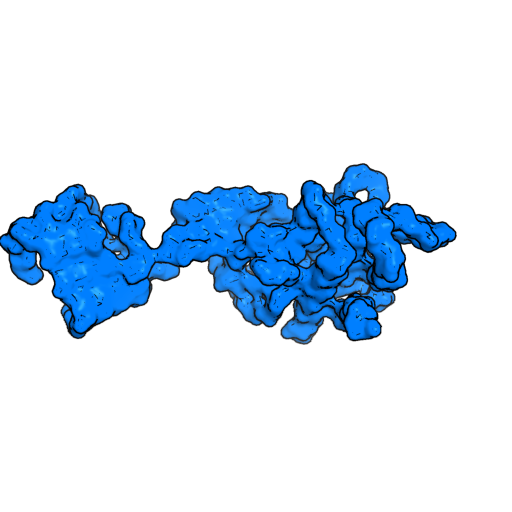11 7.321 11.445 1.00 95.06 291 GLU A CA 1
ATOM 2288 C C . GLU A 1 291 ? -6.671 7.098 10.784 1.00 95.06 291 GLU A C 1
ATOM 2290 O O . GLU A 1 291 ? -7.398 8.061 10.554 1.00 95.06 291 GLU A O 1
ATOM 2295 N N . ILE A 1 292 ? -7.038 5.837 10.539 1.00 96.25 292 ILE A N 1
ATOM 2296 C CA . ILE A 1 292 ? -8.340 5.464 9.975 1.00 96.25 292 ILE A CA 1
ATOM 2297 C C . ILE A 1 292 ? -9.482 5.944 10.881 1.00 96.25 292 ILE A C 1
ATOM 2299 O O . ILE A 1 292 ? -10.447 6.532 10.397 1.00 96.25 292 ILE A O 1
ATOM 2303 N N . LEU A 1 293 ? -9.366 5.729 12.192 1.00 95.06 293 LEU A N 1
ATOM 2304 C CA . LEU A 1 293 ? -10.403 6.086 13.164 1.00 95.06 293 LEU A CA 1
ATOM 2305 C C . LEU A 1 293 ? -10.506 7.590 13.414 1.00 95.06 293 LEU A C 1
ATOM 2307 O O . LEU A 1 293 ? -11.601 8.107 13.592 1.00 95.06 293 LEU A O 1
ATOM 2311 N N . THR A 1 294 ? -9.370 8.284 13.453 1.00 92.44 294 THR A N 1
ATOM 2312 C CA . THR A 1 294 ? -9.297 9.681 13.912 1.00 92.44 294 THR A CA 1
ATOM 2313 C C . THR A 1 294 ? -9.315 10.693 12.769 1.00 92.44 294 THR A C 1
ATOM 2315 O O . THR A 1 294 ? -9.498 11.881 13.020 1.00 92.44 294 THR A O 1
ATOM 2318 N N . GLY A 1 295 ? -9.025 10.266 11.533 1.00 90.88 295 GLY A N 1
ATOM 2319 C CA . GLY A 1 295 ? -8.805 11.162 10.390 1.00 90.88 295 GLY A CA 1
ATOM 2320 C C . GLY A 1 295 ? -7.551 12.042 10.522 1.00 90.88 295 GLY A C 1
ATOM 2321 O O . GLY A 1 295 ? -7.255 12.852 9.642 1.00 90.88 295 GLY A O 1
ATOM 2322 N N . LYS A 1 296 ? -6.772 11.900 11.606 1.00 89.25 296 LYS A N 1
ATOM 2323 C CA . LYS A 1 296 ? -5.595 12.732 11.894 1.00 89.25 296 LYS A CA 1
ATOM 2324 C C . LYS A 1 296 ? -4.341 12.124 11.289 1.00 89.25 296 LYS A C 1
ATOM 2326 O O . LYS A 1 296 ? -4.053 10.950 11.488 1.00 89.25 296 LYS A O 1
ATOM 2331 N N . ILE A 1 297 ? -3.537 12.963 10.641 1.00 84.69 297 ILE A N 1
ATOM 2332 C CA . ILE A 1 297 ? -2.224 12.566 10.122 1.00 84.69 297 ILE A CA 1
ATOM 2333 C C . ILE A 1 297 ? -1.296 12.258 11.306 1.00 84.69 297 ILE A C 1
ATOM 2335 O O . ILE A 1 297 ? -1.007 13.136 12.123 1.00 84.69 297 ILE A O 1
ATOM 2339 N N . ALA A 1 298 ? -0.736 11.054 11.377 1.00 76.44 298 ALA A N 1
ATOM 2340 C CA . ALA A 1 298 ? 0.184 10.625 12.430 1.00 76.44 298 ALA A CA 1
ATOM 2341 C C . ALA A 1 298 ? 1.460 11.484 12.484 1.00 76.44 298 ALA A C 1
ATOM 2343 O O . ALA A 1 298 ? 2.081 11.624 13.545 1.00 76.44 298 ALA A O 1
ATOM 2344 N N . THR A 1 299 ? 1.841 12.092 11.356 1.00 66.12 299 THR A N 1
ATOM 2345 C CA . THR A 1 299 ? 2.993 12.997 11.218 1.00 66.12 299 THR A CA 1
ATOM 2346 C C . THR A 1 299 ? 2.682 14.480 11.464 1.00 66.12 299 THR A C 1
ATOM 2348 O O . THR A 1 299 ? 3.613 15.272 11.364 1.00 66.12 299 THR A O 1
ATOM 2351 N N . SER A 1 300 ? 1.441 14.886 11.775 1.00 58.25 300 SER A N 1
ATOM 2352 C CA . SER A 1 300 ? 1.073 16.312 11.925 1.00 58.25 300 SER A CA 1
ATOM 2353 C C . SER A 1 300 ? 1.868 17.023 13.028 1.00 58.25 300 SER A C 1
ATOM 2355 O O . SER A 1 300 ? 2.127 16.457 14.089 1.00 58.25 300 SER A O 1
ATOM 2357 N N . GLU A 1 301 ? 2.315 18.252 12.778 1.00 46.53 301 GLU A N 1
ATOM 2358 C CA . GLU A 1 301 ? 3.228 18.997 13.651 1.00 46.53 301 GLU A CA 1
ATOM 2359 C C . GLU A 1 301 ? 2.662 19.174 15.068 1.00 46.53 301 GLU A C 1
ATOM 2361 O O . GLU A 1 301 ? 1.643 19.811 15.302 1.00 46.53 301 GLU A O 1
ATOM 2366 N N . GLY A 1 302 ? 3.330 18.549 16.036 1.00 54.03 302 GLY A N 1
ATOM 2367 C CA . GLY A 1 302 ? 2.894 18.488 17.424 1.00 54.03 302 GLY A CA 1
ATOM 2368 C C . GLY A 1 302 ? 3.922 17.756 18.281 1.00 54.03 302 GLY A C 1
ATOM 2369 O O . GLY A 1 302 ? 4.637 16.872 17.802 1.00 54.03 302 GLY A O 1
ATOM 2370 N N . LYS A 1 303 ? 4.015 18.119 19.566 1.00 55.38 303 LYS A N 1
ATOM 2371 C CA . LYS A 1 303 ? 4.992 17.540 20.513 1.00 55.38 303 LYS A CA 1
ATOM 2372 C C . LYS A 1 303 ? 4.711 16.066 20.860 1.00 55.38 303 LYS A C 1
ATOM 2374 O O . LYS A 1 303 ? 5.582 15.392 21.402 1.00 55.38 303 LYS A O 1
ATOM 2379 N N . THR A 1 304 ? 3.509 15.553 20.574 1.00 68.50 304 THR A N 1
ATOM 2380 C CA . THR A 1 304 ? 3.063 14.200 20.960 1.00 68.50 304 THR A CA 1
ATOM 2381 C C . THR A 1 304 ? 2.659 13.388 19.724 1.00 68.50 304 THR A C 1
ATOM 2383 O O . THR A 1 304 ? 1.981 13.909 18.847 1.00 68.50 304 THR A O 1
ATOM 2386 N N . SER A 1 305 ? 3.065 12.113 19.642 1.00 81.88 305 SER A N 1
ATOM 2387 C CA . SER A 1 305 ? 2.628 11.210 18.565 1.00 81.88 305 SER A CA 1
ATOM 2388 C C . SER A 1 305 ? 1.142 10.862 18.686 1.00 81.88 305 SER A C 1
ATOM 2390 O O . SER A 1 305 ? 0.624 10.794 19.799 1.00 81.88 305 SER A O 1
ATOM 2392 N N . LEU A 1 306 ? 0.477 10.572 17.560 1.00 86.69 306 LEU A N 1
ATOM 2393 C CA . LEU A 1 306 ? -0.939 10.175 17.533 1.00 86.69 306 LEU A CA 1
ATOM 2394 C C . LEU A 1 306 ? -1.234 9.033 18.518 1.00 86.69 306 LEU A C 1
ATOM 2396 O O . LEU A 1 306 ? -2.130 9.157 19.344 1.00 86.69 306 LEU A O 1
ATOM 2400 N N . ALA A 1 307 ? -0.399 7.988 18.519 1.00 87.31 307 ALA A N 1
ATOM 2401 C CA . ALA A 1 307 ? -0.502 6.878 19.467 1.00 87.31 307 ALA A CA 1
ATOM 2402 C C . ALA A 1 307 ? -0.488 7.333 20.937 1.00 87.31 307 ALA A C 1
ATOM 2404 O O . ALA A 1 307 ? -1.347 6.929 21.715 1.00 87.31 307 ALA A O 1
ATOM 2405 N N . LYS A 1 308 ? 0.444 8.220 21.314 1.00 86.94 308 LYS A N 1
ATOM 2406 C CA . LYS A 1 308 ? 0.541 8.741 22.688 1.00 86.94 308 LYS A CA 1
ATOM 2407 C C . LYS A 1 308 ? -0.635 9.647 23.047 1.00 86.94 308 LYS A C 1
ATOM 2409 O O . LYS A 1 308 ? -1.017 9.701 24.212 1.00 86.94 308 LYS A O 1
ATOM 2414 N N . TRP A 1 309 ? -1.169 10.399 22.084 1.00 87.38 309 TRP A N 1
ATOM 2415 C CA . TRP A 1 309 ? -2.353 11.227 22.301 1.00 87.38 309 TRP A CA 1
ATOM 2416 C C . TRP A 1 309 ? -3.583 10.351 22.556 1.00 87.38 309 TRP A C 1
ATOM 2418 O O . TRP A 1 309 ? -4.187 10.492 23.615 1.00 87.38 309 TRP A O 1
ATOM 2428 N N . VAL A 1 310 ? -3.876 9.385 21.676 1.00 87.06 310 VAL A N 1
ATOM 2429 C CA . VAL A 1 310 ? -5.025 8.476 21.845 1.00 87.06 310 VAL A CA 1
ATOM 2430 C C . VAL A 1 310 ? -4.915 7.681 23.145 1.00 87.06 310 VAL A C 1
ATOM 2432 O O . VAL A 1 310 ? -5.867 7.653 23.915 1.00 87.06 310 VAL A O 1
ATOM 2435 N N . GLN A 1 311 ? -3.740 7.120 23.455 1.00 86.50 311 GLN A N 1
ATOM 2436 C CA . GLN A 1 311 ? -3.513 6.405 24.718 1.00 86.50 311 GLN A CA 1
ATOM 2437 C C . GLN A 1 311 ? -3.833 7.259 25.952 1.00 86.50 311 GLN A C 1
ATOM 2439 O O . GLN A 1 311 ? -4.352 6.742 26.933 1.00 86.50 311 GLN A O 1
ATOM 2444 N N . ARG A 1 312 ? -3.556 8.569 25.920 1.00 85.44 312 ARG A N 1
ATOM 2445 C CA . ARG A 1 312 ? -3.889 9.474 27.032 1.00 85.44 312 ARG A CA 1
ATOM 2446 C C . ARG A 1 312 ? -5.377 9.781 27.126 1.00 85.44 312 ARG A C 1
ATOM 2448 O O . ARG A 1 312 ? -5.857 9.929 28.243 1.00 85.44 312 ARG A O 1
ATOM 2455 N N . VAL A 1 313 ? -6.063 9.931 25.993 1.00 83.38 313 VAL A N 1
ATOM 2456 C CA . VAL A 1 313 ? -7.508 10.207 25.962 1.00 83.38 313 VAL A CA 1
ATOM 2457 C C . VAL A 1 313 ? -8.268 8.983 26.467 1.00 83.38 313 VAL A C 1
ATOM 2459 O O . VAL A 1 313 ? -8.963 9.085 27.469 1.00 83.38 313 VAL A O 1
ATOM 2462 N N . VAL A 1 314 ? -8.004 7.809 25.884 1.00 82.44 314 VAL A N 1
ATOM 2463 C CA . VAL A 1 314 ? -8.671 6.540 26.231 1.00 82.44 314 VAL A CA 1
ATOM 2464 C C . VAL A 1 314 ? -8.430 6.124 27.688 1.00 82.44 314 VAL A C 1
ATOM 2466 O O . VAL A 1 314 ? -9.318 5.558 28.316 1.00 82.44 314 VAL A O 1
ATOM 2469 N N . ASN A 1 315 ? -7.252 6.416 28.253 1.00 75.75 315 ASN A N 1
ATOM 2470 C CA . ASN A 1 315 ? -6.961 6.114 29.661 1.00 75.75 315 ASN A CA 1
ATOM 2471 C C . ASN A 1 315 ? -7.695 7.025 30.655 1.00 75.75 315 ASN A C 1
ATOM 2473 O O . ASN A 1 315 ? -7.746 6.688 31.835 1.00 75.75 315 ASN A O 1
ATOM 2477 N N . LYS A 1 316 ? -8.179 8.194 30.219 1.00 71.94 316 LYS A N 1
ATOM 2478 C CA . LYS A 1 316 ? -8.964 9.089 31.073 1.00 71.94 316 LYS A CA 1
ATOM 2479 C C . LYS A 1 316 ? -10.423 8.667 31.037 1.00 71.94 316 LYS A C 1
ATOM 2481 O O . LYS A 1 316 ? -10.943 8.289 32.076 1.00 71.94 316 LYS A O 1
ATOM 2486 N N . GLU A 1 317 ? -11.027 8.672 29.851 1.00 70.56 317 GLU A N 1
ATOM 2487 C CA . GLU A 1 317 ? -12.397 8.223 29.593 1.00 70.56 317 GLU A CA 1
ATOM 2488 C C . GLU A 1 317 ? -12.512 7.775 28.126 1.00 70.56 317 GLU A C 1
ATOM 2490 O O . GLU A 1 317 ? -11.842 8.314 27.241 1.00 70.56 317 GLU A O 1
ATOM 2495 N N . TRP A 1 318 ? -13.360 6.782 27.847 1.00 67.88 318 TRP A N 1
ATOM 2496 C CA . TRP A 1 318 ? -13.706 6.436 26.467 1.00 67.88 318 TRP A CA 1
ATOM 2497 C C . TRP A 1 318 ? -14.617 7.532 25.917 1.00 67.88 318 TRP A C 1
ATOM 2499 O O . TRP A 1 318 ? -15.808 7.540 26.213 1.00 67.88 318 TRP A O 1
ATOM 2509 N N . THR A 1 319 ? -14.057 8.471 25.154 1.00 68.50 319 THR A N 1
ATOM 2510 C CA . THR A 1 319 ? -14.823 9.576 24.571 1.00 68.50 319 THR A CA 1
ATOM 2511 C C . THR A 1 319 ? -14.852 9.508 23.050 1.00 68.50 319 THR A C 1
ATOM 2513 O O . THR A 1 319 ? -13.892 9.089 22.394 1.00 68.50 319 THR A O 1
ATOM 2516 N N . TRP A 1 320 ? -15.967 9.969 22.481 1.00 80.06 320 TRP A N 1
ATOM 2517 C CA . TRP A 1 320 ? -16.152 10.129 21.039 1.00 80.06 320 TRP A CA 1
ATOM 2518 C C . TRP A 1 320 ? -15.127 11.077 20.393 1.00 80.06 320 TRP A C 1
ATOM 2520 O O . TRP A 1 320 ? -14.923 11.017 19.185 1.00 80.06 320 TRP A O 1
ATOM 2530 N N . ASP A 1 321 ? -14.424 11.890 21.189 1.00 80.06 321 ASP A N 1
ATOM 2531 C CA . ASP A 1 321 ? -13.430 12.879 20.741 1.00 80.06 321 ASP A CA 1
ATOM 2532 C C . ASP A 1 321 ? -12.220 12.271 20.014 1.00 80.06 321 ASP A C 1
ATOM 2534 O O . ASP A 1 321 ? -11.411 12.986 19.407 1.00 80.06 321 ASP A O 1
ATOM 2538 N N . VAL A 1 322 ? -12.038 10.952 20.125 1.00 84.88 322 VAL A N 1
ATOM 2539 C CA . VAL A 1 322 ? -10.999 10.227 19.389 1.00 84.88 322 VAL A CA 1
ATOM 2540 C C . VAL A 1 322 ? -11.370 10.088 17.916 1.00 84.88 322 VAL A C 1
ATOM 2542 O O . VAL A 1 322 ? -10.477 10.146 17.069 1.00 84.88 322 VAL A O 1
ATOM 2545 N N . PHE A 1 323 ? -12.650 9.903 17.606 1.00 89.88 323 PHE A N 1
ATOM 2546 C CA . PHE A 1 323 ? -13.085 9.598 16.252 1.00 89.88 323 PHE A CA 1
ATOM 2547 C C . PHE A 1 323 ? -13.109 10.844 15.370 1.00 89.88 323 PHE A C 1
ATOM 2549 O O . PHE A 1 323 ? -13.287 11.974 15.824 1.00 89.88 323 PHE A O 1
ATOM 2556 N N . ASP A 1 324 ? -12.892 10.613 14.083 1.00 89.56 324 ASP A N 1
ATOM 2557 C CA . ASP A 1 324 ? -13.050 11.622 13.049 1.00 89.56 324 ASP A CA 1
ATOM 2558 C C . ASP A 1 324 ? -14.470 12.204 13.100 1.00 89.56 324 ASP A C 1
ATOM 2560 O O . ASP A 1 324 ? -15.451 11.462 13.187 1.00 89.56 324 ASP A O 1
ATOM 2564 N N . PHE A 1 325 ? -14.596 13.527 13.015 1.00 87.56 325 PHE A N 1
ATOM 2565 C CA . PHE A 1 325 ? -15.901 14.189 13.029 1.00 87.56 325 PHE A CA 1
ATOM 2566 C C . PHE A 1 325 ? -16.780 13.730 11.857 1.00 87.56 325 PHE A C 1
ATOM 2568 O O . PHE A 1 325 ? -18.002 13.691 11.981 1.00 87.56 325 PHE A O 1
ATOM 2575 N N . GLU A 1 326 ? -16.169 13.319 10.741 1.00 87.88 326 GLU A N 1
ATOM 2576 C CA . GLU A 1 326 ? -16.878 12.778 9.581 1.00 87.88 326 GLU A CA 1
ATOM 2577 C C . GLU A 1 326 ? -17.573 11.447 9.882 1.00 87.88 326 GLU A C 1
ATOM 2579 O O . GLU A 1 326 ? -18.547 11.098 9.211 1.00 87.88 326 GLU A O 1
ATOM 2584 N N . LEU A 1 327 ? -17.117 10.726 10.914 1.00 88.31 327 LEU A N 1
ATOM 2585 C CA . LEU A 1 327 ? -17.726 9.486 11.389 1.00 88.31 327 LEU A CA 1
ATOM 2586 C C . LEU A 1 327 ? -18.925 9.717 12.313 1.00 88.31 327 LEU A C 1
ATOM 2588 O O . LEU A 1 327 ? -19.688 8.785 12.549 1.00 88.31 327 LEU A O 1
ATOM 2592 N N . ALA A 1 328 ? -19.169 10.954 12.762 1.00 84.75 328 ALA A N 1
ATOM 2593 C CA . ALA A 1 328 ? -20.314 11.284 13.614 1.00 84.75 328 ALA A CA 1
ATOM 2594 C C . ALA A 1 328 ? -21.678 11.051 12.935 1.00 84.75 328 ALA A C 1
ATOM 2596 O O . ALA A 1 328 ? -22.704 11.073 13.613 1.00 84.75 328 ALA A O 1
ATOM 2597 N N . ARG A 1 329 ? -21.697 10.843 11.611 1.00 86.81 329 ARG A N 1
ATOM 2598 C CA . ARG A 1 329 ? -22.891 10.469 10.838 1.00 86.81 329 ARG A CA 1
ATOM 2599 C C . ARG A 1 329 ? -23.202 8.964 10.856 1.00 86.81 329 ARG A C 1
ATOM 2601 O O . ARG A 1 329 ? -24.269 8.604 10.386 1.00 86.81 329 ARG A O 1
ATOM 2608 N N . TYR A 1 330 ? -22.296 8.132 11.380 1.00 86.19 330 TYR A N 1
ATOM 2609 C CA . TYR A 1 330 ? -22.412 6.668 11.454 1.00 86.19 330 TYR A CA 1
ATOM 2610 C C . TYR A 1 330 ? -22.461 6.188 12.916 1.00 86.19 330 TYR A C 1
ATOM 2612 O O . TYR A 1 330 ? -21.737 5.271 13.309 1.00 86.19 330 TYR A O 1
ATOM 2620 N N . LYS A 1 331 ? -23.251 6.859 13.767 1.00 82.50 331 LYS A N 1
ATOM 2621 C CA . LYS A 1 331 ? -23.313 6.560 15.214 1.00 82.50 331 LYS A CA 1
ATOM 2622 C C . LYS A 1 331 ? -23.821 5.153 15.503 1.00 82.50 331 LYS A C 1
ATOM 2624 O O . LYS A 1 331 ? -23.429 4.553 16.493 1.00 82.50 331 LYS A O 1
ATOM 2629 N N . GLU A 1 332 ? -24.661 4.617 14.632 1.00 87.69 332 GLU A N 1
ATOM 2630 C CA . GLU A 1 332 ? -25.148 3.242 14.683 1.00 87.69 332 GLU A CA 1
ATOM 2631 C C . GLU A 1 332 ? -24.018 2.202 14.601 1.00 87.69 332 GLU A C 1
ATOM 2633 O O . GLU A 1 332 ? -24.178 1.095 15.105 1.00 87.69 332 GLU A O 1
ATOM 2638 N N . MET A 1 333 ? -22.854 2.577 14.059 1.00 89.88 333 MET A N 1
ATOM 2639 C CA . MET A 1 333 ? -21.665 1.723 13.956 1.00 89.88 333 MET A CA 1
ATOM 2640 C C . MET A 1 333 ? -20.649 1.978 15.087 1.00 89.88 333 MET A C 1
ATOM 2642 O O . MET A 1 333 ? -19.503 1.532 15.004 1.00 89.88 333 MET A O 1
ATOM 2646 N N . GLU A 1 334 ? -21.033 2.687 16.158 1.00 89.69 334 GLU A N 1
ATOM 2647 C CA . GLU A 1 334 ? -20.159 3.023 17.298 1.00 89.69 334 GLU A CA 1
ATOM 2648 C C . GLU A 1 334 ? -19.449 1.796 17.877 1.00 89.69 334 GLU A C 1
ATOM 2650 O O . GLU A 1 334 ? -18.233 1.816 18.085 1.00 89.69 334 GLU A O 1
ATOM 2655 N N . ASP A 1 335 ? -20.182 0.702 18.088 1.00 90.94 335 ASP A N 1
ATOM 2656 C CA . ASP A 1 335 ? -19.632 -0.532 18.653 1.00 90.94 335 ASP A CA 1
ATOM 2657 C C . ASP A 1 335 ? -18.518 -1.127 17.782 1.00 90.94 335 ASP A C 1
ATOM 2659 O O . ASP A 1 335 ? -17.540 -1.684 18.297 1.00 90.94 335 ASP A O 1
ATOM 2663 N N . GLU A 1 336 ? -18.626 -0.989 16.460 1.00 94.00 336 GLU A N 1
ATOM 2664 C CA . GLU A 1 336 ? -17.600 -1.428 15.517 1.00 94.00 336 GLU A CA 1
ATOM 2665 C C . GLU A 1 336 ? -16.370 -0.526 15.560 1.00 94.00 336 GLU A C 1
ATOM 2667 O O . GLU A 1 336 ? -15.235 -1.017 15.578 1.00 94.00 336 GLU A O 1
ATOM 2672 N N . MET A 1 337 ? -16.580 0.791 15.630 1.00 94.12 337 MET A N 1
ATOM 2673 C CA . MET A 1 337 ? -15.502 1.772 15.755 1.00 94.12 337 MET A CA 1
ATOM 2674 C C . MET A 1 337 ? -14.728 1.577 17.061 1.00 94.12 337 MET A C 1
ATOM 2676 O O . MET A 1 337 ? -13.493 1.555 17.062 1.00 94.12 337 MET A O 1
ATOM 2680 N N . LEU A 1 338 ? -15.440 1.350 18.167 1.00 92.50 338 LEU A N 1
ATOM 2681 C CA . LEU A 1 338 ? -14.863 1.018 19.468 1.00 92.50 338 LEU A CA 1
ATOM 2682 C C . LEU A 1 338 ? -14.121 -0.319 19.430 1.00 92.50 338 LEU A C 1
ATOM 2684 O O . LEU A 1 338 ? -13.041 -0.441 20.017 1.00 92.50 338 LEU A O 1
ATOM 2688 N N . ALA A 1 339 ? -14.657 -1.326 18.737 1.00 95.50 339 ALA A N 1
ATOM 2689 C CA . ALA A 1 339 ? -13.972 -2.600 18.556 1.00 95.50 339 ALA A CA 1
ATOM 2690 C C . ALA A 1 339 ? -12.664 -2.426 17.766 1.00 95.50 339 ALA A C 1
ATOM 2692 O O . ALA A 1 339 ? -11.624 -2.928 18.201 1.00 95.50 339 ALA A O 1
ATOM 2693 N N . LEU A 1 340 ? -12.667 -1.656 16.672 1.00 97.25 340 LEU A N 1
ATOM 2694 C CA . LEU A 1 340 ? -11.456 -1.390 15.891 1.00 97.25 340 LEU A CA 1
ATOM 2695 C C . LEU A 1 340 ? -10.436 -0.568 16.696 1.00 97.25 340 LEU A C 1
ATOM 2697 O O . LEU A 1 340 ? -9.234 -0.839 16.627 1.00 97.25 340 LEU A O 1
ATOM 2701 N N . LEU A 1 341 ? -10.897 0.379 17.521 1.00 95.50 341 LEU A N 1
ATOM 2702 C CA . LEU A 1 341 ? -10.042 1.128 18.444 1.00 95.50 341 LEU A CA 1
ATOM 2703 C C . LEU A 1 341 ? -9.373 0.195 19.461 1.00 95.50 341 LEU A C 1
ATOM 2705 O O . LEU A 1 341 ? -8.165 0.293 19.675 1.00 95.50 341 LEU A O 1
ATOM 2709 N N . LYS A 1 342 ? -10.103 -0.769 20.035 1.00 95.50 342 LYS A N 1
ATOM 2710 C CA . LYS A 1 342 ? -9.526 -1.791 20.930 1.00 95.50 342 LYS A CA 1
ATOM 2711 C C . LYS A 1 342 ? -8.444 -2.617 20.226 1.00 95.50 342 LYS A C 1
ATOM 2713 O O . LYS A 1 342 ? -7.388 -2.855 20.815 1.00 95.50 342 LYS A O 1
ATOM 2718 N N . VAL A 1 343 ? -8.658 -2.991 18.960 1.00 98.06 343 VAL A N 1
ATOM 2719 C CA . VAL A 1 343 ? -7.634 -3.671 18.144 1.00 98.06 343 VAL A CA 1
ATOM 2720 C C . VAL A 1 343 ? -6.398 -2.783 17.965 1.00 98.06 343 VAL A C 1
ATOM 2722 O O . VAL A 1 343 ? -5.275 -3.244 18.182 1.00 98.06 343 VAL A O 1
ATOM 2725 N N . ALA A 1 344 ? -6.580 -1.499 17.640 1.00 97.69 344 ALA A N 1
ATOM 2726 C CA . ALA A 1 344 ? -5.479 -0.543 17.515 1.00 97.69 344 ALA A CA 1
ATOM 2727 C C . ALA A 1 344 ? -4.670 -0.430 18.817 1.00 97.69 344 ALA A C 1
ATOM 2729 O O . ALA A 1 344 ? -3.440 -0.492 18.799 1.00 97.69 344 ALA A O 1
ATOM 2730 N N . MET A 1 345 ? -5.351 -0.346 19.959 1.00 95.19 345 MET A N 1
ATOM 2731 C CA . MET A 1 345 ? -4.718 -0.251 21.274 1.00 95.19 345 MET A CA 1
ATOM 2732 C C . MET A 1 345 ? -3.918 -1.510 21.634 1.00 95.19 345 MET A C 1
ATOM 2734 O O . MET A 1 345 ? -2.795 -1.391 22.127 1.00 95.19 345 MET A O 1
ATOM 2738 N N . ALA A 1 346 ? -4.426 -2.704 21.311 1.00 97.12 346 ALA A N 1
ATOM 2739 C CA . ALA A 1 346 ? -3.691 -3.960 21.487 1.00 97.12 346 ALA A CA 1
ATOM 2740 C C . ALA A 1 346 ? -2.410 -4.018 20.629 1.00 97.12 346 ALA A C 1
ATOM 2742 O O . ALA A 1 346 ? -1.380 -4.544 21.058 1.00 97.12 346 ALA A O 1
ATOM 2743 N N . CYS A 1 347 ? -2.439 -3.437 19.427 1.00 98.06 347 CYS A N 1
ATOM 2744 C CA . CYS A 1 347 ? -1.270 -3.321 18.553 1.00 98.06 347 CYS A CA 1
ATOM 2745 C C . CYS A 1 347 ? -0.215 -2.330 19.085 1.00 98.06 347 CYS A C 1
ATOM 2747 O O . CYS A 1 347 ? 0.980 -2.521 18.849 1.00 98.06 347 CYS A O 1
ATOM 2749 N N . LEU A 1 348 ? -0.632 -1.294 19.821 1.00 95.50 348 LEU A N 1
ATOM 2750 C CA . LEU A 1 348 ? 0.211 -0.180 20.283 1.00 95.50 348 LEU A CA 1
ATOM 2751 C C . LEU A 1 348 ? 0.877 -0.395 21.651 1.00 95.50 348 LEU A C 1
ATOM 2753 O O . LEU A 1 348 ? 1.487 0.530 22.196 1.00 95.50 348 LEU A O 1
ATOM 2757 N N . VAL A 1 349 ? 0.800 -1.604 22.208 1.00 94.25 349 VAL A N 1
ATOM 2758 C CA . VAL A 1 349 ? 1.466 -1.957 23.470 1.00 94.25 349 VAL A CA 1
ATOM 2759 C C . VAL A 1 349 ? 2.982 -1.750 23.360 1.00 94.25 349 VAL A C 1
ATOM 2761 O O . VAL A 1 349 ? 3.615 -2.162 22.386 1.00 94.25 349 VAL A O 1
ATOM 2764 N N . SER A 1 350 ? 3.602 -1.124 24.365 1.00 91.19 350 SER A N 1
ATOM 2765 C CA . SER A 1 350 ? 5.043 -0.823 24.353 1.00 91.19 350 SER A CA 1
ATOM 2766 C C . SER A 1 350 ? 5.905 -2.083 24.240 1.00 91.19 350 SER A C 1
ATOM 2768 O O . SER A 1 350 ? 6.871 -2.093 23.480 1.00 91.19 350 SER A O 1
ATOM 2770 N N . SER A 1 351 ? 5.534 -3.153 24.948 1.00 93.12 351 SER A N 1
ATOM 2771 C CA . SER A 1 351 ? 6.215 -4.452 24.940 1.00 93.12 351 SER A CA 1
ATOM 2772 C C . SER A 1 351 ? 5.930 -5.225 23.641 1.00 93.12 351 SER A C 1
ATOM 2774 O O . SER A 1 351 ? 4.789 -5.625 23.398 1.00 93.12 351 SER A O 1
ATOM 2776 N N . PRO A 1 352 ? 6.942 -5.529 22.800 1.00 93.69 352 PRO A N 1
ATOM 2777 C CA . PRO A 1 352 ? 6.723 -6.281 21.562 1.00 93.69 352 PRO A CA 1
ATOM 2778 C C . PRO A 1 352 ? 6.197 -7.701 21.796 1.00 93.69 352 PRO A C 1
ATOM 2780 O O . PRO A 1 352 ? 5.588 -8.289 20.901 1.00 93.69 352 PRO A O 1
ATOM 2783 N N . LYS A 1 353 ? 6.447 -8.290 22.974 1.00 93.94 353 LYS A N 1
ATOM 2784 C CA . LYS A 1 353 ? 6.013 -9.654 23.310 1.00 93.94 353 LYS A CA 1
ATOM 2785 C C . LYS A 1 353 ? 4.497 -9.736 23.487 1.00 93.94 353 LYS A C 1
ATOM 2787 O O . LYS A 1 353 ? 3.909 -10.686 22.979 1.00 93.94 353 LYS A O 1
ATOM 2792 N N . GLU A 1 354 ? 3.900 -8.716 24.095 1.00 96.56 354 GLU A N 1
ATOM 2793 C CA . GLU A 1 354 ? 2.461 -8.620 24.386 1.00 96.56 354 GLU A CA 1
ATOM 2794 C C . GLU A 1 354 ? 1.613 -8.245 23.169 1.00 96.56 354 GLU A C 1
ATOM 2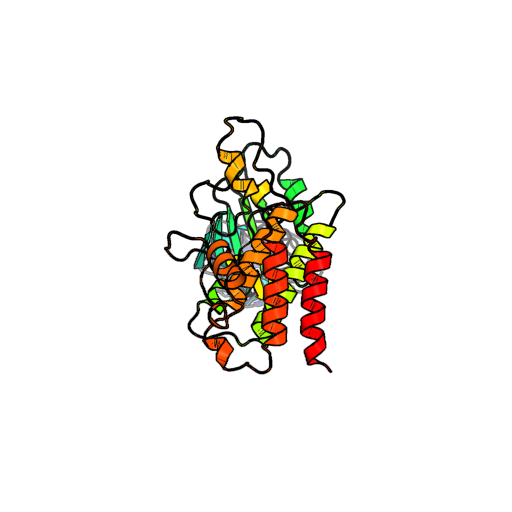796 O O . GLU A 1 354 ? 0.434 -8.580 23.123 1.00 96.56 354 GLU A O 1
ATOM 2801 N N . ARG A 1 355 ? 2.203 -7.606 22.149 1.00 97.38 355 ARG A N 1
ATOM 2802 C CA . ARG A 1 355 ? 1.472 -7.295 20.912 1.00 97.38 355 ARG A CA 1
ATOM 2803 C C . ARG A 1 355 ? 0.943 -8.576 20.249 1.00 97.38 355 ARG A C 1
ATOM 2805 O O . ARG A 1 355 ? 1.708 -9.546 20.137 1.00 97.38 355 ARG A O 1
ATOM 2812 N N . PRO A 1 356 ? -0.295 -8.592 19.733 1.00 98.06 356 PRO A N 1
ATOM 2813 C CA . PRO A 1 356 ? -0.833 -9.739 19.008 1.00 98.06 356 PRO A CA 1
ATOM 2814 C C . PRO A 1 356 ? -0.029 -10.037 17.731 1.00 98.06 356 PRO A C 1
ATOM 2816 O O . PRO A 1 356 ? 0.724 -9.206 17.223 1.00 98.06 356 PRO A O 1
ATOM 2819 N N . LYS A 1 357 ? -0.160 -11.256 17.200 1.00 97.25 357 LYS A N 1
ATOM 2820 C CA . LYS A 1 357 ? 0.338 -11.583 15.851 1.00 97.25 357 LYS A CA 1
ATOM 2821 C C . LYS A 1 357 ? -0.652 -11.059 14.809 1.00 97.25 357 LYS A C 1
ATOM 2823 O O . LYS A 1 357 ? -1.848 -11.061 15.080 1.00 97.25 357 LYS A O 1
ATOM 2828 N N . MET A 1 358 ? -0.195 -10.733 13.597 1.00 97.50 358 MET A N 1
ATOM 2829 C CA . MET A 1 358 ? -1.094 -10.234 12.542 1.00 97.50 358 MET A CA 1
ATOM 2830 C C . MET A 1 358 ? -2.231 -11.194 12.176 1.00 97.50 358 MET A C 1
ATOM 2832 O O . MET A 1 358 ? -3.299 -10.729 11.818 1.00 97.50 358 MET A O 1
ATOM 2836 N N . ILE A 1 359 ? -2.056 -12.509 12.347 1.00 97.25 359 ILE A N 1
ATOM 2837 C CA . ILE A 1 359 ? -3.154 -13.482 12.198 1.00 97.25 359 ILE A CA 1
ATOM 2838 C C . ILE A 1 359 ? -4.285 -13.294 13.210 1.00 97.25 359 ILE A C 1
ATOM 2840 O O . ILE A 1 359 ? -5.447 -13.466 12.870 1.00 97.25 359 ILE A O 1
ATOM 2844 N N . VAL A 1 360 ? -3.954 -12.889 14.435 1.00 98.31 360 VAL A N 1
ATOM 2845 C CA . VAL A 1 360 ? -4.950 -12.571 15.462 1.00 98.31 360 VAL A CA 1
ATOM 2846 C C . VAL A 1 360 ? -5.587 -11.214 15.162 1.00 98.31 360 VAL A C 1
ATOM 2848 O O . VAL A 1 360 ? -6.799 -11.085 15.250 1.00 98.31 360 VAL A O 1
ATOM 2851 N N . VAL A 1 361 ? -4.784 -10.226 14.752 1.00 98.56 361 VAL A N 1
ATOM 2852 C CA . VAL A 1 361 ? -5.266 -8.880 14.393 1.00 98.56 361 VAL A CA 1
ATOM 2853 C C . VAL A 1 361 ? -6.231 -8.925 13.208 1.00 98.56 361 VAL A C 1
ATOM 2855 O O . VAL A 1 361 ? -7.312 -8.356 13.291 1.00 98.56 361 VAL A O 1
ATOM 2858 N N . GLU A 1 362 ? -5.874 -9.625 12.127 1.00 98.44 362 GLU A N 1
ATOM 2859 C CA . GLU A 1 362 ? -6.758 -9.831 10.974 1.00 98.44 362 GLU A CA 1
ATOM 2860 C C . GLU A 1 362 ? -8.077 -10.454 11.418 1.00 98.44 362 GLU A C 1
ATOM 2862 O O . GLU A 1 362 ? -9.135 -9.960 11.040 1.00 98.44 362 GLU A O 1
ATOM 2867 N N . LYS A 1 363 ? -8.016 -11.495 12.258 1.00 98.12 363 LYS A N 1
ATOM 2868 C CA . LYS A 1 363 ? -9.213 -12.183 12.730 1.00 98.12 363 LYS A CA 1
ATOM 2869 C C . LYS A 1 363 ? -10.124 -11.265 13.546 1.00 98.12 363 LYS A C 1
ATOM 2871 O O . LYS A 1 363 ? -11.322 -11.232 13.297 1.00 98.12 363 LYS A O 1
ATOM 2876 N N . MET A 1 364 ? -9.547 -10.479 14.456 1.00 98.31 364 MET A N 1
ATOM 2877 C CA . MET A 1 364 ? -10.290 -9.490 15.240 1.00 98.31 364 MET A CA 1
ATOM 2878 C C . MET A 1 364 ? -10.998 -8.464 14.348 1.00 98.31 364 MET A C 1
ATOM 2880 O O . MET A 1 364 ? -12.141 -8.127 14.628 1.00 98.31 364 MET A O 1
ATOM 2884 N N . ILE A 1 365 ? -10.351 -7.981 13.279 1.00 98.19 365 ILE A N 1
ATOM 2885 C CA . ILE A 1 365 ? -10.968 -7.024 12.344 1.00 98.19 365 ILE A CA 1
ATOM 2886 C C . ILE A 1 365 ? -12.050 -7.705 11.500 1.00 98.19 365 ILE A C 1
ATOM 2888 O O . ILE A 1 365 ? -13.124 -7.145 11.317 1.00 98.19 365 ILE A O 1
ATOM 2892 N N . GLU A 1 366 ? -11.799 -8.925 11.024 1.00 97.38 366 GLU A N 1
ATOM 2893 C CA . GLU A 1 366 ? -12.769 -9.704 10.249 1.00 97.38 366 GLU A CA 1
ATOM 2894 C C . GLU A 1 366 ? -14.066 -9.960 11.037 1.00 97.38 366 GLU A C 1
ATOM 2896 O O . GLU A 1 366 ? -15.161 -9.900 10.478 1.00 97.38 366 GLU A O 1
ATOM 2901 N N . ASP A 1 367 ? -13.949 -10.227 12.339 1.00 96.69 367 ASP A N 1
ATOM 2902 C CA . ASP A 1 367 ? -15.096 -10.469 13.217 1.00 96.69 367 ASP A CA 1
ATOM 2903 C C . ASP A 1 367 ? -15.932 -9.202 13.466 1.00 96.69 367 ASP A C 1
ATOM 2905 O O . ASP A 1 367 ? -17.124 -9.318 13.749 1.00 96.69 367 ASP A O 1
ATOM 2909 N N . ILE A 1 368 ? -15.347 -8.006 13.314 1.00 95.50 368 ILE A N 1
ATOM 2910 C CA . ILE A 1 368 ? -16.094 -6.737 13.320 1.00 95.50 368 ILE A CA 1
ATOM 2911 C C . ILE A 1 368 ? -16.937 -6.650 12.044 1.00 95.50 368 ILE A C 1
ATOM 2913 O O . ILE A 1 368 ? -18.149 -6.504 12.129 1.00 95.50 368 ILE A O 1
ATOM 2917 N N . THR A 1 369 ? -16.329 -6.856 10.871 1.00 86.31 369 THR A N 1
ATOM 2918 C CA . THR A 1 369 ? -17.012 -6.737 9.566 1.00 86.31 369 THR A CA 1
ATOM 2919 C C . THR A 1 369 ? -18.132 -7.766 9.371 1.00 86.31 369 THR A C 1
ATOM 2921 O O . THR A 1 369 ? -19.088 -7.535 8.641 1.00 86.31 369 THR A O 1
ATOM 2924 N N . LYS A 1 370 ? -18.041 -8.942 10.005 1.00 80.06 370 LYS A N 1
ATOM 2925 C CA . LYS A 1 370 ? -19.084 -9.979 9.902 1.00 80.06 370 LYS A CA 1
ATOM 2926 C C . LYS A 1 370 ? -20.367 -9.643 10.664 1.00 80.06 370 LYS A C 1
ATOM 2928 O O . LYS A 1 370 ? -21.388 -10.262 10.369 1.00 80.06 370 LYS A O 1
ATOM 2933 N N . LYS A 1 371 ? -20.334 -8.705 11.616 1.00 68.50 371 LYS A N 1
ATOM 2934 C CA . LYS A 1 371 ? -21.544 -8.252 12.318 1.00 68.50 371 LYS A CA 1
ATOM 2935 C C . LYS A 1 371 ? -22.488 -7.462 11.409 1.00 68.50 371 LYS A C 1
ATOM 2937 O O . LYS A 1 371 ? -23.683 -7.557 11.616 1.00 68.50 371 LYS A O 1
ATOM 2942 N N . GLU A 1 372 ? -21.966 -6.817 10.367 1.00 53.19 372 GLU A N 1
ATOM 2943 C CA . GLU A 1 372 ? -22.728 -6.054 9.362 1.00 53.19 372 GLU A CA 1
ATOM 2944 C C . GLU A 1 372 ? -23.660 -6.938 8.498 1.00 53.19 372 GLU A C 1
ATOM 2946 O O . GLU A 1 372 ? -24.620 -6.450 7.915 1.00 53.19 372 GLU A O 1
ATOM 2951 N N . ASN A 1 373 ? -23.400 -8.255 8.417 1.00 48.19 373 ASN A N 1
ATOM 2952 C CA . ASN A 1 373 ? -24.174 -9.210 7.602 1.00 48.19 373 ASN A CA 1
ATOM 2953 C C . ASN A 1 373 ? -25.182 -10.054 8.412 1.00 48.19 373 ASN A C 1
ATOM 2955 O O . ASN A 1 373 ? -25.640 -11.094 7.928 1.00 48.19 373 ASN A O 1
ATOM 2959 N N . ARG A 1 374 ? -25.472 -9.672 9.657 1.00 43.66 374 ARG A N 1
ATOM 2960 C CA . ARG A 1 374 ? -26.507 -10.275 10.508 1.00 43.66 374 ARG A CA 1
ATOM 2961 C C . ARG A 1 374 ? -27.498 -9.207 10.915 1.00 43.66 374 ARG A C 1
ATOM 2963 O O . ARG A 1 374 ? -28.693 -9.560 10.976 1.00 43.66 374 ARG A O 1
#

InterPro domains:
  IPR000719 Protein kinase domain [PS50011] (99-365)
  IPR001245 Serine-threonine/tyrosine-protein kinase, catalytic domain [PF07714] (103-360)
  IPR001611 Leucine-rich repeat [PF00560] (8-24)
  IPR001611 Leucine-rich repeat [PF00560] (60-79)
  IPR011009 Protein kinase-like domain superfamily [SSF56112] (103-365)
  IPR032675 Leucine-rich repeat domain superfamily [G3DSA:3.80.10.10] (1-90)
  IPR046959 Pollen receptor-like kinase 1-6/SFR4-like [PTHR48007] (93-368)

Sequence (374 aa):
MGINRLKSLKRLDLSFNEFSSEIPVTELNQLPHLMTLRLEFNSFSGSLSADEAKAAVSFKEFNISGNNFSGKIPNWLSKFPVASFTGCKGFNKVDDLLKASAEMLGKGSVGTSYKVAILDSGDVVVVKRVIEKLKKIKDVDGFLRLFGNLRHTNVVSLRAYYSSKEELLLVYDFLPNGSLRNLLHGRTPLDWTTRLKYALGAAKGLRFLHSYNKTKICHGNFTSSDILIDHYGNACISDICLHLLLQIPNSSNNRYKAPELSTQNNMNTNQNPRKFSQKSDVYSFGVVLLEILTGKIATSEGKTSLAKWVQRVVNKEWTWDVFDFELARYKEMEDEMLALLKVAMACLVSSPKERPKMIVVEKMIEDITKKENR

Nearest PDB structures (foldseek):
  5lpv-assembly1_A  TM=8.438E-01  e=4.241E-22  Arabidopsis thaliana
  5t1t-assembly4_D  TM=8.315E-01  e=1.250E-19  Homo sapiens
  8jup-assembly1_A  TM=7.919E-01  e=5.739E-19  Oryza sativa Japonica Group
  5o26-assembly1_A  TM=7.576E-01  e=8.811E-13  Homo sapiens
  5o2b-assembly1_A  TM=7.266E-01  e=8.309E-13  Homo sapiens

Foldseek 3Di:
DQQLVPQVAAEDAPEPDADEDEDPLVSVLSHQRHAYDHQEQYAYEDENPPPDSPDRHNHPYAANANYQYADDDDPSCPVDACNRHHNHPHPDDPCLQVVFPWQFPDADLFFTWTWGQSRRPRFIKIKTKGDFFDLPDPCPPVVVVVQQPDDDPQAFHFPDWDDDNGTIITITGDAPQAFQLCQLQDPDHDEPLLLLQQLLSNLVQLLCQCPVDPPRFHQQQDARNQWGAHPVSHTHGYNRPSLVGDDRDPPDPSLLFAPVQVVVVPDPDPPDRRPRGLLRRLSSSLLRLLCSFQSDDQRPDDPDGSLRVLVVVVVVDPDPNSGHPVHVVVVVLVVLSVLSNVLSNLSNDNDSVSRDGSVVSSVSSVVSSVVVVD

Radius of gyration: 27.45 Å; Cα contacts (8 Å, |Δi|>4): 634; chains: 1; bounding box: 55×39×90 Å

Solvent-accessible surface area (backbone atoms only — not comparable to full-atom values): 21051 Å² total; per-residue (Å²): 125,81,62,42,72,47,52,82,42,39,70,46,76,58,48,74,41,85,53,70,46,66,69,63,61,77,41,60,65,54,22,67,47,30,26,32,44,35,39,25,42,24,50,33,30,51,61,71,68,64,82,80,80,70,84,43,59,68,58,79,41,66,30,46,14,41,17,50,33,34,61,64,86,44,78,91,56,66,88,51,64,42,76,28,47,41,69,24,78,36,80,81,62,78,66,60,70,74,72,29,76,63,46,77,75,46,78,57,86,66,25,40,34,25,40,33,49,39,86,60,78,72,48,49,29,29,44,31,42,43,75,56,70,47,90,78,62,92,56,61,63,67,49,50,52,58,54,47,65,51,77,51,96,17,36,62,42,49,74,49,71,48,76,61,96,86,47,43,36,43,30,30,75,56,47,85,67,39,27,48,43,56,44,57,68,44,94,60,80,72,55,67,71,60,49,52,48,36,52,42,26,39,30,51,24,51,27,47,51,54,61,71,50,95,60,80,43,38,40,58,75,50,49,42,70,35,29,32,22,38,92,86,72,45,21,18,32,40,80,67,42,46,62,80,52,32,75,68,68,86,85,61,84,57,60,40,62,35,65,70,72,58,65,61,75,76,58,96,52,103,77,65,76,84,80,67,31,54,51,40,33,36,19,7,49,15,43,39,46,46,28,68,48,29,50,46,66,53,70,54,94,62,99,61,42,50,64,61,50,50,56,55,47,55,72,72,50,90,56,75,85,60,45,22,75,83,53,68,81,48,60,92,47,43,71,51,53,53,49,52,49,53,52,20,53,47,23,56,44,78,53,58,83,76,26,61,54,48,66,55,52,32,49,58,47,50,60,50,63,55,58,81,80,110

pLDDT: mean 79.2, std 15.36, range [39.25, 98.56]